Protein AF-A0AAV4PJL7-F1 (afdb_monomer_lite)

Sequence (585 aa):
MASETIDKLARIYKNVHDVDLFTGGLAETPLNGAVIGPTFACLLGRQFHYLRRGDRFWYENDIPPSSFTKEQLTEIRKTTLARVLCDNADSADFMQPSAMYITDPFLNAYQTCSSADIPTMDLAKWKTLSPRFQVSATVLKDSLSRAKRQAAALMENEEITINRRSIKLRGYTPQQLNRNLSPAGIMLKPQTQRDEENGLAFNSIEDLMSALPNVDVADLLDIPKVFDCDDQTLPCDHTTKFRTITGWCNNLNNPEWGKSMRIFSRILPPMYADDMSAPKVKGRLGSILPSGRVISTQVHYDVEAPHVRYSLMVMQWGQFLDHDITFTPMNTANGKPLDCSDCESATLVHPECLPITVPADDPYYPPINRTTGRPHMYIVCSVLAGQLTLGRREQLNQVTAFVDASNVYGSDRCEARMLRTFGWGKLNVTRHPNGAKDLLPQTSNHKDCVAPSLALKLVISFVMMNSKCFSIQEFFPHFQIGDNRASEQPALAAMHTIFMREHNRIVTDLQRINPHWSDEMLYQHGIMQHITYSEFTSRVLGKSFANKYDLHSQVEGYFEGYDPNVIPLFSMSSRQQLSDLATVF

Secondary structure (DSSP, 8-state):
--HHHHHHHHHH-SSGGGS-HHHHHHTSPPPTT-SS-HHHHHHHHHHHHHHHHH-TT-TTB--TTTPPPHHHHHHHTT--HHHHHHHHSTT-SEE-S-TTBPPBTTTB--EETTSTTSPPP-GGGG----------HHHHHHHHHHHHHHHHHHHHHHHHHHHT---------S------------------SS-SS-----SSHHHHHHHGGG-B-TTTS-----TTTS---SS--TT-SS--TT-TTSSSSSTTTT-SSEEPB-SS----TTSSSSPP-B-TTSPBPPPHHHHHHHTS-------SSB-HHHHHHHHHHHHHH---PBPEETTEE----STTHHHHT-TTB-PEEPPTT-SSS-SB-TTTSSBPEE--BPBPB--SBSSS--BEE-S-SSSS-HHHH-SSHHHHHHHB-SSTTPBP-BPPTTS-SPBPPEES--TT------TTSSS-TT------EE----SSTT--SSSTTTTSSHHHHHHHHHHHHHHHHHHHHHHHH-TT--HHHHHT---HHHHIIIIIHHHHH-HHHHHHTT-SPPSSS-B----TTS----BHHHHHHHHHHTT--

InterPro domains:
  IPR010255 Haem peroxidase superfamily [SSF48113] (3-127)
  IPR010255 Haem peroxidase superfamily [SSF48113] (236-571)
  IPR019791 Haem peroxidase, animal-type [PF03098] (2-100)
  IPR019791 Haem peroxidase, animal-type [PF03098] (242-570)
  IPR019791 Haem peroxidase, animal-type [PR00457] (266-277)
  IPR019791 Haem peroxidase, animal-type [PR00457] (313-328)
  IPR019791 Haem peroxidase, animal-type [PR00457] (479-497)
  IPR019791 Haem peroxidase, animal-type [PR00457] (497-517)
  IPR019791 Haem peroxidase, animal-type [PS50292] (1-130)
  IPR019791 Haem peroxidase, animal-type [PS50292] (233-585)
  IPR037120 Haem peroxidase domain superfamily, animal type [G3DSA:1.10.640.10] (1-129)
  IPR037120 Haem peroxidase domain superfamily, animal type [G3DSA:1.10.640.10] (228-576)

Structure (mmCIF, N/CA/C/O backbone):
data_AF-A0AAV4PJL7-F1
#
_entry.id   AF-A0AAV4PJL7-F1
#
loop_
_atom_site.group_PDB
_atom_site.id
_atom_site.type_symbol
_atom_site.label_atom_id
_atom_site.label_alt_id
_atom_site.label_comp_id
_atom_site.label_asym_id
_atom_site.label_entity_id
_atom_site.label_seq_id
_atom_site.pdbx_PDB_ins_code
_atom_site.Cartn_x
_atom_site.Cartn_y
_atom_site.Cartn_z
_atom_site.occupancy
_atom_site.B_iso_or_equiv
_atom_site.auth_seq_id
_atom_site.auth_comp_id
_atom_site.auth_asym_id
_atom_site.auth_atom_id
_atom_site.pdbx_PDB_model_num
ATOM 1 N N . MET A 1 1 ? -23.516 -11.682 11.249 1.00 88.12 1 MET A N 1
ATOM 2 C CA . MET A 1 1 ? -23.054 -11.413 12.624 1.00 88.12 1 MET A CA 1
ATOM 3 C C . MET A 1 1 ? -23.602 -12.508 13.521 1.00 88.12 1 MET A C 1
ATOM 5 O O . MET A 1 1 ? -24.750 -12.901 13.324 1.00 88.12 1 MET A O 1
ATOM 9 N N . ALA A 1 2 ? -22.799 -13.036 14.445 1.00 88.62 2 ALA A N 1
ATOM 10 C CA . ALA A 1 2 ? -23.256 -14.051 15.394 1.00 88.62 2 ALA A CA 1
ATOM 11 C C . ALA A 1 2 ? -24.253 -13.454 16.406 1.00 88.62 2 ALA A C 1
ATOM 13 O O . ALA A 1 2 ? -24.111 -12.294 16.792 1.00 88.62 2 ALA A O 1
ATOM 14 N N . SER A 1 3 ? -25.238 -14.245 16.853 1.00 92.00 3 SER A N 1
ATOM 15 C CA . SER A 1 3 ? -26.263 -13.783 17.812 1.00 92.00 3 SER A CA 1
ATOM 16 C C . SER A 1 3 ? -25.642 -13.238 19.099 1.00 92.00 3 SER A C 1
ATOM 18 O O . SER A 1 3 ? -26.057 -12.195 19.588 1.00 92.00 3 SER A O 1
ATOM 20 N N . GLU A 1 4 ? -24.595 -13.893 19.602 1.00 91.69 4 GLU A N 1
ATOM 21 C CA . GLU A 1 4 ? -23.889 -13.459 20.810 1.00 91.69 4 GLU A CA 1
ATOM 22 C C . GLU A 1 4 ? -23.258 -12.066 20.649 1.00 91.69 4 GLU A C 1
ATOM 24 O O . GLU A 1 4 ? -23.336 -11.235 21.553 1.00 91.69 4 GLU A O 1
ATOM 29 N N . THR A 1 5 ? -22.663 -11.776 19.488 1.00 91.38 5 THR A N 1
ATOM 30 C CA . THR A 1 5 ? -22.084 -10.460 19.186 1.00 91.38 5 THR A CA 1
ATOM 31 C C . THR A 1 5 ? -23.163 -9.380 19.123 1.00 91.38 5 THR A C 1
ATOM 33 O O . THR A 1 5 ? -22.954 -8.281 19.633 1.00 91.38 5 THR A O 1
ATOM 36 N N . ILE A 1 6 ? -24.338 -9.698 18.563 1.00 93.62 6 ILE A N 1
ATOM 37 C CA . ILE A 1 6 ? -25.495 -8.788 18.541 1.00 93.62 6 ILE A CA 1
ATOM 38 C C . ILE A 1 6 ? -25.946 -8.474 19.970 1.00 93.62 6 ILE A C 1
ATOM 40 O O . ILE A 1 6 ? -26.121 -7.304 20.308 1.00 93.62 6 ILE A O 1
ATOM 44 N N . ASP A 1 7 ? -26.076 -9.492 20.823 1.00 94.88 7 ASP A N 1
ATOM 45 C CA . ASP A 1 7 ? -26.486 -9.316 22.218 1.00 94.88 7 ASP A CA 1
ATOM 46 C C . ASP A 1 7 ? -25.479 -8.464 23.003 1.00 94.88 7 ASP A C 1
ATOM 48 O O . ASP A 1 7 ? -25.870 -7.600 23.791 1.00 94.88 7 ASP A O 1
ATOM 52 N N . LYS A 1 8 ? -24.175 -8.664 22.769 1.00 93.56 8 LYS A N 1
ATOM 53 C CA . LYS A 1 8 ? -23.104 -7.846 23.359 1.00 93.56 8 LYS A CA 1
ATOM 54 C C . LYS A 1 8 ? -23.204 -6.389 22.907 1.00 93.56 8 LYS A C 1
ATOM 56 O O . LYS A 1 8 ? -23.235 -5.494 23.751 1.00 93.56 8 LYS A O 1
ATOM 61 N N . LEU A 1 9 ? -23.335 -6.138 21.604 1.00 94.25 9 LEU A N 1
ATOM 62 C CA . LEU A 1 9 ? -23.492 -4.782 21.069 1.00 94.25 9 LEU A CA 1
ATOM 63 C C . LEU A 1 9 ? -24.758 -4.097 21.596 1.00 94.25 9 LEU A C 1
ATOM 65 O O . LEU A 1 9 ? -24.694 -2.933 21.979 1.00 94.25 9 LEU A O 1
ATOM 69 N N . ALA A 1 10 ? -25.880 -4.813 21.691 1.00 94.50 10 ALA A N 1
ATOM 70 C CA . ALA A 1 10 ? -27.137 -4.284 22.222 1.00 94.50 10 ALA A CA 1
ATOM 71 C C . ALA A 1 10 ? -27.070 -3.938 23.721 1.00 94.50 10 ALA A C 1
ATOM 73 O O . ALA A 1 10 ? -27.802 -3.065 24.186 1.00 94.50 10 ALA A O 1
ATOM 74 N N . ARG A 1 11 ? -26.191 -4.597 24.490 1.00 94.00 11 ARG A N 1
ATOM 75 C CA . ARG A 1 11 ? -25.925 -4.239 25.895 1.00 94.00 11 ARG A CA 1
ATOM 76 C C . ARG A 1 11 ? -25.045 -2.998 26.022 1.00 94.00 11 ARG A C 1
ATOM 78 O O . ARG A 1 11 ? -25.227 -2.224 26.957 1.00 94.00 11 ARG A O 1
ATOM 85 N N . ILE A 1 12 ? -24.088 -2.829 25.112 1.00 93.12 12 ILE A N 1
ATOM 86 C CA . ILE A 1 12 ? -23.087 -1.755 25.163 1.00 93.12 12 ILE A CA 1
ATOM 87 C C . ILE A 1 12 ? -23.643 -0.449 24.574 1.00 93.12 12 ILE A C 1
ATOM 89 O O . ILE A 1 12 ? -23.449 0.626 25.143 1.00 93.12 12 ILE A O 1
ATOM 93 N N . TYR A 1 13 ? -24.357 -0.527 23.450 1.00 94.44 13 TYR A N 1
ATOM 94 C CA . TYR A 1 13 ? -24.916 0.628 22.754 1.00 94.44 13 TYR A CA 1
ATOM 95 C C . TYR A 1 13 ? -26.404 0.792 23.048 1.00 94.44 13 TYR A C 1
ATOM 97 O O . TYR A 1 13 ? -27.199 -0.127 22.878 1.00 94.44 13 TYR A O 1
ATOM 105 N N . LYS A 1 14 ? -26.816 2.017 23.394 1.00 93.38 14 LYS A N 1
ATOM 106 C CA . LYS A 1 14 ? -28.239 2.341 23.607 1.00 93.38 14 LYS A CA 1
ATOM 107 C C . LYS A 1 14 ? -29.046 2.445 22.309 1.00 93.38 14 LYS A C 1
ATOM 109 O O . LYS A 1 14 ? -30.271 2.395 22.349 1.00 93.38 14 LYS A O 1
ATOM 114 N N . ASN A 1 15 ? -28.382 2.659 21.175 1.00 93.44 15 ASN A N 1
ATOM 115 C CA . ASN A 1 15 ? -29.011 2.797 19.866 1.00 93.44 15 ASN A CA 1
ATOM 116 C C . ASN A 1 15 ? -28.120 2.165 18.789 1.00 93.44 15 ASN A C 1
ATOM 118 O O . ASN A 1 15 ? -26.912 2.386 18.776 1.00 93.44 15 ASN A O 1
ATOM 122 N N . VAL A 1 16 ? -28.721 1.423 17.858 1.00 92.88 16 VAL A N 1
ATOM 123 C CA . VAL A 1 16 ? -27.993 0.741 16.774 1.00 92.88 16 VAL A CA 1
ATOM 124 C C . VAL A 1 16 ? -27.249 1.708 15.846 1.00 92.88 16 VAL A C 1
ATOM 126 O O . VAL A 1 16 ? -26.184 1.379 15.342 1.00 92.88 16 VAL A O 1
ATOM 129 N N . HIS A 1 17 ? -27.754 2.930 15.658 1.00 91.06 17 HIS A N 1
ATOM 130 C CA . HIS A 1 17 ? -27.112 3.950 14.822 1.00 91.06 17 HIS A CA 1
ATOM 131 C C . HIS A 1 17 ? -25.891 4.610 15.476 1.00 91.06 17 HIS A C 1
ATOM 133 O O . HIS A 1 17 ? -25.272 5.481 14.864 1.00 91.06 17 HIS A O 1
ATOM 139 N N . ASP A 1 18 ? -25.583 4.254 16.723 1.00 92.69 18 ASP A N 1
ATOM 140 C CA . ASP A 1 18 ? -24.375 4.694 17.413 1.00 92.69 18 ASP A CA 1
ATOM 141 C C . ASP A 1 18 ? -23.233 3.675 17.323 1.00 92.69 18 ASP A C 1
ATOM 143 O O . ASP A 1 18 ? -22.111 4.027 17.681 1.00 92.69 18 ASP A O 1
ATOM 147 N N . VAL A 1 19 ? -23.493 2.463 16.813 1.00 92.44 19 VAL A N 1
ATOM 148 C CA . VAL A 1 19 ? -22.441 1.499 16.469 1.00 92.44 19 VAL A CA 1
ATOM 149 C C . VAL A 1 19 ? -21.635 2.083 15.316 1.00 92.44 19 VAL A C 1
ATOM 151 O O . VAL A 1 19 ? -22.185 2.402 14.259 1.00 92.44 19 VAL A O 1
ATOM 154 N N . ASP A 1 20 ? -20.336 2.273 15.529 1.00 88.50 20 ASP A N 1
ATOM 155 C CA . ASP A 1 20 ? -19.468 2.814 14.496 1.00 88.50 20 ASP A CA 1
ATOM 156 C C . ASP A 1 20 ? -19.227 1.782 13.384 1.00 88.50 20 ASP A C 1
ATOM 158 O O . ASP A 1 20 ? -19.356 0.568 13.574 1.00 88.50 20 ASP A O 1
ATOM 162 N N . LEU A 1 21 ? -18.892 2.288 12.194 1.00 87.94 21 LEU A N 1
ATOM 163 C CA . LEU A 1 21 ? -18.685 1.474 10.996 1.00 87.94 21 LEU A CA 1
ATOM 164 C C . LEU A 1 21 ? -17.648 0.371 11.222 1.00 87.94 21 LEU A C 1
ATOM 166 O O . LEU A 1 21 ? -17.779 -0.712 10.652 1.00 87.94 21 LEU A O 1
ATOM 170 N N . PHE A 1 22 ? -16.619 0.659 12.016 1.00 86.31 22 PHE A N 1
ATOM 171 C CA . PHE A 1 22 ? -15.507 -0.245 12.202 1.00 86.31 22 PHE A CA 1
ATOM 172 C C . PHE A 1 22 ? -15.907 -1.431 13.089 1.00 86.31 22 PHE A C 1
ATOM 174 O O . PHE A 1 22 ? -15.858 -2.578 12.641 1.00 86.31 22 PHE A O 1
ATOM 181 N N . THR A 1 23 ? -16.444 -1.142 14.276 1.00 89.31 23 THR A N 1
ATOM 182 C CA . THR A 1 23 ? -17.019 -2.134 15.198 1.00 89.31 23 THR A CA 1
ATOM 183 C C . THR A 1 23 ? -18.081 -2.992 14.510 1.00 89.31 23 THR A C 1
ATOM 185 O O . THR A 1 23 ? -18.062 -4.222 14.589 1.00 89.31 23 THR A O 1
ATOM 188 N N . GLY A 1 24 ? -19.012 -2.350 13.797 1.00 90.75 24 GLY A N 1
ATOM 189 C CA . GLY A 1 24 ? -20.089 -3.044 13.096 1.00 90.75 24 GLY A CA 1
ATOM 190 C C . GLY A 1 24 ? -19.578 -3.948 11.976 1.00 90.75 24 GLY A C 1
ATOM 191 O O . GLY A 1 24 ? -20.008 -5.095 11.885 1.00 90.75 24 GLY A O 1
ATOM 192 N N . GLY A 1 25 ? -18.651 -3.449 11.153 1.00 89.50 25 GLY A N 1
ATOM 193 C CA . GLY A 1 25 ? -18.109 -4.178 10.008 1.00 89.50 25 GLY A CA 1
ATOM 194 C C . GLY A 1 25 ? -17.215 -5.357 10.394 1.00 89.50 25 GLY A C 1
ATOM 195 O O . GLY A 1 25 ? -17.332 -6.416 9.782 1.00 89.50 25 GLY A O 1
ATOM 196 N N . LEU A 1 26 ? -16.393 -5.229 11.444 1.00 87.44 26 LEU A N 1
ATOM 197 C CA . LEU A 1 26 ? -15.613 -6.354 11.983 1.00 87.44 26 LEU A CA 1
ATOM 198 C C . LEU A 1 26 ? -16.498 -7.450 12.584 1.00 87.44 26 LEU A C 1
ATOM 200 O O . LEU A 1 26 ? -16.156 -8.627 12.539 1.00 87.44 26 LEU A O 1
ATOM 204 N N . ALA A 1 27 ? -17.640 -7.073 13.158 1.00 89.50 27 ALA A N 1
ATOM 205 C CA . ALA A 1 27 ? -18.594 -8.019 13.722 1.00 89.50 27 ALA A CA 1
ATOM 206 C C . ALA A 1 27 ? -19.422 -8.757 12.644 1.00 89.50 27 ALA A C 1
ATOM 208 O O . ALA A 1 27 ? -20.175 -9.693 12.947 1.00 89.50 27 ALA A O 1
ATOM 209 N N . GLU A 1 28 ? -19.334 -8.358 11.372 1.00 91.31 28 GLU A N 1
ATOM 210 C CA . GLU A 1 28 ? -20.022 -9.056 10.292 1.00 91.31 28 GLU A CA 1
ATOM 211 C C . GLU A 1 28 ? -19.458 -10.460 10.069 1.00 91.31 28 GLU A C 1
ATOM 213 O O . GLU A 1 28 ? -18.284 -10.746 10.266 1.00 91.31 28 GLU A O 1
ATOM 218 N N . THR A 1 29 ? -20.321 -11.364 9.608 1.00 90.75 29 THR A N 1
ATOM 219 C CA . THR A 1 29 ? -19.859 -12.695 9.210 1.00 90.75 29 THR A CA 1
ATOM 220 C C . THR A 1 29 ? -19.153 -12.568 7.859 1.00 90.75 29 THR A C 1
ATOM 222 O O . THR A 1 29 ? -19.765 -12.000 6.945 1.00 90.75 29 THR A O 1
ATOM 225 N N . PRO A 1 30 ? -17.924 -13.096 7.701 1.00 90.88 30 PRO A N 1
ATOM 226 C CA . PRO A 1 30 ? -17.233 -13.072 6.421 1.00 90.88 30 PRO A CA 1
ATOM 227 C C . PRO A 1 30 ? -18.053 -13.707 5.296 1.00 90.88 30 PRO A C 1
ATOM 229 O O . PRO A 1 30 ? -18.786 -14.679 5.505 1.00 90.88 30 PRO A O 1
ATOM 232 N N . LEU A 1 31 ? -17.935 -13.160 4.085 1.00 91.62 31 LEU A N 1
ATOM 233 C CA . LEU A 1 31 ? -18.559 -13.752 2.901 1.00 91.62 31 LEU A CA 1
ATOM 234 C C . LEU A 1 31 ? -17.901 -15.097 2.549 1.00 91.62 31 LEU A C 1
ATOM 236 O O . LEU A 1 31 ? -16.751 -15.367 2.889 1.00 91.62 31 LEU A O 1
ATOM 240 N N . ASN A 1 32 ? -18.608 -15.939 1.792 1.00 89.31 32 ASN A N 1
ATOM 241 C CA . ASN A 1 32 ? -18.069 -17.229 1.359 1.00 89.31 32 ASN A CA 1
ATOM 242 C C . ASN A 1 32 ? -16.768 -17.070 0.555 1.00 89.31 32 ASN A C 1
ATOM 244 O O . ASN A 1 32 ? -16.755 -16.510 -0.544 1.00 89.31 32 ASN A O 1
ATOM 248 N N . GLY A 1 33 ? -15.678 -17.625 1.091 1.00 87.12 33 GLY A N 1
ATOM 249 C CA . GLY A 1 33 ? -14.349 -17.525 0.491 1.00 87.12 33 GLY A CA 1
ATOM 250 C C . GLY A 1 33 ? -13.735 -16.124 0.543 1.00 87.12 33 GLY A C 1
ATOM 251 O O . GLY A 1 33 ? -12.774 -15.886 -0.181 1.00 87.12 33 GLY A O 1
ATOM 252 N N . ALA A 1 34 ? -14.275 -15.227 1.360 1.00 91.19 34 ALA A N 1
ATOM 253 C CA . ALA A 1 34 ? -13.709 -13.928 1.692 1.00 91.19 34 ALA A CA 1
ATOM 254 C C . ALA A 1 34 ? -13.164 -13.956 3.126 1.00 91.19 34 ALA A C 1
ATOM 256 O O . ALA A 1 34 ? -13.470 -14.876 3.885 1.00 91.19 34 ALA A O 1
ATOM 257 N N . VAL A 1 35 ? -12.406 -12.931 3.503 1.00 90.06 35 VAL A N 1
ATOM 258 C CA . VAL A 1 35 ? -11.952 -12.739 4.895 1.00 90.06 35 VAL A CA 1
ATOM 259 C C . VAL A 1 35 ? -12.752 -11.680 5.648 1.00 90.06 35 VAL A C 1
ATOM 261 O O . VAL A 1 35 ? -12.635 -11.563 6.860 1.00 90.06 35 VAL A O 1
ATOM 264 N N . ILE A 1 36 ? -13.590 -10.926 4.938 1.00 90.75 36 ILE A N 1
ATOM 265 C CA . ILE A 1 36 ? -14.372 -9.819 5.491 1.00 90.75 36 ILE A CA 1
ATOM 266 C C . ILE A 1 36 ? -15.857 -9.940 5.156 1.00 90.75 36 ILE A C 1
ATOM 268 O O . ILE A 1 36 ? -16.265 -10.647 4.226 1.00 90.75 36 ILE A O 1
ATOM 272 N N . GLY A 1 37 ? -16.667 -9.232 5.943 1.00 92.00 37 GLY A N 1
ATOM 273 C CA . GLY A 1 37 ? -18.109 -9.134 5.768 1.00 92.00 37 GLY A CA 1
ATOM 274 C C . GLY A 1 37 ? -18.553 -8.263 4.583 1.00 92.00 37 GLY A C 1
ATOM 275 O O . GLY A 1 37 ? -17.740 -7.580 3.948 1.00 92.00 37 GLY A O 1
ATOM 276 N N . PRO A 1 38 ? -19.858 -8.288 4.253 1.00 93.38 38 PRO A N 1
ATOM 277 C CA . PRO A 1 38 ? -20.439 -7.580 3.113 1.00 93.38 38 PRO A CA 1
ATOM 278 C C . PRO A 1 38 ? -20.196 -6.067 3.092 1.00 93.38 38 PRO A C 1
ATOM 280 O O . PRO A 1 38 ? -20.001 -5.514 2.006 1.00 93.38 38 PRO A O 1
ATOM 283 N N . THR A 1 39 ? -20.207 -5.385 4.239 1.00 91.88 39 THR A N 1
ATOM 284 C CA . THR A 1 39 ? -20.029 -3.928 4.294 1.00 91.88 39 THR A CA 1
ATOM 285 C C . THR A 1 39 ? -18.612 -3.549 3.889 1.00 91.88 39 THR A C 1
ATOM 287 O O . THR A 1 39 ? -18.426 -2.741 2.977 1.00 91.88 39 THR A O 1
ATOM 290 N N . PHE A 1 40 ? -17.602 -4.178 4.488 1.00 91.19 40 PHE A N 1
ATOM 291 C CA . PHE A 1 40 ? -16.207 -3.924 4.126 1.00 91.19 40 PHE A CA 1
ATOM 292 C C . PHE A 1 40 ? -15.879 -4.423 2.717 1.00 91.19 40 PHE A C 1
ATOM 294 O O . PHE A 1 40 ? -15.195 -3.721 1.977 1.00 91.19 40 PHE A O 1
ATOM 301 N N . ALA A 1 41 ? -16.446 -5.553 2.280 1.00 92.12 41 ALA A N 1
ATOM 302 C CA . ALA A 1 41 ? -16.301 -6.009 0.897 1.00 92.12 41 ALA A CA 1
ATOM 303 C C . ALA A 1 41 ? -16.872 -4.990 -0.106 1.00 92.12 41 ALA A C 1
ATOM 305 O O . ALA A 1 41 ? -16.299 -4.765 -1.173 1.00 92.12 41 ALA A O 1
ATOM 306 N N . CYS A 1 42 ? -17.982 -4.330 0.238 1.00 92.19 42 CYS A N 1
ATOM 307 C CA . CYS A 1 42 ? -18.557 -3.261 -0.568 1.00 92.19 42 CYS A CA 1
ATOM 308 C C . CYS A 1 42 ? -17.640 -2.036 -0.630 1.00 92.19 42 CYS A C 1
ATOM 310 O O . CYS A 1 42 ? -17.375 -1.537 -1.723 1.00 92.19 42 CYS A O 1
ATOM 312 N N . LEU A 1 43 ? -17.152 -1.569 0.521 1.00 91.38 43 LEU A N 1
ATOM 313 C CA . LEU A 1 43 ? -16.304 -0.381 0.609 1.00 91.38 43 LEU A CA 1
ATOM 314 C C . LEU A 1 43 ? -14.961 -0.605 -0.092 1.00 91.38 43 LEU A C 1
ATOM 316 O O . LEU A 1 43 ? -14.646 0.126 -1.026 1.00 91.38 43 LEU A O 1
ATOM 320 N N . LEU A 1 44 ? -14.214 -1.647 0.279 1.00 91.50 44 LEU A N 1
ATOM 321 C CA . LEU A 1 44 ? -12.929 -1.961 -0.348 1.00 91.50 44 LEU A CA 1
ATOM 322 C C . LEU A 1 44 ? -13.083 -2.267 -1.838 1.00 91.50 44 LEU A C 1
ATOM 324 O O . LEU A 1 44 ? -12.286 -1.789 -2.639 1.00 91.50 44 LEU A O 1
ATOM 328 N N . GLY A 1 45 ? -14.131 -2.996 -2.231 1.00 93.50 45 GLY A N 1
ATOM 329 C CA . GLY A 1 45 ? -14.399 -3.285 -3.637 1.00 93.50 45 GLY A CA 1
ATOM 330 C C . GLY A 1 45 ? -14.581 -2.019 -4.482 1.00 93.50 45 GLY A C 1
ATOM 331 O O . GLY A 1 45 ? -13.980 -1.902 -5.548 1.00 93.50 45 GLY A O 1
ATOM 332 N N . ARG A 1 46 ? -15.333 -1.030 -3.977 1.00 93.12 46 ARG A N 1
ATOM 333 C CA . ARG A 1 46 ? -15.480 0.284 -4.632 1.00 93.12 46 ARG A CA 1
ATOM 334 C C . ARG A 1 46 ? -14.169 1.062 -4.674 1.00 93.12 46 ARG A C 1
ATOM 336 O O . ARG A 1 46 ? -13.868 1.680 -5.689 1.00 93.12 46 ARG A O 1
ATOM 343 N N . GLN A 1 47 ? -13.393 1.029 -3.595 1.00 92.12 47 GLN A N 1
ATOM 344 C CA . GLN A 1 47 ? -12.133 1.762 -3.531 1.00 92.12 47 GLN A CA 1
ATOM 345 C C . GLN A 1 47 ? -11.098 1.194 -4.509 1.00 92.12 47 GLN A C 1
ATOM 347 O O . GLN A 1 47 ? -10.557 1.954 -5.304 1.00 92.12 47 GLN A O 1
ATOM 352 N N . PHE A 1 48 ? -10.886 -0.127 -4.541 1.00 94.38 48 PHE A N 1
ATOM 353 C CA . PHE A 1 48 ? -10.005 -0.756 -5.535 1.00 94.38 48 PHE A CA 1
ATOM 354 C C . PHE A 1 48 ? -10.490 -0.522 -6.970 1.00 94.38 48 PHE A C 1
ATOM 356 O O . PHE A 1 48 ? -9.682 -0.308 -7.870 1.00 94.38 48 PHE A O 1
ATOM 363 N N . HIS A 1 49 ? -11.805 -0.487 -7.189 1.00 94.88 49 HIS A N 1
ATOM 364 C CA . HIS A 1 49 ? -12.368 -0.158 -8.496 1.00 94.88 49 HIS A CA 1
ATOM 365 C C . HIS A 1 49 ? -11.969 1.252 -8.954 1.00 94.88 49 HIS A C 1
ATOM 367 O O . HIS A 1 49 ? -11.520 1.430 -10.086 1.00 94.88 49 HIS A O 1
ATOM 373 N N . TYR A 1 50 ? -12.081 2.252 -8.075 1.00 94.38 50 TYR A N 1
ATOM 374 C CA . TYR A 1 50 ? -11.682 3.623 -8.399 1.00 94.38 50 TYR A CA 1
ATOM 375 C C . TYR A 1 50 ? -10.169 3.797 -8.512 1.00 94.38 50 TYR A C 1
ATOM 377 O O . TYR A 1 50 ? -9.728 4.524 -9.398 1.00 94.38 50 TYR A O 1
ATOM 385 N N . LEU A 1 51 ? -9.376 3.099 -7.693 1.00 93.50 51 LEU A N 1
ATOM 386 C CA . LEU A 1 51 ? -7.919 3.105 -7.828 1.00 93.50 51 LEU A CA 1
ATOM 387 C C . LEU A 1 51 ? -7.478 2.558 -9.190 1.00 93.50 51 LEU A C 1
ATOM 389 O O . LEU A 1 51 ? -6.639 3.173 -9.833 1.00 93.50 51 LEU A O 1
ATOM 393 N N . ARG A 1 52 ? -8.075 1.458 -9.671 1.00 94.56 52 ARG A N 1
ATOM 394 C CA . ARG A 1 52 ? -7.775 0.906 -11.004 1.00 94.56 52 ARG A CA 1
ATOM 395 C C . ARG A 1 52 ? -8.194 1.853 -12.131 1.00 94.56 52 ARG A C 1
ATOM 397 O O . ARG A 1 52 ? -7.425 2.086 -13.055 1.00 94.56 52 ARG A O 1
ATOM 404 N N . ARG A 1 53 ? -9.424 2.378 -12.083 1.00 95.75 53 ARG A N 1
ATOM 405 C CA . ARG A 1 53 ? -10.003 3.178 -13.182 1.00 95.75 53 ARG A CA 1
ATOM 406 C C . ARG A 1 53 ? -9.499 4.615 -13.237 1.00 95.75 53 ARG A C 1
ATOM 408 O O . ARG A 1 53 ? -9.436 5.179 -14.322 1.00 95.75 53 ARG A O 1
ATOM 415 N N . GLY A 1 54 ? -9.166 5.204 -12.093 1.00 95.19 54 GLY A N 1
ATOM 416 C CA . GLY A 1 54 ? -8.619 6.557 -12.008 1.00 95.19 54 GLY A CA 1
ATOM 417 C C . GLY A 1 54 ? -7.107 6.616 -12.233 1.00 95.19 54 GLY A C 1
ATOM 418 O O . GLY A 1 54 ? -6.556 7.711 -12.302 1.00 95.19 54 GLY A O 1
ATOM 419 N N . ASP A 1 55 ? -6.429 5.470 -12.354 1.00 95.50 55 ASP A N 1
ATOM 420 C CA . ASP A 1 55 ? -4.986 5.409 -12.555 1.00 95.50 55 ASP A CA 1
ATOM 421 C C . ASP A 1 55 ? -4.607 5.382 -14.042 1.00 95.50 55 ASP A C 1
ATOM 423 O O . ASP A 1 55 ? -4.721 4.361 -14.727 1.00 95.50 55 ASP A O 1
ATOM 427 N N . ARG A 1 56 ? -4.072 6.503 -14.537 1.00 95.31 56 ARG A N 1
ATOM 428 C CA . ARG A 1 56 ? -3.546 6.609 -15.906 1.00 95.31 56 ARG A CA 1
ATOM 429 C C . ARG A 1 56 ? -2.406 5.622 -16.174 1.00 95.31 56 ARG A C 1
ATOM 431 O O . ARG A 1 56 ? -2.287 5.122 -17.292 1.00 95.31 56 ARG A O 1
ATOM 438 N N . PHE A 1 57 ? -1.598 5.326 -15.157 1.00 95.44 57 PHE A N 1
ATOM 439 C CA . PHE A 1 57 ? -0.446 4.426 -15.229 1.00 95.44 57 PHE A CA 1
ATOM 440 C C . PHE A 1 57 ? -0.787 2.983 -14.821 1.00 95.44 57 PHE A C 1
ATOM 442 O O . PHE A 1 57 ? 0.131 2.197 -14.585 1.00 95.44 57 PHE A O 1
ATOM 449 N N . TRP A 1 58 ? -2.075 2.611 -14.762 1.00 95.44 58 TRP A N 1
ATOM 450 C CA . TRP A 1 58 ? -2.476 1.218 -14.563 1.00 95.44 58 TRP A CA 1
ATOM 451 C C . TRP A 1 58 ? -1.800 0.321 -15.605 1.00 95.44 58 TRP A C 1
ATOM 453 O O . TRP A 1 58 ? -1.894 0.578 -16.808 1.00 95.44 58 TRP A O 1
ATOM 463 N N . TYR A 1 59 ? -1.125 -0.737 -15.148 1.00 94.62 59 TYR A N 1
ATOM 464 C CA . TYR A 1 59 ? -0.190 -1.490 -15.989 1.00 94.62 59 TYR A CA 1
ATOM 465 C C . TYR A 1 59 ? -0.822 -2.124 -17.243 1.00 94.62 59 TYR A C 1
ATOM 467 O O . TYR A 1 59 ? -0.107 -2.397 -18.200 1.00 94.62 59 TYR A O 1
ATOM 475 N N . GLU A 1 60 ? -2.139 -2.354 -17.277 1.00 95.56 60 GLU A N 1
ATOM 476 C CA . GLU A 1 60 ? -2.829 -2.931 -18.445 1.00 95.56 60 GLU A CA 1
ATOM 477 C C . GLU A 1 60 ? -3.382 -1.885 -19.425 1.00 95.56 60 GLU A C 1
ATOM 479 O O . GLU A 1 60 ? -3.977 -2.275 -20.427 1.00 95.56 60 GLU A O 1
ATOM 484 N N . ASN A 1 61 ? -3.233 -0.585 -19.158 1.00 95.31 61 ASN A N 1
ATOM 485 C CA . ASN A 1 61 ? -3.764 0.468 -20.027 1.00 95.31 61 ASN A CA 1
ATOM 486 C C . ASN A 1 61 ? -3.041 0.530 -21.385 1.00 95.31 61 ASN A C 1
ATOM 488 O O . ASN A 1 61 ? -1.809 0.461 -21.463 1.00 95.31 61 ASN A O 1
ATOM 492 N N . ASP A 1 62 ? -3.800 0.801 -22.451 1.00 94.94 62 ASP A N 1
ATOM 493 C CA . ASP A 1 62 ? -3.272 1.178 -23.774 1.00 94.94 62 ASP A CA 1
ATOM 494 C C . ASP A 1 62 ? -3.242 2.712 -23.956 1.00 94.94 62 ASP A C 1
ATOM 496 O O . ASP A 1 62 ? -3.908 3.286 -24.815 1.00 94.94 62 ASP A O 1
ATOM 500 N N . ILE A 1 63 ? -2.515 3.401 -23.072 1.00 93.19 63 ILE A N 1
ATOM 501 C CA . ILE A 1 63 ? -2.258 4.844 -23.108 1.00 93.19 63 ILE A CA 1
ATOM 502 C C . ILE A 1 63 ? -0.752 5.090 -23.352 1.00 93.19 63 ILE A C 1
ATOM 504 O O . ILE A 1 63 ? 0.043 5.148 -22.404 1.00 93.19 63 ILE A O 1
ATOM 508 N N . PRO A 1 64 ? -0.318 5.259 -24.615 1.00 90.50 64 PRO A N 1
ATOM 509 C CA . PRO A 1 64 ? 1.061 5.617 -24.934 1.00 90.50 64 PRO A CA 1
ATOM 510 C C . PRO A 1 64 ? 1.488 6.959 -24.307 1.00 90.50 64 PRO A C 1
ATOM 512 O O . PRO A 1 64 ? 0.665 7.869 -24.186 1.00 90.50 64 PRO A O 1
ATOM 515 N N . PRO A 1 65 ? 2.776 7.128 -23.944 1.00 91.25 65 PRO A N 1
ATOM 516 C CA . PRO A 1 65 ? 3.886 6.185 -24.132 1.00 91.25 65 PRO A CA 1
ATOM 517 C C . PRO A 1 65 ? 4.106 5.206 -22.961 1.00 91.25 65 PRO A C 1
ATOM 519 O O . PRO A 1 65 ? 5.111 4.491 -22.951 1.00 91.25 65 PRO A O 1
ATOM 522 N N . SER A 1 66 ? 3.203 5.179 -21.977 1.00 91.81 66 SER A N 1
ATOM 523 C CA . SER A 1 66 ? 3.323 4.369 -20.754 1.00 91.81 66 SER A CA 1
ATOM 524 C C . SER A 1 66 ? 2.978 2.893 -20.941 1.00 91.81 66 SER A C 1
ATOM 526 O O . SER A 1 66 ? 3.408 2.065 -20.142 1.00 91.81 66 SER A O 1
ATOM 528 N N . SER A 1 67 ? 2.241 2.552 -21.996 1.00 92.94 67 SER A N 1
ATOM 529 C CA . SER A 1 67 ? 1.771 1.189 -22.245 1.00 92.94 67 SER A CA 1
ATOM 530 C C . SER A 1 67 ? 2.875 0.160 -22.423 1.00 92.94 67 SER A C 1
ATOM 532 O O . SER A 1 67 ? 3.860 0.367 -23.138 1.00 92.94 67 SER A O 1
ATOM 534 N N . PHE A 1 68 ? 2.641 -1.009 -21.833 1.00 95.00 68 PHE A N 1
ATOM 535 C CA . PHE A 1 68 ? 3.379 -2.218 -22.157 1.00 95.00 68 PHE A CA 1
ATOM 536 C C . PHE A 1 68 ? 2.895 -2.818 -23.483 1.00 95.00 68 PHE A C 1
ATOM 538 O O . PHE A 1 68 ? 1.744 -2.677 -23.894 1.00 95.00 68 PHE A O 1
ATOM 545 N N . THR A 1 69 ? 3.784 -3.526 -24.169 1.00 95.62 69 THR A N 1
ATOM 546 C CA . THR A 1 69 ? 3.409 -4.376 -25.308 1.00 95.62 69 THR A CA 1
ATOM 547 C C . THR A 1 69 ? 2.612 -5.595 -24.831 1.00 95.62 69 THR A C 1
ATOM 549 O O . THR A 1 69 ? 2.698 -5.991 -23.666 1.00 95.62 69 THR A O 1
ATOM 552 N N . LYS A 1 70 ? 1.848 -6.236 -25.723 1.00 96.00 70 LYS A N 1
ATOM 553 C CA . LYS A 1 70 ? 1.066 -7.439 -25.378 1.00 96.00 70 LYS A CA 1
ATOM 554 C C . LYS A 1 70 ? 1.958 -8.593 -24.910 1.00 96.00 70 LYS A C 1
ATOM 556 O O . LYS A 1 70 ? 1.581 -9.346 -24.012 1.00 96.00 70 LYS A O 1
ATOM 561 N N . GLU A 1 71 ? 3.157 -8.704 -25.473 1.00 96.44 71 GLU A N 1
ATOM 562 C CA . GLU A 1 71 ? 4.175 -9.669 -25.067 1.00 96.44 71 GLU A CA 1
ATOM 563 C C . GLU A 1 71 ? 4.655 -9.388 -23.641 1.00 96.44 71 GLU A C 1
ATOM 565 O O . GLU A 1 71 ? 4.703 -10.303 -22.825 1.00 96.44 71 GLU A O 1
ATOM 570 N N . GLN A 1 72 ? 4.938 -8.125 -23.305 1.00 96.19 72 GLN A N 1
ATOM 571 C CA . GLN A 1 72 ? 5.303 -7.733 -21.940 1.00 96.19 72 GLN A CA 1
ATOM 572 C C . GLN A 1 72 ? 4.166 -7.998 -20.946 1.00 96.19 72 GLN A C 1
ATOM 574 O O . GLN A 1 72 ? 4.418 -8.539 -19.874 1.00 96.19 72 GLN A O 1
ATOM 579 N N . LEU A 1 73 ? 2.912 -7.693 -21.301 1.00 96.44 73 LEU A N 1
ATOM 580 C CA . LEU A 1 73 ? 1.753 -7.990 -20.449 1.00 96.44 73 LEU A CA 1
ATOM 581 C C . LEU A 1 73 ? 1.583 -9.491 -20.199 1.00 96.44 73 LEU A C 1
ATOM 583 O O . LEU A 1 73 ? 1.280 -9.897 -19.079 1.00 96.44 73 LEU A O 1
ATOM 587 N N . THR A 1 74 ? 1.814 -10.318 -21.220 1.00 96.31 74 THR A N 1
ATOM 588 C CA . THR A 1 74 ? 1.786 -11.783 -21.090 1.00 96.31 74 THR A CA 1
ATOM 589 C C . THR A 1 74 ? 2.824 -12.273 -20.083 1.00 96.31 74 THR A C 1
ATOM 591 O O . THR A 1 74 ? 2.553 -13.197 -19.322 1.00 96.31 74 THR A O 1
ATOM 594 N N . GLU A 1 75 ? 3.997 -11.641 -20.040 1.00 96.56 75 GLU A N 1
ATOM 595 C CA . GLU A 1 75 ? 5.038 -11.972 -19.069 1.00 96.56 75 GLU A CA 1
ATOM 596 C C . GLU A 1 75 ? 4.747 -11.425 -17.662 1.00 96.56 75 GLU A C 1
ATOM 598 O O . GLU A 1 75 ? 4.918 -12.160 -16.689 1.00 96.56 75 GLU A O 1
ATOM 603 N N . ILE A 1 76 ? 4.230 -10.194 -17.533 1.00 95.94 76 ILE A N 1
ATOM 604 C CA . ILE A 1 76 ? 3.811 -9.622 -16.238 1.00 95.94 76 ILE A CA 1
ATOM 605 C C . ILE A 1 76 ? 2.774 -10.532 -15.567 1.00 95.94 76 ILE A C 1
ATOM 607 O O . ILE A 1 76 ? 2.900 -10.818 -14.378 1.00 95.94 76 ILE A O 1
ATOM 611 N N . ARG A 1 77 ? 1.808 -11.051 -16.339 1.00 95.31 77 ARG A N 1
ATOM 612 C CA . ARG A 1 77 ? 0.724 -11.933 -15.867 1.00 95.31 77 ARG A CA 1
ATOM 613 C C . ARG A 1 77 ? 1.179 -13.283 -15.308 1.00 95.31 77 ARG A C 1
ATOM 615 O O . ARG A 1 77 ? 0.379 -13.979 -14.691 1.00 95.31 77 ARG A O 1
ATOM 622 N N . LYS A 1 78 ? 2.438 -13.674 -15.525 1.00 95.44 78 LYS A N 1
ATOM 623 C CA . LYS A 1 78 ? 3.027 -14.874 -14.908 1.00 95.44 78 LYS A CA 1
ATOM 624 C C . LYS A 1 78 ? 3.508 -14.616 -13.482 1.00 95.44 78 LYS A C 1
ATOM 626 O O . LYS A 1 78 ? 3.791 -15.561 -12.756 1.00 95.44 78 LYS A O 1
ATOM 631 N N . THR A 1 79 ? 3.657 -13.357 -13.084 1.00 94.44 79 THR A N 1
ATOM 632 C CA . THR A 1 79 ? 4.267 -13.006 -11.802 1.00 94.44 79 THR A CA 1
ATOM 633 C C . THR A 1 79 ? 3.327 -13.347 -10.653 1.00 94.44 79 THR A C 1
ATOM 635 O O . THR A 1 79 ? 2.231 -12.803 -10.566 1.00 94.44 79 THR A O 1
ATOM 638 N N . THR A 1 80 ? 3.783 -14.204 -9.743 1.00 96.12 80 THR A N 1
ATOM 639 C CA . THR A 1 80 ? 3.069 -14.532 -8.504 1.00 96.12 80 THR A CA 1
ATOM 640 C C . THR A 1 80 ? 3.856 -14.081 -7.283 1.00 96.12 80 THR A C 1
ATOM 642 O O . THR A 1 80 ? 5.080 -13.922 -7.338 1.00 96.12 80 THR A O 1
ATOM 645 N N . LEU A 1 81 ? 3.185 -13.931 -6.140 1.00 96.50 81 LEU A N 1
ATOM 646 C CA . LEU A 1 81 ? 3.888 -13.664 -4.883 1.00 96.50 81 LEU A CA 1
ATOM 647 C C . LEU A 1 81 ? 4.842 -14.815 -4.522 1.00 96.50 81 LEU A C 1
ATOM 649 O O . LEU A 1 81 ? 5.948 -14.576 -4.045 1.00 96.50 81 LEU A O 1
ATOM 653 N N . ALA A 1 82 ? 4.463 -16.060 -4.824 1.00 96.81 82 ALA A N 1
ATOM 654 C CA . ALA A 1 82 ? 5.332 -17.225 -4.655 1.00 96.81 82 ALA A CA 1
ATOM 655 C C . ALA A 1 82 ? 6.629 -17.111 -5.476 1.00 96.81 82 ALA A C 1
ATOM 657 O O . ALA A 1 82 ? 7.707 -17.398 -4.955 1.00 96.81 82 ALA A O 1
ATOM 658 N N . ARG A 1 83 ? 6.549 -16.634 -6.728 1.00 96.25 83 ARG A N 1
ATOM 659 C CA . ARG A 1 83 ? 7.723 -16.384 -7.580 1.00 96.25 83 ARG A CA 1
ATOM 660 C C . ARG A 1 83 ? 8.645 -15.330 -6.970 1.00 96.25 83 ARG A C 1
ATOM 662 O O . ARG A 1 83 ? 9.844 -15.576 -6.841 1.00 96.25 83 ARG A O 1
ATOM 669 N N . VAL A 1 84 ? 8.082 -14.201 -6.532 1.00 96.50 84 VAL A N 1
ATOM 670 C CA . VAL A 1 84 ? 8.844 -13.126 -5.874 1.00 96.50 84 VAL A CA 1
ATOM 671 C C . VAL A 1 84 ? 9.543 -13.645 -4.615 1.00 96.50 84 VAL A C 1
ATOM 673 O O . VAL A 1 84 ? 10.719 -13.353 -4.397 1.00 96.50 84 VAL A O 1
ATOM 676 N N . LEU A 1 85 ? 8.863 -14.462 -3.807 1.00 95.88 85 LEU A N 1
ATOM 677 C CA . LEU A 1 85 ? 9.458 -15.074 -2.620 1.00 95.88 85 LEU A CA 1
ATOM 678 C C . LEU A 1 85 ? 10.584 -16.053 -2.979 1.00 95.88 85 LEU A C 1
ATOM 680 O O . LEU A 1 85 ? 11.658 -15.960 -2.391 1.00 95.88 85 LEU A O 1
ATOM 684 N N . CYS A 1 86 ? 10.393 -16.933 -3.965 1.00 95.81 86 CYS A N 1
ATOM 685 C CA . CYS A 1 86 ? 11.439 -17.843 -4.442 1.00 95.81 86 CYS A CA 1
ATOM 686 C C . CYS A 1 86 ? 12.710 -17.100 -4.889 1.00 95.81 86 CYS A C 1
ATOM 688 O O . CYS A 1 86 ? 13.826 -17.515 -4.577 1.00 95.81 86 CYS A O 1
ATOM 690 N N . ASP A 1 87 ? 12.558 -15.985 -5.605 1.00 94.62 87 ASP A N 1
ATOM 691 C CA . ASP A 1 87 ? 13.701 -15.246 -6.150 1.00 94.62 87 ASP A CA 1
ATOM 692 C C . ASP A 1 87 ? 14.469 -14.466 -5.070 1.00 94.62 87 ASP A C 1
ATOM 694 O O . ASP A 1 87 ? 15.687 -14.275 -5.172 1.00 94.62 87 ASP A O 1
ATOM 698 N N . ASN A 1 88 ? 13.801 -14.066 -3.982 1.00 95.25 88 ASN A N 1
ATOM 699 C CA . ASN A 1 88 ? 14.334 -13.074 -3.041 1.00 95.25 88 ASN A CA 1
ATOM 700 C C . ASN A 1 88 ? 14.535 -13.572 -1.608 1.00 95.25 88 ASN A C 1
ATOM 702 O O . ASN A 1 88 ? 15.362 -12.998 -0.894 1.00 95.25 88 ASN A O 1
ATOM 706 N N . ALA A 1 89 ? 13.864 -14.644 -1.188 1.00 92.00 89 ALA A N 1
ATOM 707 C CA . ALA A 1 89 ? 14.094 -15.256 0.116 1.00 92.00 89 ALA A CA 1
ATOM 708 C C . ALA A 1 89 ? 15.453 -15.974 0.161 1.00 92.00 89 ALA A C 1
ATOM 710 O O . ALA A 1 89 ? 15.994 -16.413 -0.861 1.00 92.00 89 ALA A O 1
ATOM 711 N N . ASP A 1 90 ? 16.036 -16.056 1.354 1.00 84.88 90 ASP A N 1
ATOM 712 C CA . ASP A 1 90 ? 17.255 -16.820 1.596 1.00 84.88 90 ASP A CA 1
ATOM 713 C C . ASP A 1 90 ? 16.892 -18.312 1.729 1.00 84.88 90 ASP A C 1
ATOM 715 O O . ASP A 1 90 ? 16.024 -18.669 2.519 1.00 84.88 90 ASP A O 1
ATOM 719 N N . SER A 1 91 ? 17.555 -19.190 0.968 1.00 71.62 91 SER A N 1
ATOM 720 C CA . SER A 1 91 ? 17.351 -20.657 1.002 1.00 71.62 91 SER A CA 1
ATOM 721 C C . SER A 1 91 ? 15.938 -21.161 0.638 1.00 71.62 91 SER A C 1
ATOM 723 O O . SER A 1 91 ? 15.518 -22.218 1.104 1.00 71.62 91 SER A O 1
ATOM 725 N N . ALA A 1 92 ? 15.193 -20.435 -0.203 1.00 75.81 92 ALA A N 1
ATOM 726 C CA . ALA A 1 92 ? 13.910 -20.902 -0.731 1.00 75.81 92 ALA A CA 1
ATOM 727 C C . ALA A 1 92 ? 14.110 -21.812 -1.956 1.00 75.81 92 ALA A C 1
ATOM 729 O O . ALA A 1 92 ? 13.954 -21.380 -3.094 1.00 75.81 92 ALA A O 1
ATOM 730 N N . ASP A 1 93 ? 14.463 -23.078 -1.727 1.00 88.31 93 ASP A N 1
ATOM 731 C CA . ASP A 1 93 ? 14.486 -24.091 -2.796 1.00 88.31 93 ASP A CA 1
ATOM 732 C C . ASP A 1 93 ? 13.074 -24.602 -3.128 1.00 88.31 93 ASP A C 1
ATOM 734 O O . ASP A 1 93 ? 12.801 -25.028 -4.255 1.00 88.31 93 ASP A O 1
ATOM 738 N N . PHE A 1 94 ? 12.168 -24.524 -2.147 1.00 93.69 94 PHE A N 1
ATOM 739 C CA . PHE A 1 94 ? 10.789 -24.986 -2.237 1.00 93.69 94 PHE A CA 1
ATOM 740 C C . PHE A 1 94 ? 9.804 -23.907 -1.792 1.00 93.69 94 PHE A C 1
ATOM 742 O O . PHE A 1 94 ? 10.031 -23.204 -0.809 1.00 93.69 94 PHE A O 1
ATOM 749 N N . MET A 1 95 ? 8.681 -23.817 -2.497 1.00 94.94 95 MET A N 1
ATOM 750 C CA . MET A 1 95 ? 7.602 -22.874 -2.224 1.00 94.94 95 MET A CA 1
ATOM 751 C C . MET A 1 95 ? 6.272 -23.467 -2.690 1.00 94.94 95 MET A C 1
ATOM 753 O O . MET A 1 95 ? 6.210 -24.222 -3.657 1.00 94.94 95 MET A O 1
ATOM 757 N N . GLN A 1 96 ? 5.196 -23.131 -1.994 1.00 95.19 96 GLN A N 1
ATOM 758 C CA . GLN A 1 96 ? 3.839 -23.431 -2.443 1.00 95.19 96 GLN A CA 1
ATOM 759 C C . GLN A 1 96 ? 3.431 -22.476 -3.588 1.00 95.19 96 GLN A C 1
ATOM 761 O O . GLN A 1 96 ? 3.667 -21.271 -3.472 1.00 95.19 96 GLN A O 1
ATOM 766 N N . PRO A 1 97 ? 2.799 -22.948 -4.678 1.00 95.50 97 PRO A N 1
ATOM 767 C CA . PRO A 1 97 ? 2.460 -22.094 -5.821 1.00 95.50 97 PRO A CA 1
ATOM 768 C C . PRO A 1 97 ? 1.588 -20.877 -5.486 1.00 95.50 97 PRO A C 1
ATOM 770 O O . PRO A 1 97 ? 1.727 -19.825 -6.106 1.00 95.50 97 PRO A O 1
ATOM 773 N N . SER A 1 98 ? 0.706 -20.993 -4.489 1.00 95.81 98 SER A N 1
ATOM 774 C CA . SER A 1 98 ? -0.110 -19.885 -3.991 1.00 95.81 98 SER A CA 1
ATOM 775 C C . SER A 1 98 ? 0.287 -19.495 -2.570 1.00 95.81 98 SER A C 1
ATOM 777 O O . SER A 1 98 ? -0.149 -20.112 -1.593 1.00 95.81 98 SER A O 1
ATOM 779 N N . ALA A 1 99 ? 1.066 -18.420 -2.435 1.00 95.75 99 ALA A N 1
ATOM 780 C CA . ALA A 1 99 ? 1.584 -17.951 -1.146 1.00 95.75 99 ALA A CA 1
ATOM 781 C C . ALA A 1 99 ? 0.477 -17.565 -0.145 1.00 95.75 99 ALA A C 1
ATOM 783 O O . ALA A 1 99 ? 0.663 -17.718 1.057 1.00 95.75 99 ALA A O 1
ATOM 784 N N . MET A 1 100 ? -0.685 -17.110 -0.633 1.00 95.56 100 MET A N 1
ATOM 785 C CA . MET A 1 100 ? -1.827 -16.663 0.183 1.00 95.56 100 MET A CA 1
ATOM 786 C C . MET A 1 100 ? -2.800 -17.774 0.611 1.00 95.56 100 MET A C 1
ATOM 788 O O . MET A 1 100 ? -3.698 -17.525 1.414 1.00 95.56 100 MET A O 1
ATOM 792 N N . TYR A 1 101 ? -2.662 -18.994 0.091 1.00 95.06 101 TYR A N 1
ATOM 793 C CA . TYR A 1 101 ? -3.419 -20.156 0.572 1.00 95.06 101 TYR A CA 1
ATOM 794 C C . TYR A 1 101 ? -2.603 -20.908 1.624 1.00 95.06 101 TYR A C 1
ATOM 796 O O . TYR A 1 101 ? -1.379 -20.842 1.614 1.00 95.06 101 TYR A O 1
ATOM 804 N N . ILE A 1 102 ? -3.248 -21.635 2.534 1.00 94.44 102 ILE A N 1
ATOM 805 C CA . ILE A 1 102 ? -2.511 -22.606 3.357 1.00 94.44 102 ILE A CA 1
ATOM 806 C C . ILE A 1 102 ? -1.939 -23.725 2.475 1.00 94.44 102 ILE A C 1
ATOM 808 O O . ILE A 1 102 ? -2.359 -23.912 1.327 1.00 94.44 102 ILE A O 1
ATOM 812 N N . THR A 1 103 ? -0.969 -24.462 3.003 1.00 93.44 103 THR A N 1
ATOM 813 C CA . THR A 1 103 ? -0.434 -25.647 2.332 1.00 93.44 103 THR A CA 1
ATOM 814 C C . THR A 1 103 ? -1.522 -26.712 2.208 1.00 93.44 103 THR A C 1
ATOM 816 O O . THR A 1 103 ? -2.277 -26.964 3.145 1.00 93.44 103 THR A O 1
ATOM 819 N N . ASP A 1 104 ? -1.594 -27.353 1.045 1.00 93.31 104 ASP A N 1
ATOM 820 C CA . ASP A 1 104 ? -2.480 -28.493 0.806 1.00 93.31 104 ASP A CA 1
ATOM 821 C C . ASP A 1 104 ? -1.708 -29.557 0.015 1.00 93.31 104 ASP A C 1
ATOM 823 O O . ASP A 1 104 ? -1.112 -29.205 -1.003 1.00 93.31 104 ASP A O 1
ATOM 827 N N . PRO A 1 105 ? -1.697 -30.837 0.432 1.00 91.81 105 PRO A N 1
ATOM 828 C CA . PRO A 1 105 ? -0.901 -31.876 -0.225 1.00 91.81 105 PRO A CA 1
ATOM 829 C C . PRO A 1 105 ? -1.201 -32.102 -1.714 1.00 91.81 105 PRO A C 1
ATOM 831 O O . PRO A 1 105 ? -0.390 -32.727 -2.394 1.00 91.81 105 PRO A O 1
ATOM 834 N N . PHE A 1 106 ? -2.339 -31.623 -2.223 1.00 89.38 106 PHE A N 1
ATOM 835 C CA . PHE A 1 106 ? -2.776 -31.846 -3.600 1.00 89.38 106 PHE A CA 1
ATOM 836 C C . PHE A 1 106 ? -2.939 -30.546 -4.393 1.00 89.38 106 PHE A C 1
ATOM 838 O O . PHE A 1 106 ? -2.565 -30.492 -5.560 1.00 89.38 106 PHE A O 1
ATOM 845 N N . LEU A 1 107 ? -3.501 -29.504 -3.780 1.00 91.88 107 LEU A N 1
ATOM 846 C CA . LEU A 1 107 ? -3.883 -28.261 -4.457 1.00 91.88 107 LEU A CA 1
ATOM 847 C C . LEU A 1 107 ? -2.859 -27.130 -4.294 1.00 91.88 107 LEU A C 1
ATOM 849 O O . LEU A 1 107 ? -2.889 -26.180 -5.073 1.00 91.88 107 LEU A O 1
ATOM 853 N N . ASN A 1 108 ? -1.986 -27.196 -3.283 1.00 95.81 108 ASN A N 1
ATOM 854 C CA . ASN A 1 108 ? -1.004 -26.149 -2.981 1.00 95.81 108 ASN A CA 1
ATOM 855 C C . ASN A 1 108 ? 0.223 -26.728 -2.256 1.00 95.81 108 ASN A C 1
ATOM 857 O O . ASN A 1 108 ? 0.661 -26.214 -1.223 1.00 95.81 108 ASN A O 1
ATOM 861 N N . ALA A 1 109 ? 0.723 -27.860 -2.753 1.00 95.56 109 ALA A N 1
ATOM 862 C CA . ALA A 1 109 ? 1.863 -28.546 -2.163 1.00 95.56 109 ALA A CA 1
ATOM 863 C C . ALA A 1 109 ? 3.149 -27.755 -2.422 1.00 95.56 109 ALA A C 1
ATOM 865 O O . ALA A 1 109 ? 3.245 -27.011 -3.397 1.00 95.56 109 ALA A O 1
ATOM 866 N N . TYR A 1 110 ? 4.156 -27.941 -1.570 1.00 95.06 110 TYR A N 1
ATOM 867 C CA . TYR A 1 110 ? 5.482 -27.392 -1.832 1.00 95.06 110 TYR A CA 1
ATOM 868 C C . TYR A 1 110 ? 6.048 -27.974 -3.127 1.00 95.06 110 TYR A C 1
ATOM 870 O O . TYR A 1 110 ? 6.144 -29.191 -3.282 1.00 95.06 110 TYR A O 1
ATOM 878 N N . GLN A 1 111 ? 6.449 -27.087 -4.029 1.00 94.44 111 GLN A N 1
ATOM 879 C CA . GLN A 1 111 ? 7.121 -27.411 -5.280 1.00 94.44 111 GLN A CA 1
ATOM 880 C C . GLN A 1 111 ? 8.512 -26.795 -5.279 1.00 94.44 111 GLN A C 1
ATOM 882 O O . GLN A 1 111 ? 8.773 -25.845 -4.540 1.00 94.44 111 GLN A O 1
ATOM 887 N N . THR A 1 112 ? 9.411 -27.304 -6.120 1.00 95.62 112 THR A N 1
ATOM 888 C CA . THR A 1 112 ? 10.682 -26.612 -6.343 1.00 95.62 112 THR A CA 1
ATOM 889 C C . THR A 1 112 ? 10.407 -25.235 -6.939 1.00 95.62 112 THR A C 1
ATOM 891 O O . THR A 1 112 ? 9.518 -25.072 -7.778 1.00 95.62 112 THR A O 1
ATOM 894 N N . CYS A 1 113 ? 11.217 -24.241 -6.587 1.00 95.25 113 CYS A N 1
ATOM 895 C CA . CYS A 1 113 ? 11.128 -22.908 -7.186 1.00 95.25 113 CYS A CA 1
ATOM 896 C C . CYS A 1 113 ? 11.448 -22.887 -8.696 1.00 95.25 113 CYS A C 1
ATOM 898 O O . CYS A 1 113 ? 11.370 -21.837 -9.320 1.00 95.25 113 CYS A O 1
ATOM 900 N N . SER A 1 114 ? 11.813 -24.018 -9.302 1.00 94.12 114 SER A N 1
ATOM 901 C CA . SER A 1 114 ? 11.960 -24.207 -10.751 1.00 94.12 114 SER A CA 1
ATOM 902 C C . SER A 1 114 ? 10.747 -24.872 -11.419 1.00 94.12 114 SER A C 1
ATOM 904 O O . SER A 1 114 ? 10.774 -25.094 -12.629 1.00 94.12 114 SER A O 1
ATOM 906 N N . SER A 1 115 ? 9.708 -25.226 -10.653 1.00 94.44 115 SER A N 1
ATOM 907 C CA . SER A 1 115 ? 8.494 -25.863 -11.171 1.00 94.44 115 SER A CA 1
ATOM 908 C C . SER A 1 115 ? 7.734 -24.949 -12.135 1.00 94.44 115 SER A C 1
ATOM 910 O O . SER A 1 115 ? 7.703 -23.729 -11.968 1.00 94.44 115 SER A O 1
ATOM 912 N N . ALA A 1 116 ? 7.050 -25.554 -13.109 1.00 93.94 116 ALA A N 1
ATOM 913 C CA . ALA A 1 116 ? 6.154 -24.851 -14.025 1.00 93.94 116 ALA A CA 1
ATOM 914 C C . ALA A 1 116 ? 4.971 -24.172 -13.305 1.00 93.94 116 ALA A C 1
ATOM 916 O O . ALA A 1 116 ? 4.435 -23.193 -13.821 1.00 93.94 116 ALA A O 1
ATOM 917 N N . ASP A 1 117 ? 4.607 -24.647 -12.109 1.00 93.31 117 ASP A N 1
ATOM 918 C CA . ASP A 1 117 ? 3.556 -24.048 -11.276 1.00 93.31 117 ASP A CA 1
ATOM 919 C C . ASP A 1 117 ? 3.981 -22.708 -10.642 1.00 93.31 117 ASP A C 1
ATOM 921 O O . ASP A 1 117 ? 3.137 -21.968 -10.138 1.00 93.31 117 ASP A O 1
ATOM 925 N N . ILE A 1 118 ? 5.280 -22.374 -10.670 1.00 96.06 118 ILE A N 1
ATOM 926 C CA . ILE A 1 118 ? 5.844 -21.103 -10.183 1.00 96.06 118 ILE A CA 1
ATOM 927 C C . ILE A 1 118 ? 6.606 -20.430 -11.339 1.00 96.06 118 ILE A C 1
ATOM 929 O O . ILE A 1 118 ? 7.843 -20.382 -11.342 1.00 96.06 118 ILE A O 1
ATOM 933 N N . PRO A 1 119 ? 5.882 -19.937 -12.360 1.00 95.50 119 PRO A N 1
ATOM 934 C CA . PRO A 1 119 ? 6.482 -19.507 -13.614 1.00 95.50 119 PRO A CA 1
ATOM 935 C C . PRO A 1 119 ? 7.367 -18.268 -13.444 1.00 95.50 119 PRO A C 1
ATOM 937 O O . PRO A 1 119 ? 7.113 -17.390 -12.621 1.00 95.50 119 PRO A O 1
ATOM 940 N N . THR A 1 120 ? 8.404 -18.182 -14.275 1.00 94.44 120 THR A N 1
ATOM 941 C CA . THR A 1 120 ? 9.316 -17.033 -14.340 1.00 94.44 120 THR A CA 1
ATOM 942 C C . THR A 1 120 ? 8.970 -16.145 -15.532 1.00 94.44 120 THR A C 1
ATOM 944 O O . THR A 1 120 ? 8.666 -16.635 -16.621 1.00 94.44 120 THR A O 1
ATOM 947 N N . MET A 1 121 ? 9.047 -14.832 -15.328 1.00 94.75 121 MET A N 1
ATOM 948 C CA . MET A 1 121 ? 8.887 -13.827 -16.377 1.00 94.75 121 MET A CA 1
ATOM 949 C C . MET A 1 121 ? 10.110 -13.785 -17.309 1.00 94.75 121 MET A C 1
ATOM 951 O O . MET A 1 121 ? 11.249 -13.674 -16.852 1.00 94.75 121 MET A O 1
ATOM 955 N N . ASP A 1 122 ? 9.874 -13.807 -18.623 1.00 96.50 122 ASP A N 1
ATOM 956 C CA . ASP A 1 122 ? 10.905 -13.598 -19.643 1.00 96.50 122 ASP A CA 1
ATOM 957 C C . ASP A 1 122 ? 11.156 -12.099 -19.884 1.00 96.50 122 ASP A C 1
ATOM 959 O O . ASP A 1 122 ? 10.504 -11.445 -20.702 1.00 96.50 122 ASP A O 1
ATOM 963 N N . LEU A 1 123 ? 12.163 -11.543 -19.206 1.00 96.44 123 LEU A N 1
ATOM 964 C CA . LEU A 1 123 ? 12.552 -10.137 -19.366 1.00 96.44 123 LEU A CA 1
ATOM 965 C C . LEU A 1 123 ? 13.112 -9.800 -20.761 1.00 96.44 123 LEU A C 1
ATOM 967 O O . LEU A 1 123 ? 13.241 -8.618 -21.091 1.00 96.44 123 LEU A O 1
ATOM 971 N N . ALA A 1 124 ? 13.397 -10.781 -21.629 1.00 96.44 124 ALA A N 1
ATOM 972 C CA . ALA A 1 124 ? 13.851 -10.504 -22.994 1.00 96.44 124 ALA A CA 1
ATOM 973 C C . ALA A 1 124 ? 12.810 -9.725 -23.817 1.00 96.44 124 ALA A C 1
ATOM 975 O O . ALA A 1 124 ? 13.181 -9.051 -24.781 1.00 96.44 124 ALA A O 1
ATOM 976 N N . LYS A 1 125 ? 11.527 -9.748 -23.418 1.00 96.62 125 LYS A N 1
ATOM 977 C CA . LYS A 1 125 ? 10.466 -8.945 -24.052 1.00 96.62 125 LYS A CA 1
ATOM 978 C C . LYS A 1 125 ? 10.631 -7.432 -23.849 1.00 96.62 125 LYS A C 1
ATOM 980 O O . LYS A 1 125 ? 10.014 -6.659 -24.569 1.00 96.62 125 LYS A O 1
ATOM 985 N N . TRP A 1 126 ? 11.494 -6.991 -22.928 1.00 94.88 126 TRP A N 1
ATOM 986 C CA . TRP A 1 126 ? 11.844 -5.577 -22.719 1.00 94.88 126 TRP A CA 1
ATOM 987 C C . TRP A 1 126 ? 13.051 -5.119 -23.544 1.00 94.88 126 TRP A C 1
ATOM 989 O O . TRP A 1 126 ? 13.517 -3.989 -23.383 1.00 94.88 126 TRP A O 1
ATOM 999 N N . LYS A 1 127 ? 13.598 -5.969 -24.419 1.00 94.69 127 LYS A N 1
ATOM 1000 C CA . LYS A 1 127 ? 14.734 -5.598 -25.263 1.00 94.69 127 LYS A CA 1
ATOM 1001 C C . LYS A 1 127 ? 14.349 -4.477 -26.230 1.00 94.69 127 LYS A C 1
ATOM 1003 O O . LYS A 1 127 ? 13.446 -4.642 -27.045 1.00 94.69 127 LYS A O 1
ATOM 1008 N N . THR A 1 128 ? 15.080 -3.364 -26.199 1.00 91.06 128 THR A N 1
ATOM 1009 C CA . THR A 1 128 ? 14.928 -2.275 -27.172 1.00 91.06 128 THR A CA 1
ATOM 1010 C C . THR A 1 128 ? 16.128 -2.181 -28.103 1.00 91.06 128 THR A C 1
ATOM 1012 O O . THR A 1 128 ? 17.240 -2.606 -27.783 1.00 91.06 128 THR A O 1
ATOM 1015 N N . LEU A 1 129 ? 15.902 -1.627 -29.295 1.00 84.06 129 LEU A N 1
ATOM 1016 C CA . LEU A 1 129 ? 16.983 -1.331 -30.228 1.00 84.06 129 LEU A CA 1
ATOM 1017 C C . LEU A 1 129 ? 17.876 -0.234 -29.638 1.00 84.06 129 LEU A C 1
ATOM 1019 O O . LEU A 1 129 ? 17.388 0.752 -29.082 1.00 84.06 129 LEU A O 1
ATOM 1023 N N . SER A 1 130 ? 19.194 -0.401 -29.761 1.00 73.38 130 SER A N 1
ATOM 1024 C CA . SER A 1 130 ? 20.135 0.630 -29.329 1.00 73.38 130 SER A CA 1
ATOM 1025 C C . SER A 1 130 ? 19.969 1.871 -30.216 1.00 73.38 130 SER A C 1
ATOM 1027 O O . SER A 1 130 ? 20.066 1.743 -31.437 1.00 73.38 130 SER A O 1
ATOM 1029 N N . PRO A 1 131 ? 19.791 3.078 -29.650 1.00 59.62 131 PRO A N 1
ATOM 1030 C CA . PRO A 1 131 ? 19.650 4.312 -30.425 1.00 59.62 131 PRO A CA 1
ATOM 1031 C C . PRO A 1 131 ? 20.969 4.786 -31.063 1.00 59.62 131 PRO A C 1
ATOM 1033 O O . PRO A 1 131 ? 21.021 5.879 -31.625 1.00 59.62 131 PRO A O 1
ATOM 1036 N N . ARG A 1 132 ? 22.059 4.005 -30.980 1.00 53.28 132 ARG A N 1
ATOM 1037 C CA . ARG A 1 132 ? 23.344 4.349 -31.601 1.00 53.28 132 ARG A CA 1
ATOM 1038 C C . ARG A 1 132 ? 23.228 4.320 -33.128 1.00 53.28 132 ARG A C 1
ATOM 1040 O O . ARG A 1 132 ? 23.537 3.318 -33.766 1.00 53.28 132 ARG A O 1
ATOM 1047 N N . PHE A 1 133 ? 22.877 5.459 -33.719 1.00 53.75 133 PHE A N 1
ATOM 1048 C CA . PHE A 1 133 ? 23.257 5.764 -35.094 1.00 53.75 133 PHE A CA 1
ATOM 1049 C C . PHE A 1 133 ? 24.788 5.776 -35.173 1.00 53.75 133 PHE A C 1
ATOM 1051 O O . PHE A 1 133 ? 25.451 6.595 -34.533 1.00 53.75 133 PHE A O 1
ATOM 1058 N N . GLN A 1 134 ? 25.369 4.861 -35.948 1.00 48.06 134 GLN A N 1
ATOM 1059 C CA . GLN A 1 134 ? 26.781 4.940 -36.310 1.00 48.06 134 GLN A CA 1
ATOM 1060 C C . GLN A 1 134 ? 26.970 6.123 -37.266 1.00 48.06 134 GLN A C 1
ATOM 1062 O O . GLN A 1 134 ? 26.764 6.008 -38.471 1.00 48.06 134 GLN A O 1
ATOM 1067 N N . VAL A 1 135 ? 27.348 7.284 -36.733 1.00 51.66 135 VAL A N 1
ATOM 1068 C CA . VAL A 1 135 ? 27.814 8.403 -37.559 1.00 51.66 135 VAL A CA 1
ATOM 1069 C C . VAL A 1 135 ? 29.235 8.075 -38.005 1.00 51.66 135 VAL A C 1
ATOM 1071 O O . VAL A 1 135 ? 30.108 7.846 -37.167 1.00 51.66 135 VAL A O 1
ATOM 1074 N N . SER A 1 136 ? 29.482 8.017 -39.317 1.00 56.34 136 SER A N 1
ATOM 1075 C CA . SER A 1 136 ? 30.823 7.711 -39.817 1.00 56.34 136 SER A CA 1
ATOM 1076 C C . SER A 1 136 ? 31.827 8.769 -39.344 1.00 56.34 136 SER A C 1
ATOM 1078 O O . SER A 1 136 ? 31.519 9.962 -39.244 1.00 56.34 136 SER A O 1
ATOM 1080 N N . ALA A 1 137 ? 33.069 8.344 -39.1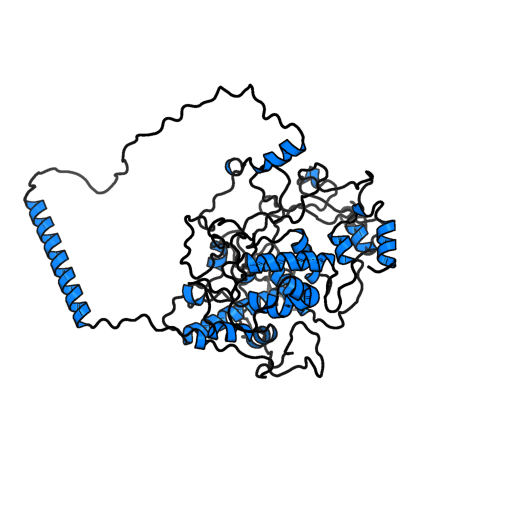07 1.00 61.97 137 ALA A N 1
ATOM 1081 C CA . ALA A 1 137 ? 34.152 9.252 -38.731 1.00 61.97 137 ALA A CA 1
ATOM 1082 C C . ALA A 1 137 ? 34.345 10.390 -39.755 1.00 61.97 137 ALA A C 1
ATOM 1084 O O . ALA A 1 137 ? 34.767 11.484 -39.386 1.00 61.97 137 ALA A O 1
ATOM 1085 N N . THR A 1 138 ? 33.994 10.159 -41.026 1.00 74.75 138 THR A N 1
ATOM 1086 C CA . THR A 1 138 ? 34.019 11.179 -42.083 1.00 74.75 138 THR A CA 1
ATOM 1087 C C . THR A 1 138 ? 32.969 12.266 -41.865 1.00 74.75 138 THR A C 1
ATOM 1089 O O . THR A 1 138 ? 33.326 13.440 -41.871 1.00 74.75 138 THR A O 1
ATOM 1092 N N . VAL A 1 139 ? 31.715 11.915 -41.557 1.00 68.62 139 VAL A N 1
ATOM 1093 C CA . VAL A 1 139 ? 30.655 12.899 -41.261 1.00 68.62 139 VAL A CA 1
ATOM 1094 C C . VAL A 1 139 ? 30.992 13.717 -40.012 1.00 68.62 139 VAL A C 1
ATOM 1096 O O . VAL A 1 139 ? 30.767 14.928 -39.974 1.00 68.62 139 VAL A O 1
ATOM 1099 N N . LEU A 1 140 ? 31.586 13.079 -39.001 1.00 65.12 140 LEU A N 1
ATOM 1100 C CA . LEU A 1 140 ? 32.009 13.737 -37.764 1.00 65.12 140 LEU A CA 1
ATOM 1101 C C . LEU A 1 140 ? 33.167 14.721 -38.014 1.00 65.12 140 LEU A C 1
ATOM 1103 O O . LEU A 1 140 ? 33.133 15.854 -37.534 1.00 65.12 140 LEU A O 1
ATOM 1107 N N . LYS A 1 141 ? 34.152 14.331 -38.834 1.00 78.12 141 LYS A N 1
ATOM 1108 C CA . LYS A 1 141 ? 35.280 15.184 -39.248 1.00 78.12 141 LYS A CA 1
ATOM 1109 C C . LYS A 1 141 ? 34.827 16.362 -40.121 1.00 78.12 141 LYS A C 1
ATOM 1111 O O . LYS A 1 141 ? 35.310 17.484 -39.941 1.00 78.12 141 LYS A O 1
ATOM 1116 N N . ASP A 1 142 ? 33.862 16.146 -41.009 1.00 78.19 142 ASP A N 1
ATOM 1117 C CA . ASP A 1 142 ? 33.281 17.194 -41.855 1.00 78.19 142 ASP A CA 1
ATOM 1118 C C . ASP A 1 142 ? 32.451 18.194 -41.046 1.00 78.19 142 ASP A C 1
ATOM 1120 O O . ASP A 1 142 ? 32.563 19.406 -41.238 1.00 78.19 142 ASP A O 1
ATOM 1124 N N . SER A 1 143 ? 31.664 17.722 -40.081 1.00 63.78 143 SER A N 1
ATOM 1125 C CA . SER A 1 143 ? 30.911 18.599 -39.180 1.00 63.78 143 SER A CA 1
ATOM 1126 C C . SER A 1 143 ? 31.827 19.395 -38.249 1.00 63.78 143 SER A C 1
ATOM 1128 O O . SER A 1 143 ? 31.634 20.600 -38.098 1.00 63.78 143 SER A O 1
ATOM 1130 N N . LEU A 1 144 ? 32.884 18.777 -37.708 1.00 72.44 144 LEU A N 1
ATOM 1131 C CA . LEU A 1 144 ? 33.864 19.466 -36.864 1.00 72.44 144 LEU A CA 1
ATOM 1132 C C . LEU A 1 144 ? 34.664 20.516 -37.653 1.00 72.44 144 LEU A C 1
ATOM 1134 O O . LEU A 1 144 ? 34.932 21.605 -37.149 1.00 72.44 144 LEU A O 1
ATOM 1138 N N . SER A 1 145 ? 35.031 20.221 -38.903 1.00 80.62 145 SER A N 1
ATOM 1139 C CA . SER A 1 145 ? 35.720 21.186 -39.769 1.00 80.62 145 SER A CA 1
ATOM 1140 C C . SER A 1 145 ? 34.810 22.342 -40.200 1.00 80.62 145 SER A C 1
ATOM 1142 O O . SER A 1 145 ? 35.272 23.481 -40.255 1.00 80.62 145 SER A O 1
ATOM 1144 N N . ARG A 1 146 ? 33.510 22.100 -40.436 1.00 79.56 146 ARG A N 1
ATOM 1145 C CA . ARG A 1 146 ? 32.510 23.168 -40.633 1.00 79.56 146 ARG A CA 1
ATOM 1146 C C . ARG A 1 146 ? 32.375 24.062 -39.399 1.00 79.56 146 ARG A C 1
ATOM 1148 O O . ARG A 1 146 ? 32.463 25.277 -39.548 1.00 79.56 146 ARG A O 1
ATOM 1155 N N . ALA A 1 147 ? 32.252 23.478 -38.208 1.00 63.66 147 ALA A N 1
ATOM 1156 C CA . ALA A 1 147 ? 32.154 24.228 -36.956 1.00 63.66 147 ALA A CA 1
ATOM 1157 C C . ALA A 1 147 ? 33.409 25.078 -36.690 1.00 63.66 147 ALA A C 1
ATOM 1159 O O . ALA A 1 147 ? 33.296 26.254 -36.362 1.00 63.66 147 ALA A O 1
ATOM 1160 N N . LYS A 1 148 ? 34.612 24.526 -36.920 1.00 80.88 148 LYS A N 1
ATOM 1161 C CA . LYS A 1 148 ? 35.875 25.279 -36.812 1.00 80.88 148 LYS A CA 1
ATOM 1162 C C . LYS A 1 148 ? 35.938 26.465 -37.775 1.00 80.88 148 LYS A C 1
ATOM 1164 O O . LYS A 1 148 ? 36.381 27.534 -37.376 1.00 80.88 148 LYS A O 1
ATOM 1169 N N . ARG A 1 149 ? 35.479 26.296 -39.022 1.00 81.50 149 ARG A N 1
ATOM 1170 C CA . ARG A 1 149 ? 35.415 27.394 -40.002 1.00 81.50 149 ARG A CA 1
ATOM 1171 C C . ARG A 1 149 ? 34.424 28.480 -39.588 1.00 81.50 149 ARG A C 1
ATOM 1173 O O . ARG A 1 149 ? 34.746 29.653 -39.710 1.00 81.50 149 ARG A O 1
ATOM 1180 N N . GLN A 1 150 ? 33.252 28.104 -39.075 1.00 73.88 150 GLN A N 1
ATOM 1181 C CA . GLN A 1 150 ? 32.273 29.071 -38.567 1.00 73.88 150 GLN A CA 1
ATOM 1182 C C . GLN A 1 150 ? 32.787 29.825 -37.338 1.00 73.88 150 GLN A C 1
ATOM 1184 O O . GLN A 1 150 ? 32.641 31.040 -37.279 1.00 73.88 150 GLN A O 1
ATOM 1189 N N . ALA A 1 151 ? 33.430 29.134 -36.393 1.00 64.31 151 ALA A N 1
ATOM 1190 C CA . ALA A 1 151 ? 34.040 29.768 -35.228 1.00 64.31 151 ALA A CA 1
ATOM 1191 C C . ALA A 1 151 ? 35.165 30.736 -35.629 1.00 64.31 151 ALA A C 1
ATOM 1193 O O . ALA A 1 151 ? 35.200 31.858 -35.139 1.00 64.31 151 ALA A O 1
ATOM 1194 N N . ALA A 1 152 ? 36.031 30.346 -36.571 1.00 74.75 152 ALA A N 1
ATOM 1195 C CA . ALA A 1 152 ? 37.078 31.225 -37.094 1.00 74.75 152 ALA A CA 1
ATOM 1196 C C . ALA A 1 152 ? 36.497 32.475 -37.781 1.00 74.75 152 ALA A C 1
ATOM 1198 O O . ALA A 1 152 ? 36.950 33.580 -37.509 1.00 74.75 152 ALA A O 1
ATOM 1199 N N . ALA A 1 153 ? 35.446 32.319 -38.594 1.00 74.12 153 ALA A N 1
ATOM 1200 C CA . ALA A 1 153 ? 34.769 33.445 -39.242 1.00 74.12 153 ALA A CA 1
ATOM 1201 C C . ALA A 1 153 ? 34.072 34.388 -38.240 1.00 74.12 153 ALA A C 1
ATOM 1203 O O . ALA A 1 153 ? 33.986 35.592 -38.475 1.00 74.12 153 ALA A O 1
ATOM 1204 N N . LEU A 1 154 ? 33.570 33.860 -37.117 1.00 64.06 154 LEU A N 1
ATOM 1205 C CA . LEU A 1 154 ? 33.015 34.669 -36.028 1.00 64.06 154 LEU A CA 1
ATOM 1206 C C . LEU A 1 154 ? 34.111 35.454 -35.296 1.00 64.06 154 LEU A C 1
ATOM 1208 O O . LEU A 1 154 ? 33.939 36.650 -35.084 1.00 64.06 154 LEU A O 1
ATOM 1212 N N . MET A 1 155 ? 35.246 34.817 -34.990 1.00 64.38 155 MET A N 1
ATOM 1213 C CA . MET A 1 155 ? 36.393 35.482 -34.357 1.00 64.38 155 MET A CA 1
ATOM 1214 C C . MET A 1 155 ? 36.991 36.580 -35.250 1.00 64.38 155 MET A C 1
ATOM 1216 O O . MET A 1 155 ? 37.316 37.658 -34.764 1.00 64.38 155 MET A O 1
ATOM 1220 N N . GLU A 1 156 ? 37.075 36.349 -36.561 1.00 68.56 156 GLU A N 1
ATOM 1221 C CA . GLU A 1 156 ? 37.560 37.343 -37.528 1.00 68.56 156 GLU A CA 1
ATOM 1222 C C . GLU A 1 156 ? 36.597 38.543 -37.642 1.00 68.56 156 GLU A C 1
ATOM 1224 O O . GLU A 1 156 ? 37.023 39.698 -37.672 1.00 68.56 156 GLU A O 1
ATOM 1229 N N . ASN A 1 157 ? 35.280 38.302 -37.606 1.00 63.62 157 ASN A N 1
ATOM 1230 C CA . ASN A 1 157 ? 34.278 39.372 -37.553 1.00 63.62 157 ASN A CA 1
ATOM 1231 C C . ASN A 1 157 ? 34.320 40.171 -36.237 1.00 63.62 157 ASN A C 1
ATOM 1233 O O . ASN A 1 157 ? 34.117 41.391 -36.253 1.00 63.62 157 ASN A O 1
ATOM 1237 N N . GLU A 1 158 ? 34.589 39.520 -35.102 1.00 54.72 158 GLU A N 1
ATOM 1238 C CA . GLU A 1 158 ? 34.811 40.198 -33.819 1.00 54.72 158 GLU A CA 1
ATOM 1239 C C . GLU A 1 158 ? 36.070 41.078 -33.865 1.00 54.72 158 GLU A C 1
ATOM 1241 O O . GLU A 1 158 ? 36.018 42.243 -33.465 1.00 54.72 158 GLU A O 1
ATOM 1246 N N . GLU A 1 159 ? 37.167 40.586 -34.444 1.00 53.28 159 GLU A N 1
ATOM 1247 C CA . GLU A 1 159 ? 38.432 41.318 -34.579 1.00 53.28 159 GLU A CA 1
ATOM 1248 C C . GLU A 1 159 ? 38.304 42.553 -35.498 1.00 53.28 159 GLU A C 1
ATOM 1250 O O . GLU A 1 159 ? 38.784 43.644 -35.167 1.00 53.28 159 GLU A O 1
ATOM 1255 N N . ILE A 1 160 ? 37.551 42.443 -36.600 1.00 55.75 160 ILE A N 1
ATOM 1256 C CA . ILE A 1 160 ? 37.217 43.570 -37.494 1.00 55.75 160 ILE A CA 1
ATOM 1257 C C . ILE A 1 160 ? 36.344 44.618 -36.781 1.00 55.75 160 ILE A C 1
ATOM 1259 O O . ILE A 1 160 ? 36.505 45.827 -36.992 1.00 55.75 160 ILE A O 1
ATOM 1263 N N . THR A 1 161 ? 35.425 44.177 -35.920 1.00 49.41 161 THR A N 1
ATOM 1264 C CA . THR A 1 161 ? 34.531 45.067 -35.163 1.00 49.41 161 THR A CA 1
ATOM 1265 C C . THR A 1 161 ? 35.288 45.830 -34.071 1.00 49.41 161 THR A C 1
ATOM 1267 O O . THR A 1 161 ? 35.019 47.014 -33.846 1.00 49.41 161 THR A O 1
ATOM 1270 N N . ILE A 1 162 ? 36.278 45.188 -33.444 1.00 49.16 162 ILE A N 1
ATOM 1271 C CA . ILE A 1 162 ? 37.148 45.781 -32.420 1.00 49.16 162 ILE A CA 1
ATOM 1272 C C . ILE A 1 162 ? 38.106 46.815 -33.040 1.00 49.16 162 ILE A C 1
ATOM 1274 O O . ILE A 1 162 ? 38.234 47.917 -32.506 1.00 49.16 162 ILE A O 1
ATOM 1278 N N . ASN A 1 163 ? 38.690 46.543 -34.213 1.00 47.09 163 ASN A N 1
ATOM 1279 C CA . ASN A 1 163 ? 39.605 47.482 -34.884 1.00 47.09 163 ASN A CA 1
ATOM 1280 C C . ASN A 1 163 ? 38.921 48.738 -35.465 1.00 47.09 163 ASN A C 1
ATOM 1282 O O . ASN A 1 163 ? 39.575 49.759 -35.679 1.00 47.09 163 ASN A O 1
ATOM 1286 N N . ARG A 1 164 ? 37.601 48.709 -35.705 1.00 48.75 164 ARG A N 1
ATOM 1287 C CA . ARG A 1 164 ? 36.836 49.892 -36.153 1.00 48.75 164 ARG A CA 1
ATOM 1288 C C . ARG A 1 164 ? 36.490 50.873 -35.030 1.00 48.75 164 ARG A C 1
ATOM 1290 O O . ARG A 1 164 ? 36.113 52.007 -35.322 1.00 48.75 164 ARG A O 1
ATOM 1297 N N . ARG A 1 165 ? 36.602 50.476 -33.760 1.00 43.09 165 ARG A N 1
ATOM 1298 C CA . ARG A 1 165 ? 36.242 51.307 -32.598 1.00 43.09 165 ARG A CA 1
ATOM 1299 C C . ARG A 1 165 ? 37.473 51.665 -31.768 1.00 43.09 165 ARG A C 1
ATOM 1301 O O . ARG A 1 165 ? 37.552 51.361 -30.583 1.00 43.09 165 ARG A O 1
ATOM 1308 N N . SER A 1 166 ? 38.416 52.381 -32.375 1.00 38.47 166 SER A N 1
ATOM 1309 C CA . SER A 1 166 ? 39.491 53.080 -31.661 1.00 38.47 166 SER A CA 1
ATOM 1310 C C . SER A 1 166 ? 38.922 54.220 -30.804 1.00 38.47 166 SER A C 1
ATOM 1312 O O . SER A 1 166 ? 39.002 55.386 -31.182 1.00 38.47 166 SER A O 1
ATOM 1314 N N . ILE A 1 167 ? 38.342 53.911 -29.642 1.00 36.16 167 ILE A N 1
ATOM 1315 C CA . ILE A 1 167 ? 38.028 54.905 -28.609 1.00 36.16 167 ILE A CA 1
ATOM 1316 C C . ILE A 1 167 ? 38.699 54.468 -27.308 1.00 36.16 167 ILE A C 1
ATOM 1318 O O . ILE A 1 167 ? 38.330 53.482 -26.679 1.00 36.16 167 ILE A O 1
ATOM 1322 N N . LYS A 1 168 ? 39.725 55.235 -26.927 1.00 40.47 168 LYS A N 1
ATOM 1323 C CA . LYS A 1 168 ? 40.405 55.161 -25.632 1.00 40.47 168 LYS A CA 1
ATOM 1324 C C . LYS A 1 168 ? 39.404 55.441 -24.510 1.00 40.47 168 LYS A C 1
ATOM 1326 O O . LYS A 1 168 ? 38.856 56.537 -24.474 1.00 40.47 168 LYS A O 1
ATOM 1331 N N . LEU A 1 169 ? 39.291 54.547 -23.532 1.00 29.33 169 LEU A N 1
ATOM 1332 C CA . LEU A 1 169 ? 38.925 54.920 -22.164 1.00 29.33 169 LEU A CA 1
ATOM 1333 C C . LEU A 1 169 ? 39.573 53.958 -21.164 1.00 29.33 169 LEU A C 1
ATOM 1335 O O . LEU A 1 169 ? 39.471 52.741 -21.264 1.00 29.33 169 LEU A O 1
ATOM 1339 N N . ARG A 1 170 ? 40.321 54.562 -20.239 1.00 30.67 170 ARG A N 1
ATOM 1340 C CA . ARG A 1 170 ? 40.973 53.931 -19.093 1.00 30.67 170 ARG A CA 1
ATOM 1341 C C . ARG A 1 170 ? 39.924 53.468 -18.080 1.00 30.67 170 ARG A C 1
ATOM 1343 O O . ARG A 1 170 ? 39.012 54.232 -17.786 1.00 30.67 170 ARG A O 1
ATOM 1350 N N . GLY A 1 171 ? 40.210 52.349 -17.417 1.00 28.50 171 GLY A N 1
ATOM 1351 C CA . GLY A 1 171 ? 39.910 52.180 -15.993 1.00 28.50 171 GLY A CA 1
ATOM 1352 C C . GLY A 1 171 ? 38.945 51.053 -15.619 1.00 28.50 171 GLY A C 1
ATOM 1353 O O . GLY A 1 171 ? 37.747 51.174 -15.822 1.00 28.50 171 GLY A O 1
ATOM 1354 N N . TYR A 1 172 ? 39.517 50.078 -14.908 1.00 26.30 172 TYR A N 1
ATOM 1355 C CA . TYR A 1 172 ? 38.930 49.222 -13.867 1.00 26.30 172 TYR A CA 1
ATOM 1356 C C . TYR A 1 172 ? 38.338 47.840 -14.200 1.00 26.30 172 TYR A C 1
ATOM 1358 O O . TYR A 1 172 ? 37.819 47.547 -15.269 1.00 26.30 172 TYR A O 1
ATOM 1366 N N . THR A 1 173 ? 38.575 46.988 -13.201 1.00 31.30 173 THR A N 1
ATOM 1367 C CA . THR A 1 173 ? 38.579 45.527 -13.063 1.00 31.30 173 THR A CA 1
ATOM 1368 C C . THR A 1 173 ? 37.195 44.892 -12.864 1.00 31.30 173 THR A C 1
ATOM 1370 O O . THR A 1 173 ? 36.248 45.589 -12.510 1.00 31.30 173 THR A O 1
ATOM 1373 N N . PRO A 1 174 ? 37.076 43.556 -13.014 1.00 31.22 174 PRO A N 1
ATOM 1374 C CA . PRO A 1 174 ? 35.808 42.837 -12.917 1.00 31.22 174 PRO A CA 1
ATOM 1375 C C . PRO A 1 174 ? 35.346 42.664 -11.463 1.00 31.22 174 PRO A C 1
ATOM 1377 O O . PRO A 1 174 ? 35.728 41.711 -10.791 1.00 31.22 174 PRO A O 1
ATOM 1380 N N . GLN A 1 175 ? 34.490 43.569 -10.992 1.00 33.72 175 GLN A N 1
ATOM 1381 C CA . GLN A 1 175 ? 33.586 43.357 -9.861 1.00 33.72 175 GLN A CA 1
ATOM 1382 C C . GLN A 1 175 ? 32.378 44.296 -10.010 1.00 33.72 175 GLN A C 1
ATOM 1384 O O . GLN A 1 175 ? 32.553 45.495 -10.188 1.00 33.72 175 GLN A O 1
ATOM 1389 N N . GLN A 1 176 ? 31.177 43.715 -9.883 1.00 28.25 176 GLN A N 1
ATOM 1390 C CA . GLN A 1 176 ? 29.848 44.352 -9.830 1.00 28.25 176 GLN A CA 1
ATOM 1391 C C . GLN A 1 176 ? 29.259 44.874 -11.157 1.00 28.25 176 GLN A C 1
ATOM 1393 O O . GLN A 1 176 ? 29.672 45.909 -11.662 1.00 28.25 176 GLN A O 1
ATOM 1398 N N . LEU A 1 177 ? 28.168 44.245 -11.621 1.00 25.56 177 LEU A N 1
ATOM 1399 C CA . LEU A 1 177 ? 26.952 44.993 -11.975 1.00 25.56 177 LEU A CA 1
ATOM 1400 C C . LEU A 1 177 ? 25.704 44.091 -11.956 1.00 25.56 177 LEU A C 1
ATOM 1402 O O . LEU A 1 177 ? 25.398 43.359 -12.891 1.00 25.56 177 LEU A O 1
ATOM 1406 N N . ASN A 1 178 ? 24.995 44.171 -10.833 1.00 28.42 178 ASN A N 1
ATOM 1407 C CA . ASN A 1 178 ? 23.561 43.936 -10.716 1.00 28.42 178 ASN A CA 1
ATOM 1408 C C . ASN A 1 178 ? 22.826 45.225 -11.154 1.00 28.42 178 ASN A C 1
ATOM 1410 O O . ASN A 1 178 ? 23.424 46.298 -11.074 1.00 28.42 178 ASN A O 1
ATOM 1414 N N . ARG A 1 179 ? 21.528 45.114 -11.483 1.00 24.77 179 ARG A N 1
ATOM 1415 C CA . ARG A 1 179 ? 20.539 46.177 -11.802 1.00 24.77 179 ARG A CA 1
ATOM 1416 C C . ARG A 1 179 ? 20.505 46.708 -13.241 1.00 24.77 179 ARG A C 1
ATOM 1418 O O . ARG A 1 179 ? 21.216 47.639 -13.592 1.00 24.77 179 ARG A O 1
ATOM 1425 N N . ASN A 1 180 ? 19.548 46.230 -14.036 1.00 23.55 180 ASN A N 1
ATOM 1426 C CA . ASN A 1 180 ? 18.167 46.749 -14.084 1.00 23.55 180 ASN A CA 1
ATOM 1427 C C . ASN A 1 180 ? 17.540 46.432 -15.451 1.00 23.55 180 ASN A C 1
ATOM 1429 O O . ASN A 1 180 ? 18.052 46.855 -16.483 1.00 23.55 180 ASN A O 1
ATOM 1433 N N . LEU A 1 181 ? 16.359 45.813 -15.435 1.00 23.98 181 LEU A N 1
ATOM 1434 C CA . LEU A 1 181 ? 15.322 46.107 -16.418 1.00 23.98 181 LEU A CA 1
ATOM 1435 C C . LEU A 1 181 ? 14.111 46.664 -15.674 1.00 23.98 181 LEU A C 1
ATOM 1437 O O . LEU A 1 181 ? 13.790 46.263 -14.557 1.00 23.98 181 LEU A O 1
ATOM 1441 N N . SER A 1 182 ? 13.564 47.697 -16.290 1.00 25.00 182 SER A N 1
ATOM 1442 C CA . SER A 1 182 ? 12.693 48.728 -15.754 1.00 25.00 182 SER A CA 1
ATOM 1443 C C . SER A 1 182 ? 11.254 48.277 -15.478 1.00 25.00 182 SER A C 1
ATOM 1445 O O . SER A 1 182 ? 10.783 47.305 -16.067 1.00 25.00 182 SER A O 1
ATOM 1447 N N . PRO A 1 183 ? 10.543 49.044 -14.633 1.00 30.88 183 PRO A N 1
ATOM 1448 C CA . PRO A 1 183 ? 9.183 48.778 -14.197 1.00 30.88 183 PRO A CA 1
ATOM 1449 C C . PRO A 1 183 ? 8.158 49.425 -15.135 1.00 30.88 183 PRO A C 1
ATOM 1451 O O . PRO A 1 183 ? 8.355 50.557 -15.569 1.00 30.88 183 PRO A O 1
ATOM 1454 N N . ALA A 1 184 ? 7.032 48.752 -15.368 1.00 22.80 184 ALA A N 1
ATOM 1455 C CA . ALA A 1 184 ? 5.719 49.390 -15.470 1.00 22.80 184 ALA A CA 1
ATOM 1456 C C . ALA A 1 184 ? 4.616 48.337 -15.602 1.00 22.80 184 ALA A C 1
ATOM 1458 O O . ALA A 1 184 ? 4.649 47.504 -16.502 1.00 22.80 184 ALA A O 1
ATOM 1459 N N . GLY A 1 185 ? 3.599 48.472 -14.750 1.00 22.61 185 GLY A N 1
ATOM 1460 C CA . GLY A 1 185 ? 2.266 47.944 -15.006 1.00 22.61 185 GLY A CA 1
ATOM 1461 C C . GLY A 1 185 ? 1.769 46.967 -13.954 1.00 22.61 185 GLY A C 1
ATOM 1462 O O . GLY A 1 185 ? 1.759 45.772 -14.196 1.00 22.61 185 GLY A O 1
ATOM 1463 N N . ILE A 1 186 ? 1.308 47.479 -12.813 1.00 23.83 186 ILE A N 1
ATOM 1464 C CA . ILE A 1 186 ? -0.115 47.440 -12.434 1.00 23.83 186 ILE A CA 1
ATOM 1465 C C . ILE A 1 186 ? -0.247 48.098 -11.055 1.00 23.83 186 ILE A C 1
ATOM 1467 O O . ILE A 1 186 ? 0.294 47.645 -10.050 1.00 23.83 186 ILE A O 1
ATOM 1471 N N . MET A 1 187 ? -0.962 49.223 -11.038 1.00 24.66 187 MET A N 1
ATOM 1472 C CA . MET A 1 187 ? -1.559 49.769 -9.828 1.00 24.66 187 MET A CA 1
ATOM 1473 C C . MET A 1 187 ? -2.583 48.759 -9.308 1.00 24.66 187 MET A C 1
ATOM 1475 O O . MET A 1 187 ? -3.588 48.526 -9.974 1.00 24.66 187 MET A O 1
ATOM 1479 N N . LEU A 1 188 ? -2.396 48.247 -8.098 1.00 24.72 188 LEU A N 1
ATOM 1480 C CA . LEU A 1 188 ? -3.520 47.842 -7.263 1.00 24.72 188 LEU A CA 1
ATOM 1481 C C . LEU A 1 188 ? -3.585 48.839 -6.113 1.00 24.72 188 LEU A C 1
ATOM 1483 O O . LEU A 1 188 ? -2.811 48.795 -5.159 1.00 24.72 188 LEU A O 1
ATOM 1487 N N . LYS A 1 189 ? -4.483 49.815 -6.272 1.00 26.88 189 LYS A N 1
ATOM 1488 C CA . LYS A 1 189 ? -4.992 50.592 -5.146 1.00 26.88 189 LYS A CA 1
ATOM 1489 C C . LYS A 1 189 ? -5.613 49.613 -4.141 1.00 26.88 189 LYS A C 1
ATOM 1491 O O . LYS A 1 189 ? -6.249 48.653 -4.577 1.00 26.88 189 LYS A O 1
ATOM 1496 N N . PRO A 1 190 ? -5.518 49.877 -2.831 1.00 30.19 190 PRO A N 1
ATOM 1497 C CA . PRO A 1 190 ? -6.377 49.209 -1.873 1.00 30.19 190 PRO A CA 1
ATOM 1498 C C . PRO A 1 190 ? -7.815 49.650 -2.163 1.00 30.19 190 PRO A C 1
ATOM 1500 O O . PRO A 1 190 ? -8.165 50.812 -1.968 1.00 30.19 190 PRO A O 1
ATOM 1503 N N . GLN A 1 191 ? -8.647 48.739 -2.662 1.00 28.09 191 GLN A N 1
ATOM 1504 C CA . GLN A 1 191 ? -10.084 48.823 -2.431 1.00 28.09 191 GLN A CA 1
ATOM 1505 C C . GLN A 1 191 ? -10.373 48.120 -1.108 1.00 28.09 191 GLN A C 1
ATOM 1507 O O . GLN A 1 191 ? -10.852 46.997 -1.051 1.00 28.09 191 GLN A O 1
ATOM 1512 N N . THR A 1 192 ? -10.046 48.809 -0.022 1.00 36.19 192 THR A N 1
ATOM 1513 C CA . THR A 1 192 ? -10.902 48.794 1.158 1.00 36.19 192 THR A CA 1
ATOM 1514 C C . THR A 1 192 ? -11.973 49.866 0.936 1.00 36.19 192 THR A C 1
ATOM 1516 O O . THR A 1 192 ? -11.678 50.925 0.385 1.00 36.19 192 THR A O 1
ATOM 1519 N N . GLN A 1 193 ? -13.209 49.575 1.350 1.00 36.91 193 GLN A N 1
ATOM 1520 C CA . GLN A 1 193 ? -14.452 50.349 1.150 1.00 36.91 193 GLN A CA 1
ATOM 1521 C C . GLN A 1 193 ? -15.228 50.101 -0.154 1.00 36.91 193 GLN A C 1
ATOM 1523 O O . GLN A 1 193 ? -15.326 50.963 -1.027 1.00 36.91 193 GLN A O 1
ATOM 1528 N N . ARG A 1 194 ? -15.890 48.945 -0.218 1.00 32.50 194 ARG A N 1
ATOM 1529 C CA . ARG A 1 194 ? -17.363 48.826 -0.191 1.00 32.50 194 ARG A CA 1
ATOM 1530 C C . ARG A 1 194 ? -17.710 47.349 -0.327 1.00 32.50 194 ARG A C 1
ATOM 1532 O O . ARG A 1 194 ? -17.651 46.821 -1.422 1.00 32.50 194 ARG A O 1
ATOM 1539 N N . ASP A 1 195 ? -17.957 46.726 0.816 1.00 29.92 195 ASP A N 1
ATOM 1540 C CA . ASP A 1 195 ? -19.027 45.752 1.048 1.00 29.92 195 ASP A CA 1
ATOM 1541 C C . ASP A 1 195 ? -19.038 45.482 2.557 1.00 29.92 195 ASP A C 1
ATOM 1543 O O . ASP A 1 195 ? -18.686 44.420 3.053 1.00 29.92 195 ASP A O 1
ATOM 1547 N N . GLU A 1 196 ? -19.398 46.529 3.301 1.00 39.72 196 GLU A N 1
ATOM 1548 C CA . GLU A 1 196 ? -19.881 46.408 4.679 1.00 39.72 196 GLU A CA 1
ATOM 1549 C C . GLU A 1 196 ? -21.422 46.335 4.705 1.00 39.72 196 GLU A C 1
ATOM 1551 O O . GLU A 1 196 ? -22.032 46.487 5.753 1.00 39.72 196 GLU A O 1
ATOM 1556 N N . GLU A 1 197 ? -22.083 46.084 3.566 1.00 37.16 197 GLU A N 1
ATOM 1557 C CA . GLU A 1 197 ? -23.554 46.105 3.477 1.00 37.16 197 GLU A CA 1
ATOM 1558 C C . GLU A 1 197 ? -24.162 45.048 2.543 1.00 37.16 197 GLU A C 1
ATOM 1560 O O . GLU A 1 197 ? -25.270 45.210 2.055 1.00 37.16 197 GLU A O 1
ATOM 1565 N N . ASN A 1 198 ? -23.487 43.918 2.348 1.00 33.81 198 ASN A N 1
ATOM 1566 C CA . ASN A 1 198 ? -24.163 42.658 2.046 1.00 33.81 198 ASN A CA 1
ATOM 1567 C C . ASN A 1 198 ? -23.366 41.562 2.739 1.00 33.81 198 ASN A C 1
ATOM 1569 O O . ASN A 1 198 ? -22.483 40.944 2.146 1.00 33.81 198 ASN A O 1
ATOM 1573 N N . GLY A 1 199 ? -23.643 41.354 4.030 1.00 35.69 199 GLY A N 1
ATOM 1574 C CA . GLY A 1 199 ? -23.202 40.133 4.693 1.00 35.69 199 GLY A CA 1
ATOM 1575 C C . GLY A 1 199 ? -23.546 38.946 3.796 1.00 35.69 199 GLY A C 1
ATOM 1576 O O . GLY A 1 199 ? -24.604 38.949 3.163 1.00 35.69 199 GLY A O 1
ATOM 1577 N N . LEU A 1 200 ? -22.648 37.966 3.695 1.00 42.00 200 LEU A N 1
ATOM 1578 C CA . LEU A 1 200 ? -22.980 36.687 3.076 1.00 42.00 200 LEU A CA 1
ATOM 1579 C C . LEU A 1 200 ? -24.164 36.117 3.864 1.00 42.00 200 LEU A C 1
ATOM 1581 O O . LEU A 1 200 ? -24.005 35.559 4.948 1.00 42.00 200 LEU A O 1
ATOM 1585 N N . ALA A 1 201 ? -25.370 36.377 3.367 1.00 38.31 201 ALA A N 1
ATOM 1586 C CA . ALA A 1 201 ? -26.605 35.940 3.975 1.00 38.31 201 ALA A CA 1
ATOM 1587 C C . ALA A 1 201 ? -26.757 34.466 3.620 1.00 38.31 201 ALA A C 1
ATOM 1589 O O . ALA A 1 201 ? -27.300 34.104 2.578 1.00 38.31 201 ALA A O 1
ATOM 1590 N N . PHE A 1 202 ? -26.202 33.611 4.470 1.00 47.09 202 PHE A N 1
ATOM 1591 C CA . PHE A 1 202 ? -26.495 32.192 4.435 1.00 47.09 202 PHE A CA 1
ATOM 1592 C C . PHE A 1 202 ? -27.883 32.001 5.037 1.00 47.09 202 PHE A C 1
ATOM 1594 O O . PHE A 1 202 ? -28.143 32.416 6.167 1.00 47.09 202 PHE A O 1
ATOM 1601 N N . ASN A 1 203 ? -28.794 31.414 4.264 1.00 49.16 203 ASN A N 1
ATOM 1602 C CA . ASN A 1 203 ? -30.176 31.220 4.701 1.00 49.16 203 ASN A CA 1
ATOM 1603 C C . ASN A 1 203 ? -30.290 30.097 5.749 1.00 49.16 203 ASN A C 1
ATOM 1605 O O . ASN A 1 203 ? -31.332 29.957 6.389 1.00 49.16 203 ASN A O 1
ATOM 1609 N N . SER A 1 204 ? -29.220 29.316 5.940 1.00 55.12 204 SER A N 1
ATOM 1610 C CA . SER A 1 204 ? -29.109 28.232 6.913 1.00 55.12 204 SER A CA 1
ATOM 1611 C C . SER A 1 204 ? -27.654 27.988 7.342 1.00 55.12 204 SER A C 1
ATOM 1613 O O . SER A 1 204 ? -26.707 28.435 6.687 1.00 55.12 204 SER A O 1
ATOM 1615 N N . ILE A 1 205 ? -27.471 27.259 8.450 1.00 51.75 205 ILE A N 1
ATOM 1616 C CA . ILE A 1 205 ? -26.150 26.767 8.873 1.00 51.75 205 ILE A CA 1
ATOM 1617 C C . ILE A 1 205 ? -25.597 25.815 7.806 1.00 51.75 205 ILE A C 1
ATOM 1619 O O . ILE A 1 205 ? -24.410 25.868 7.504 1.00 51.75 205 ILE A O 1
ATOM 1623 N N . GLU A 1 206 ? -26.452 25.011 7.176 1.00 59.09 206 GLU A N 1
ATOM 1624 C CA . GLU A 1 206 ? -26.089 24.124 6.073 1.00 59.09 206 GLU A CA 1
ATOM 1625 C C . GLU A 1 206 ? -25.499 24.888 4.878 1.00 59.09 206 GLU A C 1
ATOM 1627 O O . GLU A 1 206 ? -24.471 24.473 4.339 1.00 59.09 206 GLU A O 1
ATOM 1632 N N . ASP A 1 207 ? -26.080 26.035 4.509 1.00 57.09 207 ASP A N 1
ATOM 1633 C CA . ASP A 1 207 ? -25.566 26.876 3.422 1.00 57.09 207 ASP A CA 1
ATOM 1634 C C . ASP A 1 207 ? -24.181 27.444 3.763 1.00 57.09 207 ASP A C 1
ATOM 1636 O O . ASP A 1 207 ? -23.267 27.385 2.938 1.00 57.09 207 ASP A O 1
ATOM 1640 N N . LEU A 1 208 ? -23.988 27.926 4.996 1.00 57.53 208 LEU A N 1
ATOM 1641 C CA . LEU A 1 208 ? -22.685 28.395 5.478 1.00 57.53 208 LEU A CA 1
ATOM 1642 C C . LEU A 1 208 ? -21.650 27.263 5.454 1.00 57.53 208 LEU A C 1
ATOM 1644 O O . LEU A 1 208 ? -20.546 27.433 4.938 1.00 57.53 208 LEU A O 1
ATOM 1648 N N . MET A 1 209 ? -22.010 26.087 5.966 1.00 55.66 209 MET A N 1
ATOM 1649 C CA . MET A 1 209 ? -21.119 24.927 6.011 1.00 55.66 209 MET A CA 1
ATOM 1650 C C . MET A 1 209 ? -20.778 24.380 4.625 1.00 55.66 209 MET A C 1
ATOM 1652 O O . MET A 1 209 ? -19.683 23.854 4.440 1.00 55.66 209 MET A O 1
ATOM 1656 N N . SER A 1 210 ? -21.667 24.544 3.644 1.00 60.34 210 SER A N 1
ATOM 1657 C CA . SER A 1 210 ? -21.383 24.217 2.243 1.00 60.34 210 SER A CA 1
ATOM 1658 C C . SER A 1 210 ? -20.410 25.202 1.580 1.00 60.34 210 SER A C 1
ATOM 1660 O O . SER A 1 210 ? -19.713 24.837 0.634 1.00 60.34 210 SER A O 1
ATOM 1662 N N . ALA A 1 211 ? -20.330 26.436 2.088 1.00 54.31 211 ALA A N 1
ATOM 1663 C CA . ALA A 1 211 ? -19.507 27.500 1.525 1.00 54.31 211 ALA A CA 1
ATOM 1664 C C . ALA A 1 211 ? -18.096 27.582 2.133 1.00 54.31 211 ALA A C 1
ATOM 1666 O O . ALA A 1 211 ? -17.163 27.953 1.420 1.00 54.31 211 ALA A O 1
ATOM 1667 N N . LEU A 1 212 ? -17.922 27.216 3.411 1.00 58.25 212 LEU A N 1
ATOM 1668 C CA . LEU A 1 212 ? -16.626 27.247 4.113 1.00 58.25 212 LEU A CA 1
ATOM 1669 C C . LEU A 1 212 ? -15.487 26.504 3.380 1.00 58.25 212 LEU A C 1
ATOM 1671 O O . LEU A 1 212 ? -14.400 27.080 3.300 1.00 58.25 212 LEU A O 1
ATOM 1675 N N . PRO A 1 213 ? -15.704 25.319 2.766 1.00 61.09 213 PRO A N 1
ATOM 1676 C CA . PRO A 1 213 ? -14.673 24.623 1.990 1.00 61.09 213 PRO A CA 1
ATOM 1677 C C . PRO A 1 213 ? -14.111 25.402 0.797 1.00 61.09 213 PRO A C 1
ATOM 1679 O O . PRO A 1 213 ? -13.084 25.007 0.263 1.00 61.09 213 PRO A O 1
ATOM 1682 N N . ASN A 1 214 ? -14.742 26.502 0.376 1.00 61.59 214 ASN A N 1
ATOM 1683 C CA . ASN A 1 214 ? -14.234 27.345 -0.710 1.00 61.59 214 ASN A CA 1
ATOM 1684 C C . ASN A 1 214 ? -13.270 28.444 -0.228 1.00 61.59 214 ASN A C 1
ATOM 1686 O O . ASN A 1 214 ? -12.722 29.174 -1.053 1.00 61.59 214 ASN A O 1
ATOM 1690 N N . VAL A 1 215 ? -13.076 28.602 1.086 1.00 59.97 215 VAL A N 1
ATOM 1691 C CA . VAL A 1 215 ? -12.153 29.593 1.655 1.00 59.97 215 VAL A CA 1
ATOM 1692 C C . VAL A 1 215 ? -10.791 28.943 1.876 1.00 59.97 215 VAL A C 1
ATOM 1694 O O . VAL A 1 215 ? -10.632 28.159 2.810 1.00 59.97 215 VAL A O 1
ATOM 1697 N N . ASP A 1 216 ? -9.822 29.279 1.025 1.00 59.38 216 ASP A N 1
ATOM 1698 C CA . ASP A 1 216 ? -8.426 28.839 1.135 1.00 59.38 21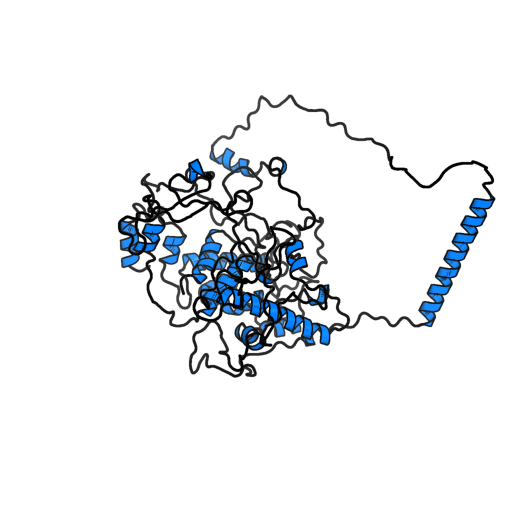6 ASP A CA 1
ATOM 1699 C C . ASP A 1 216 ? -7.712 29.562 2.290 1.00 59.38 216 ASP A C 1
ATOM 1701 O O . ASP A 1 216 ? -7.781 30.786 2.420 1.00 59.38 216 ASP A O 1
ATOM 1705 N N . VAL A 1 217 ? -7.040 28.792 3.145 1.00 62.94 217 VAL A N 1
ATOM 1706 C CA . VAL A 1 217 ? -6.245 29.284 4.277 1.00 62.94 217 VAL A CA 1
ATOM 1707 C C . VAL A 1 217 ? -4.770 28.896 4.169 1.00 62.94 217 VAL A C 1
ATOM 1709 O O . VAL A 1 217 ? -4.009 29.163 5.097 1.00 62.94 217 VAL A O 1
ATOM 1712 N N . ALA A 1 218 ? -4.333 28.298 3.058 1.00 59.81 218 ALA A N 1
ATOM 1713 C CA . ALA A 1 218 ? -2.954 27.855 2.865 1.00 59.81 218 ALA A CA 1
ATOM 1714 C C . ALA A 1 218 ? -1.936 28.994 3.029 1.00 59.81 218 ALA A C 1
ATOM 1716 O O . ALA A 1 218 ? -0.878 28.772 3.606 1.00 59.81 218 ALA A O 1
ATOM 1717 N N . ASP A 1 219 ? -2.267 30.212 2.589 1.00 53.84 219 ASP A N 1
ATOM 1718 C CA . ASP A 1 219 ? -1.399 31.392 2.732 1.00 53.84 219 ASP A CA 1
ATOM 1719 C C . ASP A 1 219 ? -1.370 31.970 4.163 1.00 53.84 219 ASP A C 1
ATOM 1721 O O . ASP A 1 219 ? -0.483 32.758 4.490 1.00 53.84 219 ASP A O 1
ATOM 1725 N N . LEU A 1 220 ? -2.324 31.591 5.023 1.00 53.25 220 LEU A N 1
ATOM 1726 C CA . LEU A 1 220 ? -2.348 31.963 6.447 1.00 53.25 220 LEU A CA 1
ATOM 1727 C C . LEU A 1 220 ? -1.542 30.990 7.313 1.00 53.25 220 LEU A C 1
ATOM 1729 O O . LEU A 1 220 ? -1.151 31.326 8.432 1.00 53.25 220 LEU A O 1
ATOM 1733 N N . LEU A 1 221 ? -1.327 29.775 6.813 1.00 50.69 221 LEU A N 1
ATOM 1734 C CA . LEU A 1 221 ? -0.513 28.762 7.455 1.00 50.69 221 LEU A CA 1
ATOM 1735 C C . LEU A 1 221 ? 0.927 28.972 6.975 1.00 50.69 221 LEU A C 1
ATOM 1737 O O . LEU A 1 221 ? 1.205 28.879 5.784 1.00 50.69 221 LEU A O 1
ATOM 1741 N N . ASP A 1 222 ? 1.851 29.257 7.892 1.00 43.50 222 ASP A N 1
ATOM 1742 C CA . ASP A 1 222 ? 3.282 29.479 7.617 1.00 43.50 222 ASP A CA 1
ATOM 1743 C C . ASP A 1 222 ? 3.979 28.142 7.247 1.00 43.50 222 ASP A C 1
ATOM 1745 O O . ASP A 1 222 ? 4.909 27.672 7.904 1.00 43.50 222 ASP A O 1
ATOM 1749 N N . ILE A 1 223 ? 3.454 27.446 6.231 1.00 51.25 223 ILE A N 1
ATOM 1750 C CA . ILE A 1 223 ? 3.894 26.123 5.791 1.00 51.25 223 ILE A CA 1
ATOM 1751 C C . ILE A 1 223 ? 5.227 26.310 5.062 1.00 51.25 223 ILE A C 1
ATOM 1753 O O . ILE A 1 223 ? 5.264 26.991 4.030 1.00 51.25 223 ILE A O 1
ATOM 1757 N N . PRO A 1 224 ? 6.331 25.702 5.541 1.00 45.44 224 PRO A N 1
ATOM 1758 C CA . PRO A 1 224 ? 7.608 25.766 4.852 1.00 45.44 224 PRO A CA 1
ATOM 1759 C C . PRO A 1 224 ? 7.444 25.204 3.442 1.00 45.44 224 PRO A C 1
ATOM 1761 O O . PRO A 1 224 ? 7.249 24.003 3.251 1.00 45.44 224 PRO A O 1
ATOM 1764 N N . LYS A 1 225 ? 7.517 26.075 2.435 1.00 49.56 225 LYS A N 1
ATOM 1765 C CA . LYS A 1 225 ? 7.463 25.665 1.034 1.00 49.56 225 LYS A CA 1
ATOM 1766 C C . LYS A 1 225 ? 8.813 25.044 0.666 1.00 49.56 225 LYS A C 1
ATOM 1768 O O . LYS A 1 225 ? 9.695 25.709 0.125 1.00 49.56 225 LYS A O 1
ATOM 1773 N N . VAL A 1 226 ? 9.013 23.771 1.009 1.00 53.97 226 VAL A N 1
ATOM 1774 C CA . VAL A 1 226 ? 10.176 22.990 0.559 1.00 53.97 226 VAL A CA 1
ATOM 1775 C C . VAL A 1 226 ? 9.928 22.574 -0.890 1.00 53.97 226 VAL A C 1
ATOM 1777 O O . VAL A 1 226 ? 9.608 21.430 -1.194 1.00 53.97 226 VAL A O 1
ATOM 1780 N N . PHE A 1 227 ? 10.043 23.542 -1.799 1.00 60.09 227 PHE A N 1
ATOM 1781 C CA . PHE A 1 227 ? 9.741 23.369 -3.223 1.00 60.09 227 PHE A CA 1
ATOM 1782 C C . PHE A 1 227 ? 10.616 22.319 -3.933 1.00 60.09 227 PHE A C 1
ATOM 1784 O O . PHE A 1 227 ? 10.275 21.901 -5.031 1.00 60.09 227 PHE A O 1
ATOM 1791 N N . ASP A 1 228 ? 11.747 21.899 -3.354 1.00 71.56 228 ASP A N 1
ATOM 1792 C CA . ASP A 1 228 ? 12.676 20.971 -4.023 1.00 71.56 228 ASP A CA 1
ATOM 1793 C C . ASP A 1 228 ? 12.247 19.491 -3.934 1.00 71.56 228 ASP A C 1
ATOM 1795 O O . ASP A 1 228 ? 12.617 18.681 -4.790 1.00 71.56 228 ASP A O 1
ATOM 1799 N N . CYS A 1 229 ? 11.442 19.129 -2.927 1.00 80.19 229 CYS A N 1
ATOM 1800 C CA . CYS A 1 229 ? 10.993 17.747 -2.716 1.00 80.19 229 CYS A CA 1
ATOM 1801 C C . CYS A 1 229 ? 9.612 17.452 -3.328 1.00 80.19 229 CYS A C 1
ATOM 1803 O O . CYS A 1 229 ? 9.252 16.283 -3.452 1.00 80.19 229 CYS A O 1
ATOM 1805 N N . ASP A 1 230 ? 8.868 18.485 -3.737 1.00 82.81 230 ASP A N 1
ATOM 1806 C CA . ASP A 1 230 ? 7.500 18.370 -4.249 1.00 82.81 230 ASP A CA 1
ATOM 1807 C C . ASP A 1 230 ? 7.411 18.647 -5.762 1.00 82.81 230 ASP A C 1
ATOM 1809 O O . ASP A 1 230 ? 8.158 19.466 -6.302 1.00 82.81 230 ASP A O 1
ATOM 1813 N N . ASP A 1 231 ? 6.485 17.981 -6.454 1.00 85.00 231 ASP A N 1
ATOM 1814 C CA . ASP A 1 231 ? 6.200 18.226 -7.871 1.00 85.00 231 ASP A CA 1
ATOM 1815 C C . ASP A 1 231 ? 4.988 19.153 -8.010 1.00 85.00 231 ASP A C 1
ATOM 1817 O O . ASP A 1 231 ? 3.889 18.840 -7.556 1.00 85.00 231 ASP A O 1
ATOM 1821 N N . GLN A 1 232 ? 5.195 20.303 -8.656 1.00 83.62 232 GLN A N 1
ATOM 1822 C CA . GLN A 1 232 ? 4.153 21.323 -8.873 1.00 83.62 232 GLN A CA 1
ATOM 1823 C C . GLN A 1 232 ? 4.202 21.917 -10.291 1.00 83.62 232 GLN A C 1
ATOM 1825 O O . GLN A 1 232 ? 3.586 22.942 -10.583 1.00 83.62 232 GLN A O 1
ATOM 1830 N N . THR A 1 233 ? 4.988 21.319 -11.193 1.00 86.00 233 THR A N 1
ATOM 1831 C CA . THR A 1 233 ? 5.191 21.864 -12.540 1.00 86.00 233 THR A CA 1
ATOM 1832 C C . THR A 1 233 ? 3.927 21.715 -13.384 1.00 86.00 233 THR A C 1
ATOM 1834 O O . THR A 1 233 ? 3.397 20.612 -13.523 1.00 86.00 233 THR A O 1
ATOM 1837 N N . LEU A 1 234 ? 3.483 22.831 -13.971 1.00 87.75 234 LEU A N 1
ATOM 1838 C CA . LEU A 1 234 ? 2.377 22.910 -14.923 1.00 87.75 234 LEU A CA 1
ATOM 1839 C C . LEU A 1 234 ? 2.834 23.561 -16.241 1.00 87.75 234 LEU A C 1
ATOM 1841 O O . LEU A 1 234 ? 3.712 24.428 -16.214 1.00 87.75 234 LEU A O 1
ATOM 1845 N N . PRO A 1 235 ? 2.217 23.204 -17.383 1.00 92.12 235 PRO A N 1
ATOM 1846 C CA . PRO A 1 235 ? 1.183 22.173 -17.542 1.00 92.12 235 PRO A CA 1
ATOM 1847 C C . PRO A 1 235 ? 1.737 20.750 -17.366 1.00 92.12 235 PRO A C 1
ATOM 1849 O O . PRO A 1 235 ? 2.936 20.524 -17.518 1.00 92.12 235 PRO A O 1
ATOM 1852 N N . CYS A 1 236 ? 0.862 19.787 -17.065 1.00 94.25 236 CYS A N 1
ATOM 1853 C CA . CYS A 1 236 ? 1.250 18.380 -16.990 1.00 94.25 236 CYS A CA 1
ATOM 1854 C C . CYS A 1 236 ? 1.775 17.866 -18.337 1.00 94.25 236 CYS A C 1
ATOM 1856 O O . CYS A 1 236 ? 1.126 18.026 -19.374 1.00 94.25 236 CYS A O 1
ATOM 1858 N N . ASP A 1 237 ? 2.920 17.185 -18.313 1.00 92.06 237 ASP A N 1
ATOM 1859 C CA . ASP A 1 237 ? 3.476 16.540 -19.498 1.00 92.06 237 ASP A CA 1
ATOM 1860 C C . ASP A 1 237 ? 2.813 15.172 -19.735 1.00 92.06 237 ASP A C 1
ATOM 1862 O O . ASP A 1 237 ? 3.103 14.164 -19.082 1.00 92.06 237 ASP A O 1
ATOM 1866 N N . HIS A 1 238 ? 1.908 15.141 -20.711 1.00 90.75 238 HIS A N 1
ATOM 1867 C CA . HIS A 1 238 ? 1.206 13.936 -21.146 1.00 90.75 238 HIS A CA 1
ATOM 1868 C C . HIS A 1 238 ? 2.112 12.955 -21.909 1.00 90.75 238 HIS A C 1
ATOM 1870 O O . HIS A 1 238 ? 1.708 11.820 -22.140 1.00 90.75 238 HIS A O 1
ATOM 1876 N N . THR A 1 239 ? 3.332 13.346 -22.278 1.00 91.81 239 THR A N 1
ATOM 1877 C CA . THR A 1 239 ? 4.296 12.484 -22.978 1.00 91.81 239 THR A CA 1
ATOM 1878 C C . THR A 1 239 ? 5.242 11.747 -22.029 1.00 91.81 239 THR A C 1
ATOM 1880 O O . THR A 1 239 ? 6.075 10.953 -22.469 1.00 91.81 239 THR A O 1
ATOM 1883 N N . THR A 1 240 ? 5.102 11.955 -20.717 1.00 91.00 240 THR A N 1
ATOM 1884 C CA . THR A 1 240 ? 5.861 11.197 -19.721 1.00 91.00 240 THR A CA 1
ATOM 1885 C C . THR A 1 240 ? 5.498 9.718 -19.781 1.00 91.00 240 THR A C 1
ATOM 1887 O O . THR A 1 240 ? 4.329 9.335 -19.809 1.00 91.00 240 THR A O 1
ATOM 1890 N N . LYS A 1 241 ? 6.527 8.868 -19.818 1.00 91.88 241 LYS A N 1
ATOM 1891 C CA . LYS A 1 241 ? 6.353 7.412 -19.800 1.00 91.88 241 LYS A CA 1
ATOM 1892 C C . LYS A 1 241 ? 6.059 6.885 -18.397 1.00 91.88 241 LYS A C 1
ATOM 1894 O O . LYS A 1 241 ? 5.336 5.902 -18.260 1.00 91.88 241 LYS A O 1
ATOM 1899 N N . PHE A 1 242 ? 6.616 7.531 -17.380 1.00 93.25 242 PHE A N 1
ATOM 1900 C CA . PHE A 1 242 ? 6.612 7.056 -16.003 1.00 93.25 242 PHE A CA 1
ATOM 1901 C C . PHE A 1 242 ? 5.882 8.023 -15.081 1.00 93.25 242 PHE A C 1
ATOM 1903 O O . PHE A 1 242 ? 5.813 9.224 -15.353 1.00 93.25 242 PHE A O 1
ATOM 1910 N N . ARG A 1 243 ? 5.362 7.475 -13.985 1.00 93.81 243 ARG A N 1
ATOM 1911 C CA . ARG A 1 243 ? 4.728 8.234 -12.912 1.00 93.81 243 ARG A CA 1
ATOM 1912 C C . ARG A 1 243 ? 5.760 9.120 -12.202 1.00 93.81 243 ARG A C 1
ATOM 1914 O O . ARG A 1 243 ? 6.931 8.763 -12.088 1.00 93.81 243 ARG A O 1
ATOM 1921 N N . THR A 1 244 ? 5.315 10.264 -11.699 1.00 94.56 244 THR A N 1
ATOM 1922 C CA . THR A 1 244 ? 6.061 11.053 -10.709 1.00 94.56 244 THR A CA 1
ATOM 1923 C C . THR A 1 244 ? 6.051 10.344 -9.349 1.00 94.56 244 THR A C 1
ATOM 1925 O O . THR A 1 244 ? 5.092 9.657 -9.008 1.00 94.56 244 THR A O 1
ATOM 1928 N N . ILE A 1 245 ? 7.092 10.533 -8.537 1.00 92.88 245 ILE A N 1
ATOM 1929 C CA . ILE A 1 245 ? 7.166 9.918 -7.197 1.00 92.88 245 ILE A CA 1
ATOM 1930 C C . ILE A 1 245 ? 6.033 10.409 -6.283 1.00 92.88 245 ILE A C 1
ATOM 1932 O O . ILE A 1 245 ? 5.500 9.656 -5.482 1.00 92.88 245 ILE A O 1
ATOM 1936 N N . THR A 1 246 ? 5.629 11.668 -6.439 1.00 92.94 246 THR A N 1
ATOM 1937 C CA . THR A 1 246 ? 4.559 12.282 -5.643 1.00 92.94 246 THR A CA 1
ATOM 1938 C C . THR A 1 246 ? 3.152 11.904 -6.112 1.00 92.94 246 THR A C 1
ATOM 1940 O O . THR A 1 246 ? 2.174 12.274 -5.469 1.00 92.94 246 THR A O 1
ATOM 1943 N N . GLY A 1 247 ? 3.005 11.224 -7.255 1.00 94.12 247 GLY A N 1
ATOM 1944 C CA . GLY A 1 247 ? 1.710 10.980 -7.900 1.00 94.12 247 GLY A CA 1
ATOM 1945 C C . GLY A 1 247 ? 1.134 12.184 -8.665 1.00 94.12 247 GLY A C 1
ATOM 1946 O O . GLY A 1 247 ? 0.076 12.058 -9.286 1.00 94.12 247 GLY A O 1
ATOM 1947 N N . TRP A 1 248 ? 1.833 13.326 -8.674 1.00 94.69 248 TRP A N 1
ATOM 1948 C CA . TRP A 1 248 ? 1.497 14.518 -9.459 1.00 94.69 248 TRP A CA 1
ATOM 1949 C C . TRP A 1 248 ? 1.275 14.207 -10.944 1.00 94.69 248 TRP A C 1
ATOM 1951 O O . TRP A 1 248 ? 2.042 13.457 -11.554 1.00 94.69 248 TRP A O 1
ATOM 1961 N N . CYS A 1 249 ? 0.264 14.833 -11.551 1.00 95.31 249 CYS A N 1
ATOM 1962 C CA . CYS A 1 249 ? -0.057 14.697 -12.978 1.00 95.31 249 CYS A CA 1
ATOM 1963 C C . CYS A 1 249 ? -0.414 13.272 -13.445 1.00 95.31 249 CYS A C 1
ATOM 1965 O O . CYS A 1 249 ? -0.391 13.006 -14.652 1.00 95.31 249 CYS A O 1
ATOM 1967 N N . ASN A 1 250 ? -0.799 12.357 -12.543 1.00 95.31 250 ASN A N 1
ATOM 1968 C CA . ASN A 1 250 ? -1.483 11.134 -12.975 1.00 95.31 250 ASN A CA 1
ATOM 1969 C C . ASN A 1 250 ? -2.746 11.499 -13.771 1.00 95.31 250 ASN A C 1
ATOM 1971 O O . ASN A 1 250 ? -2.913 11.088 -14.921 1.00 95.31 250 ASN A O 1
ATOM 1975 N N . ASN A 1 251 ? -3.582 12.354 -13.182 1.00 95.44 251 ASN A N 1
ATOM 1976 C CA . ASN A 1 251 ? -4.698 12.974 -13.871 1.00 95.44 251 ASN A CA 1
ATOM 1977 C C . ASN A 1 251 ? -4.249 14.305 -14.490 1.00 95.44 251 ASN A C 1
ATOM 1979 O O . ASN A 1 251 ? -3.805 15.211 -13.791 1.00 95.44 251 ASN A O 1
ATOM 1983 N N . LEU A 1 252 ? -4.366 14.427 -15.812 1.00 94.38 252 LEU A N 1
ATOM 1984 C CA . LEU A 1 252 ? -3.880 15.599 -16.548 1.00 94.38 252 LEU A CA 1
ATOM 1985 C C . LEU A 1 252 ? -4.736 16.856 -16.334 1.00 94.38 252 LEU A C 1
ATOM 1987 O O . LEU A 1 252 ? -4.223 17.964 -16.460 1.00 94.38 252 LEU A O 1
ATOM 1991 N N . ASN A 1 253 ? -6.023 16.683 -16.019 1.00 93.75 253 ASN A N 1
ATOM 1992 C CA . ASN A 1 253 ? -6.960 17.786 -15.789 1.00 93.75 253 ASN A CA 1
ATOM 1993 C C . ASN A 1 253 ? -6.981 18.214 -14.318 1.00 93.75 253 ASN A C 1
ATOM 1995 O O . ASN A 1 253 ? -7.192 19.386 -14.023 1.00 93.75 253 ASN A O 1
ATOM 1999 N N . ASN A 1 254 ? -6.748 17.267 -13.406 1.00 94.00 254 ASN A N 1
ATOM 2000 C CA . ASN A 1 254 ? -6.742 17.475 -11.961 1.00 94.00 254 ASN A CA 1
ATOM 2001 C C . ASN A 1 254 ? -5.450 16.900 -11.350 1.00 94.00 254 ASN A C 1
ATOM 2003 O O . ASN A 1 254 ? -5.485 15.826 -10.747 1.00 94.00 254 ASN A O 1
ATOM 2007 N N . PRO A 1 255 ? -4.305 17.594 -11.485 1.00 93.62 255 PRO A N 1
ATOM 2008 C CA . PRO A 1 255 ? -2.974 17.045 -11.182 1.00 93.62 255 PRO A CA 1
ATOM 2009 C C . PRO A 1 255 ? -2.764 16.593 -9.731 1.00 93.62 255 PRO A C 1
ATOM 2011 O O . PRO A 1 255 ? -1.868 15.796 -9.461 1.00 93.62 255 PRO A O 1
ATOM 2014 N N . GLU A 1 256 ? -3.603 17.090 -8.822 1.00 90.25 256 GLU A N 1
ATOM 2015 C CA . GLU A 1 256 ? -3.602 16.801 -7.385 1.00 90.25 256 GLU A CA 1
ATOM 2016 C C . GLU A 1 256 ? -4.293 15.482 -7.009 1.00 90.25 256 GLU A C 1
ATOM 2018 O O . GLU A 1 256 ? -4.153 14.997 -5.886 1.00 90.25 256 GLU A O 1
ATOM 2023 N N . TRP A 1 257 ? -5.088 14.898 -7.908 1.00 93.00 257 TRP A N 1
ATOM 2024 C CA . TRP A 1 257 ? -5.871 13.706 -7.591 1.00 93.00 257 TRP A CA 1
ATOM 2025 C C . TRP A 1 257 ? -4.971 12.482 -7.399 1.00 93.00 257 TRP A C 1
ATOM 2027 O O . TRP A 1 257 ? -4.345 12.004 -8.342 1.00 93.00 257 TRP A O 1
ATOM 2037 N N . GLY A 1 258 ? -4.945 11.964 -6.169 1.00 90.56 258 GLY A N 1
ATOM 2038 C CA . GLY A 1 258 ? -4.122 10.817 -5.771 1.00 90.56 258 GLY A CA 1
ATOM 2039 C C . GLY A 1 258 ? -2.677 11.160 -5.393 1.00 90.56 258 GLY A C 1
ATOM 2040 O O . GLY A 1 258 ? -1.923 10.253 -5.039 1.00 90.56 258 GLY A O 1
ATOM 2041 N N . LYS A 1 259 ? -2.296 12.443 -5.445 1.00 92.38 259 LYS A N 1
ATOM 2042 C CA . LYS A 1 259 ? -0.975 12.929 -5.031 1.00 92.38 259 LYS A CA 1
ATOM 2043 C C . LYS A 1 259 ? -0.754 12.720 -3.526 1.00 92.38 259 LYS A C 1
ATOM 2045 O O . LYS A 1 259 ? -1.701 12.812 -2.744 1.00 92.38 259 LYS A O 1
ATOM 2050 N N . SER A 1 260 ? 0.494 12.492 -3.126 1.00 89.12 260 SER A N 1
ATOM 2051 C CA . SER A 1 260 ? 0.920 12.516 -1.726 1.00 89.12 260 SER A CA 1
ATOM 2052 C C . SER A 1 260 ? 0.683 13.881 -1.066 1.00 89.12 260 SER A C 1
ATOM 2054 O O . SER A 1 260 ? 0.564 14.917 -1.732 1.00 89.12 260 SER A O 1
ATOM 2056 N N . MET A 1 261 ? 0.605 13.893 0.269 1.00 83.88 261 MET A N 1
ATOM 2057 C CA . MET A 1 261 ? 0.314 15.093 1.070 1.00 83.88 261 MET A CA 1
ATOM 2058 C C . MET A 1 261 ? -1.032 15.746 0.702 1.00 83.88 261 MET A C 1
ATOM 2060 O O . MET A 1 261 ? -1.163 16.974 0.601 1.00 83.88 261 MET A O 1
ATOM 2064 N N . ARG A 1 262 ? -2.056 14.906 0.512 1.00 83.94 262 ARG A N 1
ATOM 2065 C CA . ARG A 1 262 ? -3.441 15.309 0.224 1.00 83.94 262 ARG A CA 1
ATOM 2066 C C . ARG A 1 262 ? -4.424 14.641 1.166 1.00 83.94 262 ARG A C 1
ATOM 2068 O O . ARG A 1 262 ? -4.111 13.654 1.817 1.00 83.94 262 ARG A O 1
ATOM 2075 N N . ILE A 1 263 ? -5.614 15.215 1.284 1.00 84.44 263 ILE A N 1
ATOM 2076 C CA . ILE A 1 263 ? -6.657 14.670 2.153 1.00 84.44 263 ILE A CA 1
ATOM 2077 C C . ILE A 1 263 ? -7.173 13.322 1.632 1.00 84.44 263 ILE A C 1
ATOM 2079 O O . ILE A 1 263 ? -7.212 13.081 0.423 1.00 84.44 263 ILE A O 1
ATOM 2083 N N . PHE A 1 264 ? -7.614 12.455 2.545 1.00 85.94 264 PHE A N 1
ATOM 2084 C CA . PHE A 1 264 ? -8.381 11.268 2.162 1.00 85.94 264 PHE A CA 1
ATOM 2085 C C . PHE A 1 264 ? -9.700 11.655 1.488 1.00 85.94 264 PHE A C 1
ATOM 2087 O O . PHE A 1 264 ? -10.305 12.679 1.806 1.00 85.94 264 PHE A O 1
ATOM 2094 N N . SER A 1 265 ? -10.199 10.787 0.607 1.00 85.25 265 SER A N 1
ATOM 2095 C CA . SER A 1 265 ? -11.559 10.938 0.091 1.00 85.25 265 SER A CA 1
ATOM 2096 C C . SER A 1 265 ? -12.591 10.476 1.114 1.00 85.25 265 SER A C 1
ATOM 2098 O O . SER A 1 265 ? -12.357 9.571 1.925 1.00 85.25 265 SER A O 1
ATOM 2100 N N . ARG A 1 266 ? -13.774 11.084 1.051 1.00 82.88 266 ARG A N 1
ATOM 2101 C CA . ARG A 1 266 ? -14.917 10.730 1.882 1.00 82.88 266 ARG A CA 1
ATOM 2102 C C . ARG A 1 266 ? -16.006 10.066 1.059 1.00 82.88 266 ARG A C 1
ATOM 2104 O O . ARG A 1 266 ? -16.579 10.662 0.155 1.00 82.88 266 ARG A O 1
ATOM 2111 N N . ILE A 1 267 ? -16.342 8.837 1.442 1.00 84.56 267 ILE A N 1
ATOM 2112 C CA . ILE A 1 267 ? -17.509 8.120 0.907 1.00 84.56 267 ILE A CA 1
ATOM 2113 C C . ILE A 1 267 ? -18.805 8.695 1.504 1.00 84.56 267 ILE A C 1
ATOM 2115 O O . ILE A 1 267 ? -19.840 8.704 0.842 1.00 84.56 267 ILE A O 1
ATOM 2119 N N . LEU A 1 268 ? -18.743 9.178 2.750 1.00 84.56 268 LEU A N 1
ATOM 2120 C CA . LEU A 1 268 ? -19.836 9.828 3.472 1.00 84.56 268 LEU A CA 1
ATOM 2121 C C . LEU A 1 268 ? -19.324 11.096 4.176 1.00 84.56 268 LEU A C 1
ATOM 2123 O O . LEU A 1 268 ? -18.161 11.111 4.593 1.00 84.56 268 LEU A O 1
ATOM 2127 N N . PRO A 1 269 ? -20.172 12.126 4.365 1.00 84.94 269 PRO A N 1
ATOM 2128 C CA . PRO A 1 269 ? -19.812 13.311 5.143 1.00 84.94 269 PRO A CA 1
ATOM 2129 C C . PRO A 1 269 ? -19.314 12.952 6.556 1.00 84.94 269 PRO A C 1
ATOM 2131 O O . PRO A 1 269 ? -19.841 12.014 7.165 1.00 84.94 269 PRO A O 1
ATOM 2134 N N . PRO A 1 270 ? -18.326 13.679 7.108 1.00 84.62 270 PRO A N 1
ATOM 2135 C CA . PRO A 1 270 ? -17.827 13.403 8.449 1.00 84.62 270 PRO A CA 1
ATOM 2136 C C . PRO A 1 270 ? -18.851 13.804 9.509 1.00 84.62 270 PRO A C 1
ATOM 2138 O O . PRO A 1 270 ? -19.597 14.763 9.323 1.00 84.62 270 PRO A O 1
ATOM 2141 N N . MET A 1 271 ? -18.848 13.104 10.642 1.00 85.88 271 MET A N 1
ATOM 2142 C CA . MET A 1 271 ? -19.698 13.419 11.792 1.00 85.88 271 MET A CA 1
ATOM 2143 C C . MET A 1 271 ? -18.830 13.716 13.016 1.00 85.88 271 MET A C 1
ATOM 2145 O O . MET A 1 271 ? -18.268 12.797 13.614 1.00 85.88 271 MET A O 1
ATOM 2149 N N . TYR A 1 272 ? -18.757 14.990 13.395 1.00 86.31 272 TYR A N 1
ATOM 2150 C CA . TYR A 1 272 ? -18.073 15.471 14.599 1.00 86.31 272 TYR A CA 1
ATOM 2151 C C . TYR A 1 272 ? -19.095 15.953 15.638 1.00 86.31 272 TYR A C 1
ATOM 2153 O O . TYR A 1 272 ? -20.235 16.260 15.298 1.00 86.31 272 TYR A O 1
ATOM 2161 N N . ALA A 1 273 ? -18.713 16.001 16.917 1.00 87.00 273 ALA A N 1
ATOM 2162 C CA . ALA A 1 273 ? -19.602 16.439 17.999 1.00 87.00 273 ALA A CA 1
ATOM 2163 C C . ALA A 1 273 ? -20.004 17.917 17.882 1.00 87.00 273 ALA A C 1
ATOM 2165 O O . ALA A 1 273 ? -21.122 18.279 18.236 1.00 87.00 273 ALA A O 1
ATOM 2166 N N . ASP A 1 274 ? -19.081 18.746 17.403 1.00 83.44 274 ASP A N 1
ATOM 2167 C CA . ASP A 1 274 ? -19.237 20.179 17.131 1.00 83.44 274 ASP A CA 1
ATOM 2168 C C . ASP A 1 274 ? -19.458 20.461 15.635 1.00 83.44 274 ASP A C 1
ATOM 2170 O O . ASP A 1 274 ? -19.351 21.600 15.192 1.00 83.44 274 ASP A O 1
ATOM 2174 N N . ASP A 1 275 ? -19.702 19.403 14.858 1.00 80.50 275 ASP A N 1
ATOM 2175 C CA . ASP A 1 275 ? -19.798 19.402 13.401 1.00 80.50 275 ASP A CA 1
ATOM 2176 C C . ASP A 1 275 ? -18.554 19.916 12.651 1.00 80.50 275 ASP A C 1
ATOM 2178 O O . ASP A 1 275 ? -18.595 20.112 11.439 1.00 80.50 275 ASP A O 1
ATOM 2182 N N . MET A 1 276 ? -17.427 20.078 13.351 1.00 80.38 276 MET A N 1
ATOM 2183 C CA . MET A 1 276 ? -16.196 20.652 12.813 1.00 80.38 276 MET A CA 1
ATOM 2184 C C . MET A 1 276 ? -15.000 19.729 13.010 1.00 80.38 276 MET A C 1
ATOM 2186 O O . MET A 1 276 ? -14.409 19.286 12.028 1.00 80.38 276 MET A O 1
ATOM 2190 N N . SER A 1 277 ? -14.616 19.433 14.251 1.00 79.94 277 SER A N 1
ATOM 2191 C CA . SER A 1 277 ? -13.383 18.685 14.531 1.00 79.94 277 SER A CA 1
ATOM 2192 C C . SER A 1 277 ? -13.387 17.879 15.828 1.00 79.94 277 SER A C 1
ATOM 2194 O O . SER A 1 277 ? -12.576 16.959 15.961 1.00 79.94 277 SER A O 1
ATOM 2196 N N . ALA A 1 278 ? -14.284 18.181 16.771 1.00 83.25 278 ALA A N 1
ATOM 2197 C CA . ALA A 1 278 ? -14.355 17.485 18.045 1.00 83.25 278 ALA A CA 1
ATOM 2198 C C . ALA A 1 278 ? -14.852 16.038 17.849 1.00 83.25 278 ALA A C 1
ATOM 2200 O O . ALA A 1 278 ? -15.918 15.824 17.258 1.00 83.25 278 ALA A O 1
ATOM 2201 N N . PRO A 1 279 ? -14.138 15.019 18.362 1.00 86.50 279 PRO A N 1
ATOM 2202 C CA . PRO A 1 279 ? -14.589 13.634 18.292 1.00 86.50 279 PRO A CA 1
ATOM 2203 C C . PRO A 1 279 ? -15.977 13.440 18.913 1.00 86.50 279 PRO A C 1
ATOM 2205 O O . PRO A 1 279 ? -16.334 14.065 19.914 1.00 86.50 279 PRO A O 1
ATOM 2208 N N . LYS A 1 280 ? -16.775 12.537 18.336 1.00 88.75 280 LYS A N 1
ATOM 2209 C CA . LYS A 1 280 ? -18.110 12.220 18.853 1.00 88.75 280 LYS A CA 1
ATOM 2210 C C . LYS A 1 280 ? -17.998 11.522 20.215 1.00 88.75 280 LYS A C 1
ATOM 2212 O O . LYS A 1 280 ? -17.443 10.435 20.308 1.00 88.75 280 LYS A O 1
ATOM 2217 N N . VAL A 1 281 ? -18.583 12.122 21.255 1.00 89.19 281 VAL A N 1
ATOM 2218 C CA . VAL A 1 281 ? -18.615 11.564 22.629 1.00 89.19 281 VAL A CA 1
ATOM 2219 C C . VAL A 1 281 ? -20.012 11.154 23.099 1.00 89.19 281 VAL A C 1
ATOM 2221 O O . VAL A 1 281 ? -20.149 10.387 24.050 1.00 89.19 281 VAL A O 1
ATOM 2224 N N . LYS A 1 282 ? -21.066 11.652 22.443 1.00 92.75 282 LYS A N 1
ATOM 2225 C CA . LYS A 1 282 ? -22.469 11.351 22.760 1.00 92.75 282 LYS A CA 1
ATOM 2226 C C . LYS A 1 282 ? -23.161 10.715 21.561 1.00 92.75 282 LYS A C 1
ATOM 2228 O O . LYS A 1 282 ? -22.950 11.131 20.425 1.00 92.75 282 LYS A O 1
ATOM 2233 N N . GLY A 1 283 ? -23.982 9.708 21.829 1.00 91.12 283 GLY A N 1
ATOM 2234 C CA . GLY A 1 283 ? -24.831 9.044 20.850 1.00 91.12 283 GLY A CA 1
ATOM 2235 C C . GLY A 1 283 ? -26.080 9.850 20.496 1.00 91.12 283 GLY A C 1
ATOM 2236 O O . GLY A 1 283 ? -26.330 10.916 21.063 1.00 91.12 283 GLY A O 1
ATOM 2237 N N . ARG A 1 284 ? -26.904 9.323 19.586 1.00 88.50 284 ARG A N 1
ATOM 2238 C CA . ARG A 1 284 ? -28.128 9.989 19.097 1.00 88.50 284 ARG A CA 1
ATOM 2239 C C . ARG A 1 284 ? -29.129 10.319 20.201 1.00 88.50 284 ARG A C 1
ATOM 2241 O O . ARG A 1 284 ? -29.823 11.324 20.119 1.00 88.50 284 ARG A O 1
ATOM 2248 N N . LEU A 1 285 ? -29.198 9.485 21.236 1.00 91.38 285 LEU A N 1
ATOM 2249 C CA . LEU A 1 285 ? -30.077 9.688 22.394 1.00 91.38 285 LEU A CA 1
ATOM 2250 C C . LEU A 1 285 ? -29.448 10.591 23.476 1.00 91.38 285 LEU A C 1
ATOM 2252 O O . LEU A 1 285 ? -29.955 10.662 24.592 1.00 91.38 285 LEU A O 1
ATOM 2256 N N . GLY A 1 286 ? -28.310 11.234 23.190 1.00 90.62 286 GLY A N 1
ATOM 2257 C CA . GLY A 1 286 ? -27.594 12.121 24.112 1.00 90.62 286 GLY A CA 1
ATOM 2258 C C . GLY A 1 286 ? -26.756 11.413 25.184 1.00 90.62 286 GLY A C 1
ATOM 2259 O O . GLY A 1 286 ? -26.023 12.072 25.922 1.00 90.62 286 GLY A O 1
ATOM 2260 N N . SER A 1 287 ? -26.820 10.081 25.276 1.00 91.69 287 SER A N 1
ATOM 2261 C CA . SER A 1 287 ? -25.985 9.288 26.183 1.00 91.69 287 SER A CA 1
ATOM 2262 C C . SER A 1 287 ? -24.527 9.246 25.739 1.00 91.69 287 SER A C 1
ATOM 2264 O O . SER A 1 287 ? -24.258 9.228 24.543 1.00 91.69 287 SER A O 1
ATOM 2266 N N . ILE A 1 288 ? -23.600 9.148 26.691 1.00 92.88 288 ILE A N 1
ATOM 2267 C CA . ILE A 1 288 ? -22.170 8.956 26.410 1.00 92.88 288 ILE A CA 1
ATOM 2268 C C . ILE A 1 288 ? -21.969 7.662 25.605 1.00 92.88 288 ILE A C 1
ATOM 2270 O O . ILE A 1 288 ? -22.613 6.649 25.895 1.00 92.88 288 ILE A O 1
ATOM 2274 N N . LEU A 1 289 ? -21.127 7.723 24.573 1.00 94.00 289 LEU A N 1
ATOM 2275 C CA . LEU A 1 289 ? -20.740 6.561 23.776 1.00 94.00 289 LEU A CA 1
ATOM 2276 C C . LEU A 1 289 ? -19.819 5.631 24.579 1.00 94.00 289 LEU A C 1
ATOM 2278 O O . LEU A 1 289 ? -19.056 6.103 25.424 1.00 94.00 289 LEU A O 1
ATOM 2282 N N . PRO A 1 290 ? -19.870 4.315 24.329 1.00 93.12 290 PRO A N 1
ATOM 2283 C CA . PRO A 1 290 ? -18.964 3.377 24.977 1.00 93.12 290 PRO A CA 1
ATOM 2284 C C . PRO A 1 290 ? -17.500 3.690 24.643 1.00 93.12 290 PRO A C 1
ATOM 2286 O O . PRO A 1 290 ? -17.174 4.130 23.542 1.00 93.12 290 PRO A O 1
ATOM 2289 N N . SER A 1 291 ? -16.609 3.439 25.604 1.00 91.75 291 SER A N 1
ATOM 2290 C CA . SER A 1 291 ? -15.163 3.553 25.394 1.00 91.75 291 SER A CA 1
ATOM 2291 C C . SER A 1 291 ? -14.686 2.536 24.353 1.00 91.75 291 SER A C 1
ATOM 2293 O O . SER A 1 291 ? -15.099 1.375 24.388 1.00 91.75 291 SER A O 1
ATOM 2295 N N . GLY A 1 292 ? -13.745 2.942 23.492 1.00 91.06 292 GLY A N 1
ATOM 2296 C CA . GLY A 1 292 ? -13.081 2.048 22.536 1.00 91.06 292 GLY A CA 1
ATOM 2297 C C . GLY A 1 292 ? -12.471 0.814 23.204 1.00 91.06 292 GLY A C 1
ATOM 2298 O O . GLY A 1 292 ? -12.566 -0.291 22.673 1.00 91.06 292 GLY A O 1
ATOM 2299 N N . ARG A 1 293 ? -11.937 0.962 24.427 1.00 92.25 293 ARG A N 1
ATOM 2300 C CA . ARG A 1 293 ? -11.396 -0.176 25.179 1.00 92.25 293 ARG A CA 1
ATOM 2301 C C . ARG A 1 293 ? -12.481 -1.151 25.631 1.00 92.25 293 ARG A C 1
ATOM 2303 O O . ARG A 1 293 ? -12.266 -2.354 25.562 1.00 92.25 293 ARG A O 1
ATOM 2310 N N . VAL A 1 294 ? -13.644 -0.649 26.048 1.00 92.19 294 VAL A N 1
ATOM 2311 C CA . VAL A 1 294 ? -14.786 -1.504 26.419 1.00 92.19 294 VAL A CA 1
ATOM 2312 C C . VAL A 1 294 ? -15.272 -2.293 25.205 1.00 92.19 294 VAL A C 1
ATOM 2314 O O . VAL A 1 294 ? -15.543 -3.482 25.317 1.00 92.19 294 VAL A O 1
ATOM 2317 N N . ILE A 1 295 ? -15.336 -1.666 24.028 1.00 92.25 295 ILE A N 1
ATOM 2318 C CA . ILE A 1 295 ? -15.683 -2.371 22.786 1.00 92.25 295 ILE A CA 1
ATOM 2319 C C . ILE A 1 295 ? -14.640 -3.459 22.484 1.00 92.25 295 ILE A C 1
ATOM 2321 O O . ILE A 1 295 ? -15.010 -4.603 22.226 1.00 92.25 295 ILE A O 1
ATOM 2325 N N . SER A 1 296 ? -13.347 -3.132 22.586 1.00 90.88 296 SER A N 1
ATOM 2326 C CA . SER A 1 296 ? -12.250 -4.085 22.381 1.00 90.88 296 SER A CA 1
ATOM 2327 C C . SER A 1 296 ? -12.349 -5.296 23.311 1.00 90.88 296 SER A C 1
ATOM 2329 O O . SER A 1 296 ? -12.253 -6.419 22.839 1.00 90.88 296 SER A O 1
ATOM 2331 N N . THR A 1 297 ? -12.603 -5.116 24.608 1.00 90.38 297 THR A N 1
ATOM 2332 C CA . THR A 1 297 ? -12.631 -6.245 25.557 1.00 90.38 297 THR A CA 1
ATOM 2333 C C . THR A 1 297 ? -13.931 -7.041 25.538 1.00 90.38 297 THR A C 1
ATOM 2335 O O . THR A 1 297 ? -13.930 -8.206 25.924 1.00 90.38 297 THR A O 1
ATOM 2338 N N . GLN A 1 298 ? -15.043 -6.441 25.112 1.00 89.25 298 GLN A N 1
ATOM 2339 C CA . GLN A 1 298 ? -16.353 -7.096 25.151 1.00 89.25 298 GLN A CA 1
ATOM 2340 C C . GLN A 1 298 ? -16.760 -7.697 23.802 1.00 89.25 298 GLN A C 1
ATOM 2342 O O . GLN A 1 298 ? -17.390 -8.753 23.769 1.00 89.25 298 GLN A O 1
ATOM 2347 N N . VAL A 1 299 ? -16.426 -7.034 22.691 1.00 89.06 299 VAL A N 1
ATOM 2348 C CA . VAL A 1 299 ? -16.862 -7.406 21.333 1.00 89.06 299 VAL A CA 1
ATOM 2349 C C . VAL A 1 299 ? -15.724 -8.036 20.535 1.00 89.06 299 VAL A C 1
ATOM 2351 O O . VAL A 1 299 ? -15.944 -9.058 19.890 1.00 89.06 299 VAL A O 1
ATOM 2354 N N . HIS A 1 300 ? -14.522 -7.461 20.609 1.00 85.94 300 HIS A N 1
ATOM 2355 C CA . HIS A 1 300 ? -13.341 -7.878 19.839 1.00 85.94 300 HIS A CA 1
ATOM 2356 C C . HIS A 1 300 ? -12.248 -8.462 20.743 1.00 85.94 300 HIS A C 1
ATOM 2358 O O . HIS A 1 300 ? -11.077 -8.101 20.637 1.00 85.94 300 HIS A O 1
ATOM 2364 N N . TYR A 1 301 ? -12.653 -9.313 21.686 1.00 80.88 301 TYR A N 1
ATOM 2365 C CA . TYR A 1 301 ? -11.717 -9.976 22.586 1.00 80.88 301 TYR A CA 1
ATOM 2366 C C . TYR A 1 301 ? -10.872 -10.998 21.826 1.00 80.88 301 TYR A C 1
ATOM 2368 O O . TYR A 1 301 ? -11.287 -11.520 20.792 1.00 80.88 301 TYR A O 1
ATOM 2376 N N . ASP A 1 302 ? -9.689 -11.273 22.362 1.00 78.75 302 ASP A N 1
ATOM 2377 C CA . ASP A 1 302 ? -8.732 -12.186 21.750 1.00 78.75 302 ASP A CA 1
ATOM 2378 C C . ASP A 1 302 ? -9.280 -13.622 21.708 1.00 78.75 302 ASP A C 1
ATOM 2380 O O . ASP A 1 302 ? -9.748 -14.159 22.720 1.00 78.75 302 ASP A O 1
ATOM 2384 N N . VAL A 1 303 ? -9.250 -14.225 20.519 1.00 80.31 303 VAL A N 1
ATOM 2385 C CA . VAL A 1 303 ? -9.700 -15.593 20.254 1.00 80.31 303 VAL A CA 1
ATOM 2386 C C . VAL A 1 303 ? -8.717 -16.244 19.294 1.00 80.31 303 VAL A C 1
ATOM 2388 O O . VAL A 1 303 ? -8.539 -15.787 18.167 1.00 80.31 303 VAL A O 1
ATOM 2391 N N . GLU A 1 304 ? -8.150 -17.376 19.701 1.00 82.12 304 GLU A N 1
ATOM 2392 C CA . GLU A 1 304 ? -7.330 -18.198 18.816 1.00 82.12 304 GLU A CA 1
ATOM 2393 C C . GLU A 1 304 ? -8.227 -18.927 17.800 1.00 82.12 304 GLU A C 1
ATOM 2395 O O . GLU A 1 304 ? -8.840 -19.956 18.098 1.00 82.12 304 GLU A O 1
ATOM 2400 N N . ALA A 1 305 ? -8.330 -18.371 16.591 1.00 83.44 305 ALA A N 1
ATOM 2401 C CA . ALA A 1 305 ? -9.132 -18.928 15.503 1.00 83.44 305 ALA A CA 1
ATOM 2402 C C . ALA A 1 305 ? -8.380 -18.886 14.155 1.00 83.44 305 ALA A C 1
ATOM 2404 O O . ALA A 1 305 ? -8.718 -18.079 13.286 1.00 83.44 305 ALA A O 1
ATOM 2405 N N . PRO A 1 306 ? -7.382 -19.768 13.940 1.00 84.19 306 PRO A N 1
ATOM 2406 C CA . PRO A 1 306 ? -6.620 -19.800 12.696 1.00 84.19 306 PRO A CA 1
ATOM 2407 C C . PRO A 1 306 ? -7.514 -20.022 11.472 1.00 84.19 306 PRO A C 1
ATOM 2409 O O . PRO A 1 306 ? -8.410 -20.873 11.468 1.00 84.19 306 PRO A O 1
ATOM 2412 N N . HIS A 1 307 ? -7.246 -19.292 10.390 1.00 87.19 307 HIS A N 1
ATOM 2413 C CA . HIS A 1 307 ? -8.053 -19.399 9.181 1.00 87.19 307 HIS A CA 1
ATOM 2414 C C . HIS A 1 307 ? -7.791 -20.711 8.429 1.00 87.19 307 HIS A C 1
ATOM 2416 O O . HIS A 1 307 ? -6.677 -21.008 8.009 1.00 87.19 307 HIS A O 1
ATOM 2422 N N . VAL A 1 308 ? -8.850 -21.471 8.147 1.00 89.50 308 VAL A N 1
ATOM 2423 C CA . VAL A 1 308 ? -8.763 -22.827 7.559 1.00 89.50 308 VAL A CA 1
ATOM 2424 C C . VAL A 1 308 ? -8.379 -22.875 6.075 1.00 89.50 308 VAL A C 1
ATOM 2426 O O . VAL A 1 308 ? -8.330 -23.946 5.481 1.00 89.50 308 VAL A O 1
ATOM 2429 N N . ARG A 1 309 ? -8.181 -21.721 5.433 1.00 91.31 309 ARG A N 1
ATOM 2430 C CA . ARG A 1 309 ? -7.953 -21.633 3.979 1.00 91.31 309 ARG A CA 1
ATOM 2431 C C . ARG A 1 309 ? -6.813 -20.709 3.577 1.00 91.31 309 ARG A C 1
ATOM 2433 O O . ARG A 1 309 ? -6.192 -20.945 2.549 1.00 91.31 309 ARG A O 1
ATOM 2440 N N . TYR A 1 310 ? -6.550 -19.658 4.341 1.00 93.56 310 TYR A N 1
ATOM 2441 C CA . TYR A 1 310 ? -5.645 -18.587 3.931 1.00 93.56 310 TYR A CA 1
ATOM 2442 C C . TYR A 1 310 ? -4.464 -18.567 4.879 1.00 93.56 310 TYR A C 1
ATOM 2444 O O . TYR A 1 310 ? -4.641 -18.782 6.074 1.00 93.56 310 TYR A O 1
ATOM 2452 N N . SER A 1 311 ? -3.272 -18.372 4.330 1.00 93.75 311 SER A N 1
ATOM 2453 C CA . SER A 1 311 ? -2.063 -18.246 5.132 1.00 93.75 311 SER A CA 1
ATOM 2454 C C . SER A 1 311 ? -1.960 -16.835 5.715 1.00 93.75 311 SER A C 1
ATOM 2456 O O . SER A 1 311 ? -2.623 -15.899 5.253 1.00 93.75 311 SER A O 1
ATOM 2458 N N . LEU A 1 312 ? -1.028 -16.661 6.653 1.00 92.44 312 LEU A N 1
ATOM 2459 C CA . LEU A 1 312 ? -0.640 -15.356 7.194 1.00 92.44 312 LEU A CA 1
ATOM 2460 C C . LEU A 1 312 ? -0.187 -14.360 6.105 1.00 92.44 312 LEU A C 1
ATOM 2462 O O . LEU A 1 312 ? -0.138 -13.157 6.330 1.00 92.44 312 LEU A O 1
ATOM 2466 N N . MET A 1 313 ? 0.116 -14.826 4.890 1.00 93.88 313 MET A N 1
ATOM 2467 C CA . MET A 1 313 ? 0.510 -13.946 3.794 1.00 93.88 313 MET A CA 1
ATOM 2468 C C . MET A 1 313 ? -0.626 -13.027 3.320 1.00 93.88 313 MET A C 1
ATOM 2470 O O . MET A 1 313 ? -0.343 -11.950 2.804 1.00 93.88 313 MET A O 1
ATOM 2474 N N . VAL A 1 314 ? -1.904 -13.398 3.504 1.00 93.81 314 VAL A N 1
ATOM 2475 C CA . VAL A 1 314 ? -3.022 -12.476 3.212 1.00 93.81 314 VAL A CA 1
ATOM 2476 C C . VAL A 1 314 ? -2.949 -11.259 4.127 1.00 93.81 314 VAL A C 1
ATOM 2478 O O . VAL A 1 314 ? -3.020 -10.131 3.648 1.00 93.81 314 VAL A O 1
ATOM 2481 N N . MET A 1 315 ? -2.740 -11.496 5.420 1.00 92.06 315 MET A N 1
ATOM 2482 C CA . MET A 1 315 ? -2.516 -10.447 6.407 1.00 92.06 315 MET A CA 1
ATOM 2483 C C . MET A 1 315 ? -1.316 -9.581 6.025 1.00 92.06 315 MET A C 1
ATOM 2485 O O . MET A 1 315 ? -1.433 -8.365 5.870 1.00 92.06 315 MET A O 1
ATOM 2489 N N . GLN A 1 316 ? -0.175 -10.233 5.792 1.00 93.38 316 GLN A N 1
ATOM 2490 C CA . GLN A 1 316 ? 1.084 -9.539 5.575 1.00 93.38 316 GLN A CA 1
ATOM 2491 C C . GLN A 1 316 ? 1.075 -8.692 4.295 1.00 93.38 316 GLN A C 1
ATOM 2493 O O . GLN A 1 316 ? 1.615 -7.584 4.290 1.00 93.38 316 GLN A O 1
ATOM 2498 N N . TRP A 1 317 ? 0.452 -9.189 3.220 1.00 95.12 317 TRP A N 1
ATOM 2499 C CA . TRP A 1 317 ? 0.249 -8.414 1.996 1.00 95.12 317 TRP A CA 1
ATOM 2500 C C . TRP A 1 317 ? -0.731 -7.261 2.209 1.00 95.12 317 TRP A C 1
ATOM 2502 O O . TRP A 1 317 ? -0.510 -6.183 1.670 1.00 95.12 317 TRP A O 1
ATOM 2512 N N . GLY A 1 318 ? -1.784 -7.465 3.009 1.00 93.44 318 GLY A N 1
ATOM 2513 C CA . GLY A 1 318 ? -2.736 -6.417 3.376 1.00 93.44 318 GLY A CA 1
ATOM 2514 C C . GLY A 1 318 ? -2.061 -5.229 4.058 1.00 93.44 318 GLY A C 1
ATOM 2515 O O . GLY A 1 318 ? -2.259 -4.101 3.619 1.00 93.44 318 GLY A O 1
ATOM 2516 N N . GLN A 1 319 ? -1.197 -5.488 5.045 1.00 91.44 319 GLN A N 1
ATOM 2517 C CA . GLN A 1 319 ? -0.407 -4.445 5.712 1.00 91.44 319 GLN A CA 1
ATOM 2518 C C . GLN A 1 319 ? 0.585 -3.777 4.752 1.00 91.44 319 GLN A C 1
ATOM 2520 O O . GLN A 1 319 ? 0.662 -2.554 4.682 1.00 91.44 319 GLN A O 1
ATOM 2525 N N . PHE A 1 320 ? 1.323 -4.573 3.972 1.00 93.31 320 PHE A N 1
ATOM 2526 C CA . PHE A 1 320 ? 2.298 -4.048 3.015 1.00 93.31 320 PHE A CA 1
ATOM 2527 C C . PHE A 1 320 ? 1.636 -3.132 1.971 1.00 93.31 320 PHE A C 1
ATOM 2529 O O . PHE A 1 320 ? 2.180 -2.080 1.649 1.00 93.31 320 PHE A O 1
ATOM 2536 N N . LEU A 1 321 ? 0.443 -3.498 1.493 1.00 94.12 321 LEU A N 1
ATOM 2537 C CA . LEU A 1 321 ? -0.376 -2.696 0.585 1.00 94.12 321 LEU A CA 1
ATOM 2538 C C . LEU A 1 321 ? -0.998 -1.468 1.261 1.00 94.12 321 LEU A C 1
ATOM 2540 O O . LEU A 1 321 ? -1.052 -0.417 0.633 1.00 94.12 321 LEU A O 1
ATOM 2544 N N . ASP A 1 322 ? -1.457 -1.566 2.513 1.00 91.56 322 ASP A N 1
ATOM 2545 C CA . ASP A 1 322 ? -1.943 -0.396 3.260 1.00 91.56 322 ASP A CA 1
ATOM 2546 C C . ASP A 1 322 ? -0.877 0.699 3.311 1.00 91.56 322 ASP A C 1
ATOM 2548 O O . ASP A 1 322 ? -1.183 1.867 3.084 1.00 91.56 322 ASP A O 1
ATOM 2552 N N . HIS A 1 323 ? 0.379 0.305 3.535 1.00 90.81 323 HIS A N 1
ATOM 2553 C CA . HIS A 1 323 ? 1.499 1.234 3.627 1.00 90.81 323 HIS A CA 1
ATOM 2554 C C . HIS A 1 323 ? 1.866 1.879 2.286 1.00 90.81 323 HIS A C 1
ATOM 2556 O O . HIS A 1 323 ? 2.518 2.917 2.285 1.00 90.81 323 HIS A O 1
ATOM 2562 N N . ASP A 1 324 ? 1.444 1.288 1.165 1.00 93.12 324 ASP A N 1
ATOM 2563 C CA . ASP A 1 324 ? 1.612 1.850 -0.179 1.00 93.12 324 ASP A CA 1
ATOM 2564 C C . ASP A 1 324 ? 0.587 2.951 -0.476 1.00 93.12 324 ASP A C 1
ATOM 2566 O O . ASP A 1 324 ? 0.910 3.953 -1.098 1.00 93.12 324 ASP A O 1
ATOM 2570 N N . ILE A 1 325 ? -0.656 2.780 -0.015 1.00 91.75 325 ILE A N 1
ATOM 2571 C CA . ILE A 1 325 ? -1.768 3.646 -0.437 1.00 91.75 325 ILE A CA 1
ATOM 2572 C C . ILE A 1 325 ? -2.261 4.596 0.657 1.00 91.75 325 ILE A C 1
ATOM 2574 O O . ILE A 1 325 ? -2.984 5.557 0.365 1.00 91.75 325 ILE A O 1
ATOM 2578 N N . THR A 1 326 ? -1.924 4.337 1.928 1.00 88.00 326 THR A N 1
ATOM 2579 C CA . THR A 1 326 ? -2.321 5.197 3.045 1.00 88.00 326 THR A CA 1
ATOM 2580 C C . THR A 1 326 ? -1.261 5.382 4.132 1.00 88.00 326 THR A C 1
ATOM 2582 O O . THR A 1 326 ? -0.595 4.451 4.590 1.00 88.00 326 THR A O 1
ATOM 2585 N N . PHE A 1 327 ? -1.177 6.612 4.640 1.00 85.00 327 PHE A N 1
ATOM 2586 C CA . PHE A 1 327 ? -0.430 6.951 5.840 1.00 85.00 327 PHE A CA 1
ATOM 2587 C C . PHE A 1 327 ? -1.000 8.211 6.496 1.00 85.00 327 PHE A C 1
ATOM 2589 O O . PHE A 1 327 ? -0.997 9.288 5.903 1.00 85.00 327 PHE A O 1
ATOM 2596 N N . THR A 1 328 ? -1.492 8.090 7.731 1.00 78.88 328 THR A N 1
ATOM 2597 C CA . THR A 1 328 ? -2.008 9.233 8.494 1.00 78.88 328 THR A CA 1
ATOM 2598 C C . THR A 1 328 ? -1.032 9.628 9.606 1.00 78.88 328 THR A C 1
ATOM 2600 O O . THR A 1 328 ? -0.861 8.855 10.552 1.00 78.88 328 THR A O 1
ATOM 2603 N N . PRO A 1 329 ? -0.423 10.823 9.551 1.00 74.50 329 PRO A N 1
ATOM 2604 C CA . PRO A 1 329 ? 0.540 11.250 10.554 1.00 74.50 329 PRO A CA 1
ATOM 2605 C C . PRO A 1 329 ? -0.145 11.695 11.845 1.00 74.50 329 PRO A C 1
ATOM 2607 O O . PRO A 1 329 ? -1.260 12.227 11.845 1.00 74.50 329 PRO A O 1
ATOM 2610 N N . MET A 1 330 ? 0.559 11.518 12.959 1.00 69.88 330 MET A N 1
ATOM 2611 C CA . MET A 1 330 ? 0.144 12.018 14.268 1.00 69.88 330 MET A CA 1
ATOM 2612 C C . MET A 1 330 ? 0.695 13.422 14.528 1.00 69.88 330 MET A C 1
ATOM 2614 O O . MET A 1 330 ? 1.744 13.803 14.007 1.00 69.88 330 MET A O 1
ATOM 2618 N N . ASN A 1 331 ? -0.000 14.182 15.376 1.00 68.38 331 ASN A N 1
ATOM 2619 C CA . ASN A 1 331 ? 0.513 15.456 15.869 1.00 68.38 331 ASN A CA 1
ATOM 2620 C C . ASN A 1 331 ? 1.789 15.249 16.701 1.00 68.38 331 ASN A C 1
ATOM 2622 O O . ASN A 1 331 ? 1.894 14.308 17.491 1.00 68.38 331 ASN A O 1
ATOM 2626 N N . THR A 1 332 ? 2.755 16.153 16.535 1.00 66.31 332 THR A N 1
ATOM 2627 C CA . THR A 1 332 ? 4.031 16.139 17.262 1.00 66.31 332 THR A CA 1
ATOM 2628 C C . THR A 1 332 ? 4.305 17.506 17.877 1.00 66.31 332 THR A C 1
ATOM 2630 O O . THR A 1 332 ? 3.862 18.527 17.356 1.00 66.31 332 THR A O 1
ATOM 2633 N N . ALA A 1 333 ? 5.068 17.537 18.969 1.00 63.84 333 ALA A N 1
ATOM 2634 C CA . ALA A 1 333 ? 5.618 18.763 19.542 1.00 63.84 333 ALA A CA 1
ATOM 2635 C C . ALA A 1 333 ? 7.147 18.695 19.488 1.00 63.84 333 ALA A C 1
ATOM 2637 O O . ALA A 1 333 ? 7.750 17.722 19.942 1.00 63.84 333 ALA A O 1
ATOM 2638 N N . ASN A 1 334 ? 7.790 19.716 18.911 1.00 59.66 334 ASN A N 1
ATOM 2639 C CA . ASN A 1 334 ? 9.251 19.776 18.741 1.00 59.66 334 ASN A CA 1
ATOM 2640 C C . ASN A 1 334 ? 9.841 18.525 18.052 1.00 59.66 334 ASN A C 1
ATOM 2642 O O . ASN A 1 334 ? 10.910 18.036 18.422 1.00 59.66 334 ASN A O 1
ATOM 2646 N N . GLY A 1 335 ? 9.118 17.968 17.074 1.00 57.16 335 GLY A N 1
ATOM 2647 C CA . GLY A 1 335 ? 9.537 16.774 16.335 1.00 57.16 335 GLY A CA 1
ATOM 2648 C C . GLY A 1 335 ? 9.523 15.473 17.148 1.00 57.16 335 GLY A C 1
ATOM 2649 O O . GLY A 1 335 ? 10.195 14.513 16.752 1.00 57.16 335 GLY A O 1
ATOM 2650 N N . LYS A 1 336 ? 8.801 15.435 18.278 1.00 63.75 336 LYS A N 1
ATOM 2651 C CA . LYS A 1 336 ? 8.555 14.237 19.094 1.00 63.75 336 LYS A CA 1
ATOM 2652 C C . LYS A 1 336 ? 7.051 13.949 19.213 1.00 63.75 336 LYS A C 1
ATOM 2654 O O . LYS A 1 336 ? 6.271 14.905 19.254 1.00 63.75 336 LYS A O 1
ATOM 2659 N N . PRO A 1 337 ? 6.638 12.669 19.290 1.00 71.75 337 PRO A N 1
ATOM 2660 C CA . PRO A 1 337 ? 5.258 12.313 19.607 1.00 71.75 337 PRO A CA 1
ATOM 2661 C C . PRO A 1 337 ? 4.783 12.989 20.898 1.00 71.75 337 PRO A C 1
ATOM 2663 O O . PRO A 1 337 ? 5.565 13.162 21.836 1.00 71.75 337 PRO A O 1
ATOM 2666 N N . LEU A 1 338 ? 3.512 13.388 20.929 1.00 78.12 338 LEU A N 1
ATOM 2667 C CA . LEU A 1 338 ? 2.888 13.969 22.117 1.00 78.12 338 LEU A CA 1
ATOM 2668 C C . LEU A 1 338 ? 2.749 12.913 23.224 1.00 78.12 338 LEU A C 1
ATOM 2670 O O . LEU A 1 338 ? 2.312 11.792 22.966 1.00 78.12 338 LEU A O 1
ATOM 2674 N N . ASP A 1 339 ? 3.080 13.284 24.462 1.00 83.81 339 ASP A N 1
ATOM 2675 C CA . ASP A 1 339 ? 2.856 12.432 25.632 1.00 83.81 339 ASP A CA 1
ATOM 2676 C C . ASP A 1 339 ? 1.424 12.612 26.157 1.00 83.81 339 ASP A C 1
ATOM 2678 O O . ASP A 1 339 ? 1.130 13.478 26.985 1.00 83.81 339 ASP A O 1
ATOM 2682 N N . CYS A 1 340 ? 0.513 11.793 25.638 1.00 87.75 340 CYS A N 1
ATOM 2683 C CA . CYS A 1 340 ? -0.899 11.798 26.015 1.00 87.75 340 CYS A CA 1
ATOM 2684 C C . CYS A 1 340 ? -1.236 10.696 27.034 1.00 87.75 340 CYS A C 1
ATOM 2686 O O . CYS A 1 340 ? -2.288 10.066 26.942 1.00 87.75 340 CYS A O 1
ATOM 2688 N N . SER A 1 341 ? -0.322 10.415 27.967 1.00 86.25 341 SER A N 1
ATOM 2689 C CA . SER A 1 341 ? -0.471 9.340 28.958 1.00 86.25 341 SER A CA 1
ATOM 2690 C C . SER A 1 341 ? -1.314 9.699 30.191 1.00 86.25 341 SER A C 1
ATOM 2692 O O . SER A 1 341 ? -1.558 8.825 31.026 1.00 86.25 341 SER A O 1
ATOM 2694 N N . ASP A 1 342 ? -1.796 10.940 30.312 1.00 88.44 342 ASP A N 1
ATOM 2695 C CA . ASP A 1 342 ? -2.591 11.421 31.448 1.00 88.44 342 ASP A CA 1
ATOM 2696 C C . ASP A 1 342 ? -4.001 11.872 31.017 1.00 88.44 342 ASP A C 1
ATOM 2698 O O . ASP A 1 342 ? -4.194 12.364 29.905 1.00 88.44 342 ASP A O 1
ATOM 2702 N N . CYS A 1 343 ? -4.994 11.742 31.907 1.00 86.69 343 CYS A N 1
ATOM 2703 C CA . CYS A 1 343 ? -6.370 12.210 31.688 1.00 86.69 343 CYS A CA 1
ATOM 2704 C C . CYS A 1 343 ? -6.438 13.682 31.263 1.00 86.69 343 CYS A C 1
ATOM 2706 O O . CYS A 1 343 ? -7.304 14.070 30.482 1.00 86.69 343 CYS A O 1
ATOM 2708 N N . GLU A 1 344 ? -5.561 14.509 31.832 1.00 89.50 344 GLU A N 1
ATOM 2709 C CA . GLU A 1 344 ? -5.563 15.958 31.643 1.00 89.50 344 GLU A CA 1
ATOM 2710 C C . GLU A 1 344 ? -4.655 16.394 30.486 1.00 89.50 344 GLU A C 1
ATOM 2712 O O . GLU A 1 344 ? -4.519 17.593 30.229 1.00 89.50 344 GLU A O 1
ATOM 2717 N N . SER A 1 345 ? -4.060 15.449 29.743 1.00 89.38 345 SER A N 1
ATOM 2718 C CA . SER A 1 345 ? -3.141 15.749 28.639 1.00 89.38 345 SER A CA 1
ATOM 2719 C C . SER A 1 345 ? -3.768 16.641 27.562 1.00 89.38 345 SER A C 1
ATOM 2721 O O . SER A 1 345 ? -3.055 17.449 26.973 1.00 89.38 345 SER A O 1
ATOM 2723 N N . ALA A 1 346 ? -5.088 16.577 27.350 1.00 86.12 346 ALA A N 1
ATOM 2724 C CA . ALA A 1 346 ? -5.799 17.475 26.432 1.00 86.12 346 ALA A CA 1
ATOM 2725 C C . ALA A 1 346 ? -5.625 18.966 26.790 1.00 86.12 346 ALA A C 1
ATOM 2727 O O . ALA A 1 346 ? -5.546 19.823 25.914 1.00 86.12 346 ALA A O 1
ATOM 2728 N N . THR A 1 347 ? -5.533 19.279 28.083 1.00 86.50 347 THR A N 1
ATOM 2729 C CA . THR A 1 347 ? -5.412 20.654 28.587 1.00 86.50 347 THR A CA 1
ATOM 2730 C C . THR A 1 347 ? -3.966 21.009 28.924 1.00 86.50 347 THR A C 1
ATOM 2732 O O . THR A 1 347 ? -3.535 22.132 28.683 1.00 86.50 347 THR A O 1
ATOM 2735 N N . LEU A 1 348 ? -3.216 20.063 29.500 1.00 86.12 348 LEU A N 1
ATOM 2736 C CA . LEU A 1 348 ? -1.870 20.302 30.030 1.00 86.12 348 LEU A CA 1
ATOM 2737 C C . LEU A 1 348 ? -0.754 20.094 29.004 1.00 86.12 348 LEU A C 1
ATOM 2739 O O . LEU A 1 348 ? 0.310 20.693 29.145 1.00 86.12 348 LEU A O 1
ATOM 2743 N N . VAL A 1 349 ? -0.972 19.230 28.009 1.00 85.56 349 VAL A N 1
ATOM 2744 C CA . VAL A 1 349 ? 0.039 18.872 27.005 1.00 85.56 349 VAL A CA 1
ATOM 2745 C C . VAL A 1 349 ? -0.343 19.446 25.650 1.00 85.56 349 VAL A C 1
ATOM 2747 O O . VAL A 1 349 ? 0.395 20.261 25.099 1.00 85.56 349 VAL A O 1
ATOM 2750 N N . HIS A 1 350 ? -1.481 19.022 25.099 1.00 85.06 350 HIS A N 1
ATOM 2751 C CA . HIS A 1 350 ? -1.948 19.470 23.793 1.00 85.06 350 HIS A CA 1
ATOM 2752 C C . HIS A 1 350 ? -3.432 19.122 23.583 1.00 85.06 350 HIS A C 1
ATOM 2754 O O . HIS A 1 350 ? -3.809 17.987 23.876 1.00 85.06 350 HIS A O 1
ATOM 2760 N N . PRO A 1 351 ? -4.253 19.992 22.957 1.00 82.75 351 PRO A N 1
ATOM 2761 C CA . PRO A 1 351 ? -5.678 19.728 22.686 1.00 82.75 351 PRO A CA 1
ATOM 2762 C C . PRO A 1 351 ? -5.955 18.517 21.783 1.00 82.75 351 PRO A C 1
ATOM 2764 O O . PRO A 1 351 ? -7.094 18.081 21.662 1.00 82.75 351 PRO A O 1
ATOM 2767 N N . GLU A 1 352 ? -4.919 17.960 21.158 1.00 84.00 352 GLU A N 1
ATOM 2768 C CA . GLU A 1 352 ? -5.019 16.768 20.306 1.00 84.00 352 GLU A CA 1
ATOM 2769 C C . GLU A 1 352 ? -4.802 15.466 21.085 1.00 84.00 352 GLU A C 1
ATOM 2771 O O . GLU A 1 352 ? -4.843 14.391 20.496 1.00 84.00 352 GLU A O 1
ATOM 2776 N N . CYS A 1 353 ? -4.559 15.529 22.393 1.00 86.31 353 CYS A N 1
ATOM 2777 C CA . CYS A 1 353 ? -4.527 14.343 23.238 1.00 86.31 353 CYS A CA 1
ATOM 2778 C C . CYS A 1 353 ? -5.950 13.843 23.517 1.00 86.31 353 CYS A C 1
ATOM 2780 O O . CYS A 1 353 ? -6.781 14.581 24.041 1.00 86.31 353 CYS A O 1
ATOM 2782 N N . LEU A 1 354 ? -6.208 12.568 23.216 1.00 88.94 354 LEU A N 1
ATOM 2783 C CA . LEU A 1 354 ? -7.508 11.906 23.374 1.00 88.94 354 LEU A CA 1
ATOM 2784 C C . LEU A 1 354 ? -7.386 10.612 24.204 1.00 88.94 354 LEU A C 1
ATOM 2786 O O . LEU A 1 354 ? -7.767 9.545 23.722 1.00 88.94 354 LEU A O 1
ATOM 2790 N N . PRO A 1 355 ? -6.835 10.671 25.430 1.00 91.38 355 PRO A N 1
ATOM 2791 C CA . PRO A 1 355 ? -6.524 9.482 26.221 1.00 91.38 355 PRO A CA 1
ATOM 2792 C C . PRO A 1 355 ? -7.764 8.612 26.468 1.00 91.38 355 PRO A C 1
ATOM 2794 O O . PRO A 1 355 ? -8.847 9.114 26.777 1.00 91.38 355 PRO A O 1
ATOM 2797 N N . ILE A 1 356 ? -7.599 7.290 26.368 1.00 92.44 356 ILE A N 1
ATOM 2798 C CA . ILE A 1 356 ? -8.670 6.326 26.662 1.00 92.44 356 ILE A CA 1
ATOM 2799 C C . ILE A 1 356 ? -8.414 5.698 28.028 1.00 92.44 356 ILE A C 1
ATOM 2801 O O . ILE A 1 356 ? -7.423 4.995 28.217 1.00 92.44 356 ILE A O 1
ATOM 2805 N N . THR A 1 357 ? -9.337 5.896 28.965 1.00 90.50 357 THR A N 1
ATOM 2806 C CA . THR A 1 357 ? -9.271 5.294 30.301 1.00 90.50 357 THR A CA 1
ATOM 2807 C C . THR A 1 357 ? -9.397 3.773 30.248 1.00 90.50 357 THR A C 1
ATOM 2809 O O . THR A 1 357 ? -10.308 3.242 29.603 1.00 90.50 357 THR A O 1
ATOM 2812 N N . VAL A 1 358 ? -8.527 3.077 30.985 1.00 93.00 358 VAL A N 1
ATOM 2813 C CA . VAL A 1 358 ? -8.633 1.633 31.234 1.00 93.00 358 VAL A CA 1
ATOM 2814 C C . VAL A 1 358 ? -9.821 1.354 32.176 1.00 93.00 358 VAL A C 1
ATOM 2816 O O . VAL A 1 358 ? -9.860 1.910 33.279 1.00 93.00 358 VAL A O 1
ATOM 2819 N N . PRO A 1 359 ? -10.800 0.517 31.779 1.00 92.06 359 PRO A N 1
ATOM 2820 C CA . PRO A 1 359 ? -11.931 0.146 32.630 1.00 92.06 359 PRO A CA 1
ATOM 2821 C C . PRO A 1 359 ? -11.513 -0.564 33.926 1.00 92.06 359 PRO A C 1
ATOM 2823 O O . PRO A 1 359 ? -10.472 -1.213 33.993 1.00 92.06 359 PRO A O 1
ATOM 2826 N N . ALA A 1 360 ? -12.345 -0.476 34.967 1.00 92.06 360 ALA A N 1
ATOM 2827 C CA . ALA A 1 360 ? -12.058 -1.104 36.262 1.00 92.06 360 ALA A CA 1
ATOM 2828 C C . ALA A 1 360 ? -12.039 -2.643 36.203 1.00 92.06 360 ALA A C 1
ATOM 2830 O O . ALA A 1 360 ? -11.336 -3.278 36.985 1.00 92.06 360 ALA A O 1
ATOM 2831 N N . ASP A 1 361 ? -12.812 -3.219 35.286 1.00 90.94 361 ASP A N 1
ATOM 2832 C CA . ASP A 1 361 ? -12.956 -4.647 35.009 1.00 90.94 361 ASP A CA 1
ATOM 2833 C C . ASP A 1 361 ? -12.117 -5.107 33.803 1.00 90.94 361 ASP A C 1
ATOM 2835 O O . ASP A 1 361 ? -12.371 -6.173 33.243 1.00 90.94 361 ASP A O 1
ATOM 2839 N N . ASP A 1 362 ? -11.120 -4.317 33.386 1.00 92.88 362 ASP A N 1
ATOM 2840 C CA . ASP A 1 362 ? -10.228 -4.703 32.296 1.00 92.88 362 ASP A CA 1
ATOM 2841 C C . ASP A 1 362 ? -9.482 -6.009 32.637 1.00 92.88 362 ASP A C 1
ATOM 2843 O O . ASP A 1 362 ? -8.858 -6.108 33.698 1.00 92.88 362 ASP A O 1
ATOM 2847 N N . PRO A 1 363 ? -9.520 -7.026 31.756 1.00 91.25 363 PRO A N 1
ATOM 2848 C CA . PRO A 1 363 ? -8.949 -8.336 32.055 1.00 91.25 363 PRO A CA 1
ATOM 2849 C C . PRO A 1 363 ? -7.415 -8.352 32.041 1.00 91.25 363 PRO A C 1
ATOM 2851 O O . PRO A 1 363 ? -6.819 -9.314 32.523 1.00 91.25 363 PRO A O 1
ATOM 2854 N N . TYR A 1 364 ? -6.770 -7.330 31.469 1.00 90.00 364 TYR A N 1
ATOM 2855 C CA . TYR A 1 364 ? -5.328 -7.329 31.224 1.00 90.00 364 TYR A CA 1
ATOM 2856 C C . TYR A 1 364 ? -4.615 -6.159 31.904 1.00 90.00 364 TYR A C 1
ATOM 2858 O O . TYR A 1 364 ? -3.598 -6.353 32.574 1.00 90.00 364 TYR A O 1
ATOM 2866 N N . TYR A 1 365 ? -5.123 -4.936 31.747 1.00 90.88 365 TYR A N 1
ATOM 2867 C CA . TYR A 1 365 ? -4.453 -3.741 32.254 1.00 90.88 365 TYR A CA 1
ATOM 2868 C C . TYR A 1 365 ? -5.024 -3.310 33.606 1.00 90.88 365 TYR A C 1
ATOM 2870 O O . TYR A 1 365 ? -6.237 -3.241 33.771 1.00 90.88 365 TYR A O 1
ATOM 2878 N N . PRO A 1 366 ? -4.177 -2.948 34.587 1.00 92.25 366 PRO A N 1
ATOM 2879 C CA . PRO A 1 366 ? -4.679 -2.392 35.832 1.00 92.25 366 PRO A CA 1
ATOM 2880 C C . PRO A 1 366 ? -5.271 -0.994 35.575 1.00 92.25 366 PRO A C 1
ATOM 2882 O O . PRO A 1 366 ? -4.624 -0.200 34.885 1.00 92.25 366 PRO A O 1
ATOM 2885 N N . PRO A 1 367 ? -6.423 -0.641 36.178 1.00 92.56 367 PRO A N 1
ATOM 2886 C CA . PRO A 1 367 ? -7.064 0.665 35.984 1.00 92.56 367 PRO A CA 1
ATOM 2887 C C . PRO A 1 367 ? -6.262 1.828 36.579 1.00 92.56 367 PRO A C 1
ATOM 2889 O O . PRO A 1 367 ? -6.485 2.983 36.231 1.00 92.56 367 PRO A O 1
ATOM 2892 N N . ILE A 1 368 ? -5.316 1.532 37.474 1.00 92.69 368 ILE A N 1
ATOM 2893 C CA . ILE A 1 368 ? -4.388 2.494 38.065 1.00 92.69 368 ILE A CA 1
ATOM 2894 C C . ILE A 1 368 ? -2.965 2.108 37.666 1.00 92.69 368 ILE A C 1
ATOM 2896 O O . ILE A 1 368 ? -2.539 0.960 37.835 1.00 92.69 368 ILE A O 1
ATOM 2900 N N . ASN A 1 369 ? -2.207 3.083 37.177 1.00 88.50 369 ASN A N 1
ATOM 2901 C CA . ASN A 1 369 ? -0.785 2.937 36.929 1.00 88.50 369 ASN A CA 1
ATOM 2902 C C . ASN A 1 369 ? -0.045 2.836 38.273 1.00 88.50 369 ASN A C 1
ATOM 2904 O O . ASN A 1 369 ? -0.066 3.758 39.090 1.00 88.50 369 ASN A O 1
ATOM 2908 N N . ARG A 1 370 ? 0.628 1.704 38.504 1.00 85.94 370 ARG A N 1
ATOM 2909 C CA . ARG A 1 370 ? 1.300 1.404 39.781 1.00 85.94 370 ARG A CA 1
ATOM 2910 C C . ARG A 1 370 ? 2.474 2.333 40.094 1.00 85.94 370 ARG A C 1
ATOM 2912 O O . ARG A 1 370 ? 2.814 2.485 41.260 1.00 85.94 370 ARG A O 1
ATOM 2919 N N . THR A 1 371 ? 3.086 2.931 39.076 1.00 86.62 371 THR A N 1
ATOM 2920 C CA . THR A 1 371 ? 4.246 3.816 39.229 1.00 86.62 371 THR A CA 1
ATOM 2921 C C . THR A 1 371 ? 3.820 5.229 39.608 1.00 86.62 371 THR A C 1
ATOM 2923 O O . THR A 1 371 ? 4.448 5.854 40.456 1.00 86.62 371 THR A O 1
ATOM 2926 N N . THR A 1 372 ? 2.755 5.741 38.988 1.00 87.31 372 THR A N 1
ATOM 2927 C CA . THR A 1 372 ? 2.312 7.133 39.176 1.00 87.31 372 THR A CA 1
ATOM 2928 C C . THR A 1 372 ? 1.175 7.276 40.186 1.00 87.31 372 THR A C 1
ATOM 2930 O O . THR A 1 372 ? 0.917 8.381 40.657 1.00 87.31 372 THR A O 1
ATOM 2933 N N . GLY A 1 373 ? 0.469 6.186 40.508 1.00 89.88 373 GLY A N 1
ATOM 2934 C CA . GLY A 1 373 ? -0.738 6.205 41.340 1.00 89.88 373 GLY A CA 1
ATOM 2935 C C . GLY A 1 373 ? -1.954 6.846 40.659 1.00 89.88 373 GLY A C 1
ATOM 2936 O O . GLY A 1 373 ? -2.977 7.045 41.310 1.00 89.88 373 GLY A O 1
ATOM 2937 N N . ARG A 1 374 ? -1.856 7.179 39.366 1.00 89.94 374 ARG A N 1
ATOM 2938 C CA . ARG A 1 374 ? -2.918 7.817 38.573 1.00 89.94 374 ARG A CA 1
ATOM 2939 C C . ARG A 1 374 ? -3.696 6.795 37.740 1.00 89.94 374 ARG A C 1
ATOM 2941 O O . ARG A 1 374 ? -3.183 5.695 37.514 1.00 89.94 374 ARG A O 1
ATOM 2948 N N . PRO A 1 375 ? -4.907 7.133 37.260 1.00 91.69 375 PRO A N 1
ATOM 2949 C CA . PRO A 1 375 ? -5.627 6.299 36.306 1.00 91.69 375 PRO A CA 1
ATOM 2950 C C . PRO A 1 375 ? -4.763 5.934 35.094 1.00 91.69 375 PRO A C 1
ATOM 2952 O O . PRO A 1 375 ? -4.037 6.767 34.558 1.00 91.69 375 PRO A O 1
ATOM 2955 N N . HIS A 1 376 ? -4.820 4.672 34.686 1.00 91.56 376 HIS A N 1
ATOM 2956 C CA . HIS A 1 376 ? -4.100 4.178 33.521 1.00 91.56 376 HIS A CA 1
ATOM 2957 C C . HIS A 1 376 ? -4.853 4.585 32.250 1.00 91.56 376 HIS A C 1
ATOM 2959 O O . HIS A 1 376 ? -6.044 4.297 32.110 1.00 91.56 376 HIS A O 1
ATOM 2965 N N . MET A 1 377 ? -4.148 5.249 31.335 1.00 90.00 377 MET A N 1
ATOM 2966 C CA . MET A 1 377 ? -4.652 5.663 30.027 1.00 90.00 377 MET A CA 1
ATOM 2967 C C . MET A 1 377 ? -3.921 4.947 28.894 1.00 90.00 377 MET A C 1
ATOM 2969 O O . MET A 1 377 ? -2.707 4.751 28.961 1.00 90.00 377 MET A O 1
ATOM 2973 N N . TYR A 1 378 ? -4.635 4.648 27.812 1.00 87.69 378 TYR A N 1
ATOM 2974 C CA . TYR A 1 378 ? -4.006 4.427 26.514 1.00 87.69 378 TYR A CA 1
ATOM 2975 C C . TYR A 1 378 ? -3.649 5.765 25.880 1.00 87.69 378 TYR A C 1
ATOM 2977 O O . TYR A 1 378 ? -4.484 6.671 25.813 1.00 87.69 378 TYR A O 1
ATOM 2985 N N . ILE A 1 379 ? -2.416 5.854 25.382 1.00 84.81 379 ILE A N 1
ATOM 2986 C CA . ILE A 1 379 ? -1.915 7.024 24.666 1.00 84.81 379 ILE A CA 1
ATOM 2987 C C . ILE A 1 379 ? -2.584 7.056 23.296 1.00 84.81 379 ILE A C 1
ATOM 2989 O O . ILE A 1 379 ? -2.314 6.215 22.440 1.00 84.81 379 ILE A O 1
ATOM 2993 N N . VAL A 1 380 ? -3.459 8.035 23.097 1.00 83.44 380 VAL A N 1
ATOM 2994 C CA . VAL A 1 380 ? -4.120 8.283 21.818 1.00 83.44 380 VAL A CA 1
ATOM 2995 C C . VAL A 1 380 ? -4.024 9.769 21.512 1.00 83.44 380 VAL A C 1
ATOM 2997 O O . VAL A 1 380 ? -4.311 10.615 22.361 1.00 83.44 380 VAL A O 1
ATOM 3000 N N . CYS A 1 381 ? -3.628 10.074 20.282 1.00 78.50 381 CYS A N 1
ATOM 3001 C CA . CYS A 1 381 ? -3.538 11.427 19.751 1.00 78.50 381 CYS A CA 1
ATOM 3002 C C . CYS A 1 381 ? -4.431 11.538 18.520 1.00 78.50 381 CYS A C 1
ATOM 3004 O O . CYS A 1 381 ? -4.489 10.612 17.706 1.00 78.50 381 CYS A O 1
ATOM 3006 N N . SER A 1 382 ? -5.064 12.690 18.322 1.00 73.06 382 SER A N 1
ATOM 3007 C CA . SER A 1 382 ? -5.668 13.011 17.040 1.00 73.06 382 SER A CA 1
ATOM 3008 C C . SER A 1 382 ? -4.601 13.031 15.953 1.00 73.06 382 SER A C 1
ATOM 3010 O O . SER A 1 382 ? -3.484 13.535 16.123 1.00 73.06 382 SER A O 1
ATOM 3012 N N . VAL A 1 383 ? -4.999 12.541 14.793 1.00 73.75 383 VAL A N 1
ATOM 3013 C CA . VAL A 1 383 ? -4.224 12.612 13.559 1.00 73.75 383 VAL A CA 1
ATOM 3014 C C . VAL A 1 383 ? -4.200 14.026 12.982 1.00 73.75 383 VAL A C 1
ATOM 3016 O O . VAL A 1 383 ? -5.129 14.805 13.201 1.00 73.75 383 VAL A O 1
ATOM 3019 N N . LEU A 1 384 ? -3.158 14.364 12.226 1.00 71.25 384 LEU A N 1
ATOM 3020 C CA . LEU A 1 384 ? -2.990 15.692 11.636 1.00 71.25 384 LEU A CA 1
ATOM 3021 C C . LEU A 1 384 ? -4.170 16.054 10.714 1.00 71.25 384 LEU A C 1
ATOM 3023 O O . LEU A 1 384 ? -4.609 15.249 9.887 1.00 71.25 384 LEU A O 1
ATOM 3027 N N . ALA A 1 385 ? -4.666 17.284 10.856 1.00 74.12 385 ALA A N 1
ATOM 3028 C CA . ALA A 1 385 ? -5.581 17.881 9.893 1.00 74.12 385 ALA A CA 1
ATOM 3029 C C . ALA A 1 385 ? -4.817 18.218 8.601 1.00 74.12 385 ALA A C 1
ATOM 3031 O O . ALA A 1 385 ? -3.742 18.810 8.654 1.00 74.12 385 ALA A O 1
ATOM 3032 N N . GLY A 1 386 ? -5.353 17.802 7.457 1.00 68.19 386 GLY A N 1
ATOM 3033 C CA . GLY A 1 386 ? -4.760 17.998 6.134 1.00 68.19 386 GLY A CA 1
ATOM 3034 C C . GLY A 1 386 ? -5.514 18.989 5.251 1.00 68.19 386 GLY A C 1
ATOM 3035 O O . GLY A 1 386 ? -5.055 19.257 4.142 1.00 68.19 386 GLY A O 1
ATOM 3036 N N . GLN A 1 387 ? -6.671 19.503 5.690 1.00 70.88 387 GLN A N 1
ATOM 3037 C CA . GLN A 1 387 ? -7.422 20.481 4.905 1.00 70.88 387 GLN A CA 1
ATOM 3038 C C . GLN A 1 387 ? -6.674 21.814 4.809 1.00 70.88 387 GLN A C 1
ATOM 3040 O O . GLN A 1 387 ? -6.146 22.319 5.797 1.00 70.88 387 GLN A O 1
ATOM 3045 N N . LEU A 1 388 ? -6.679 22.389 3.608 1.00 68.31 388 LEU A N 1
ATOM 3046 C CA . LEU A 1 388 ? -6.148 23.726 3.325 1.00 68.31 388 LEU A CA 1
ATOM 3047 C C . LEU A 1 388 ? -7.254 24.780 3.228 1.00 68.31 388 LEU A C 1
ATOM 3049 O O . LEU A 1 388 ? -6.987 25.938 2.937 1.00 68.31 388 LEU A O 1
ATOM 3053 N N . THR A 1 389 ? -8.497 24.380 3.477 1.00 67.25 389 THR A N 1
ATOM 3054 C CA . THR A 1 389 ? -9.679 25.233 3.410 1.00 67.25 389 THR A CA 1
ATOM 3055 C C . THR A 1 389 ? -10.429 25.199 4.736 1.00 67.25 389 THR A C 1
ATOM 3057 O O . THR A 1 389 ? -10.299 24.245 5.511 1.00 67.25 389 THR A O 1
ATOM 3060 N N . LEU A 1 390 ? -11.239 26.224 5.006 1.00 66.31 390 LEU A N 1
ATOM 3061 C CA . LEU A 1 390 ? -12.145 26.198 6.156 1.00 66.31 390 LEU A CA 1
ATOM 3062 C C . LEU A 1 390 ? -13.189 25.081 6.008 1.00 66.31 390 LEU A C 1
ATOM 3064 O O . LEU A 1 390 ? -13.526 24.654 4.909 1.00 66.31 390 LEU A O 1
ATOM 3068 N N . GLY A 1 391 ? -13.728 24.607 7.127 1.00 72.94 391 GLY A N 1
ATOM 3069 C CA . GLY A 1 391 ? -14.757 23.568 7.144 1.00 72.94 391 GLY A CA 1
ATOM 3070 C C . GLY A 1 391 ? -14.402 22.410 8.065 1.00 72.94 391 GLY A C 1
ATOM 3071 O O . GLY A 1 391 ? -13.580 22.544 8.975 1.00 72.94 391 GLY A O 1
ATOM 3072 N N . ARG A 1 392 ? -15.073 21.276 7.849 1.00 81.19 392 ARG A N 1
ATOM 3073 C CA . ARG A 1 392 ? -14.906 20.083 8.685 1.00 81.19 392 ARG A CA 1
ATOM 3074 C C . ARG A 1 392 ? -13.484 19.534 8.569 1.00 81.19 392 ARG A C 1
ATOM 3076 O O . ARG A 1 392 ? -12.854 19.618 7.519 1.00 81.19 392 ARG A O 1
ATOM 3083 N N . ARG A 1 393 ? -12.986 18.949 9.657 1.00 83.12 393 ARG A N 1
ATOM 3084 C CA . ARG A 1 393 ? -11.645 18.370 9.732 1.00 83.12 393 ARG A CA 1
ATOM 3085 C C . ARG A 1 393 ? -11.504 17.203 8.761 1.00 83.12 393 ARG A C 1
ATOM 3087 O O . ARG A 1 393 ? -12.248 16.223 8.852 1.00 83.12 393 ARG A O 1
ATOM 3094 N N . GLU A 1 394 ? -10.480 17.276 7.923 1.00 82.38 394 GLU A N 1
ATOM 3095 C CA . GLU A 1 394 ? -10.064 16.243 6.985 1.00 82.38 394 GLU A CA 1
ATOM 3096 C C . GLU A 1 394 ? -8.679 15.730 7.343 1.00 82.38 394 GLU A C 1
ATOM 3098 O O . GLU A 1 394 ? -7.788 16.487 7.719 1.00 82.38 394 GLU A O 1
ATOM 3103 N N . GLN A 1 395 ? -8.486 14.422 7.254 1.00 81.50 395 GLN A N 1
ATOM 3104 C CA . GLN A 1 395 ? -7.222 13.801 7.619 1.00 81.50 395 GLN A CA 1
ATOM 3105 C C . GLN A 1 395 ? -6.278 13.760 6.423 1.00 81.50 395 GLN A C 1
ATOM 3107 O O . GLN A 1 395 ? -6.697 13.476 5.299 1.00 81.50 395 GLN A O 1
ATOM 3112 N N . LEU A 1 396 ? -5.000 14.031 6.685 1.00 81.81 396 LEU A N 1
ATOM 3113 C CA . LEU A 1 396 ? -3.948 13.992 5.677 1.00 81.81 396 LEU A CA 1
ATOM 3114 C C . LEU A 1 396 ? -3.543 12.547 5.356 1.00 81.81 396 LEU A C 1
ATOM 3116 O O . LEU A 1 396 ? -3.309 11.753 6.268 1.00 81.81 396 LEU A O 1
ATOM 3120 N N . ASN A 1 397 ? -3.393 12.247 4.070 1.00 83.88 397 ASN A N 1
ATOM 3121 C CA . ASN A 1 397 ? -2.633 11.115 3.566 1.00 83.88 397 ASN A CA 1
ATOM 3122 C C . ASN A 1 397 ? -1.231 11.593 3.155 1.00 83.88 397 ASN A C 1
ATOM 3124 O O . ASN A 1 397 ? -1.103 12.454 2.282 1.00 83.88 397 ASN A O 1
ATOM 3128 N N . GLN A 1 398 ? -0.184 11.073 3.795 1.00 83.00 398 GLN A N 1
ATOM 3129 C CA . GLN A 1 398 ? 1.203 11.444 3.483 1.00 83.00 398 GLN A CA 1
ATOM 3130 C C . GLN A 1 398 ? 1.762 10.731 2.254 1.00 83.00 398 GLN A C 1
ATOM 3132 O O . GLN A 1 398 ? 2.678 11.261 1.636 1.00 83.00 398 GLN A O 1
ATOM 3137 N N . VAL A 1 399 ? 1.198 9.584 1.880 1.00 87.81 399 VAL A N 1
ATOM 3138 C CA . VAL A 1 399 ? 1.646 8.793 0.726 1.00 87.81 399 VAL A CA 1
ATOM 3139 C C . VAL A 1 399 ? 0.730 8.983 -0.480 1.00 87.81 399 VAL A C 1
ATOM 3141 O O . VAL A 1 399 ? -0.345 9.585 -0.370 1.00 87.81 399 VAL A O 1
ATOM 3144 N N . THR A 1 400 ? 1.167 8.509 -1.645 1.00 92.38 400 THR A N 1
ATOM 3145 C CA . THR A 1 400 ? 0.330 8.470 -2.851 1.00 92.38 400 THR A CA 1
ATOM 3146 C C . THR A 1 400 ? -0.888 7.564 -2.620 1.00 92.38 400 THR A C 1
ATOM 3148 O O . THR A 1 400 ? -0.886 6.680 -1.771 1.00 92.38 400 THR A O 1
ATOM 3151 N N . ALA A 1 401 ? -1.986 7.794 -3.343 1.00 92.25 401 ALA A N 1
ATOM 3152 C CA . ALA A 1 401 ? -3.178 6.946 -3.210 1.00 92.25 401 ALA A CA 1
ATOM 3153 C C . ALA A 1 401 ? -3.153 5.713 -4.133 1.00 92.25 401 ALA A C 1
ATOM 3155 O O . ALA A 1 401 ? -4.046 4.867 -4.063 1.00 92.25 401 ALA A O 1
ATOM 3156 N N . PHE A 1 402 ? -2.185 5.640 -5.044 1.00 94.25 402 PHE A N 1
ATOM 3157 C CA . PHE A 1 402 ? -2.111 4.614 -6.076 1.00 94.25 402 PHE A CA 1
ATOM 3158 C C . PHE A 1 402 ? -1.399 3.374 -5.554 1.00 94.25 402 PHE A C 1
ATOM 3160 O O . PHE A 1 402 ? -0.511 3.474 -4.725 1.00 94.25 402 PHE A O 1
ATOM 3167 N N . VAL A 1 403 ? -1.731 2.207 -6.109 1.00 95.38 403 VAL A N 1
ATOM 3168 C CA . VAL A 1 403 ? -0.898 1.014 -5.912 1.00 95.38 403 VAL A CA 1
ATOM 3169 C C . VAL A 1 403 ? 0.330 1.169 -6.808 1.00 95.38 403 VAL A C 1
ATOM 3171 O O . VAL A 1 403 ? 0.290 0.768 -7.972 1.00 95.38 403 VAL A O 1
ATOM 3174 N N . ASP A 1 404 ? 1.369 1.845 -6.334 1.00 94.88 404 ASP A N 1
ATOM 3175 C CA . ASP A 1 404 ? 2.560 2.197 -7.116 1.00 94.88 404 ASP A CA 1
ATOM 3176 C C . ASP A 1 404 ? 3.888 1.853 -6.423 1.00 94.88 404 ASP A C 1
ATOM 3178 O O . ASP A 1 404 ? 4.956 2.140 -6.970 1.00 94.88 404 ASP A O 1
ATOM 3182 N N . ALA A 1 405 ? 3.823 1.118 -5.308 1.00 95.56 405 ALA A N 1
ATOM 3183 C CA . ALA A 1 405 ? 4.959 0.732 -4.476 1.00 95.56 405 ALA A CA 1
ATOM 3184 C C . ALA A 1 405 ? 5.734 1.936 -3.902 1.00 95.56 405 ALA A C 1
ATOM 3186 O O . ALA A 1 405 ? 6.955 1.875 -3.725 1.00 95.56 405 ALA A O 1
ATOM 3187 N N . SER A 1 406 ? 5.036 3.025 -3.578 1.00 93.31 406 SER A N 1
ATOM 3188 C CA . SER A 1 406 ? 5.556 4.157 -2.811 1.00 93.31 406 SER A CA 1
ATOM 3189 C C . SER A 1 406 ? 6.153 3.711 -1.469 1.00 93.31 406 SER A C 1
ATOM 3191 O O . SER A 1 406 ? 7.194 4.217 -1.064 1.00 93.31 406 SER A O 1
ATOM 3193 N N . ASN A 1 407 ? 5.626 2.652 -0.850 1.00 91.81 407 ASN A N 1
ATOM 3194 C CA . ASN A 1 407 ? 6.210 2.028 0.344 1.00 91.81 407 ASN A CA 1
ATOM 3195 C C . ASN A 1 407 ? 7.626 1.433 0.124 1.00 91.81 407 ASN A C 1
ATOM 3197 O O . ASN A 1 407 ? 8.349 1.140 1.082 1.00 91.81 407 ASN A O 1
ATOM 3201 N N . VAL A 1 408 ? 8.046 1.245 -1.132 1.00 93.25 408 VAL A N 1
ATOM 3202 C CA . VAL A 1 408 ? 9.405 0.841 -1.535 1.00 93.25 408 VAL A CA 1
ATOM 3203 C C . VAL A 1 408 ? 10.203 2.036 -2.064 1.00 93.25 408 VAL A C 1
ATOM 3205 O O . VAL A 1 408 ? 11.399 2.139 -1.785 1.00 93.25 408 VAL A O 1
ATOM 3208 N N . TYR A 1 409 ? 9.563 2.924 -2.830 1.00 93.19 409 TYR A N 1
ATOM 3209 C CA . TYR A 1 409 ? 10.229 3.977 -3.605 1.00 93.19 409 TYR A CA 1
ATOM 3210 C C . TYR A 1 409 ? 10.198 5.378 -2.976 1.00 93.19 409 TYR A C 1
ATOM 3212 O O . TYR A 1 409 ? 10.963 6.235 -3.417 1.00 93.19 409 TYR A O 1
ATOM 3220 N N . GLY A 1 410 ? 9.393 5.598 -1.939 1.00 89.75 410 GLY A N 1
ATOM 3221 C CA . GLY A 1 410 ? 9.105 6.902 -1.339 1.00 89.75 410 GLY A CA 1
ATOM 3222 C C . GLY A 1 410 ? 7.901 7.597 -1.968 1.00 89.75 410 GLY A C 1
ATOM 3223 O O . GLY A 1 410 ? 7.473 7.248 -3.067 1.00 89.75 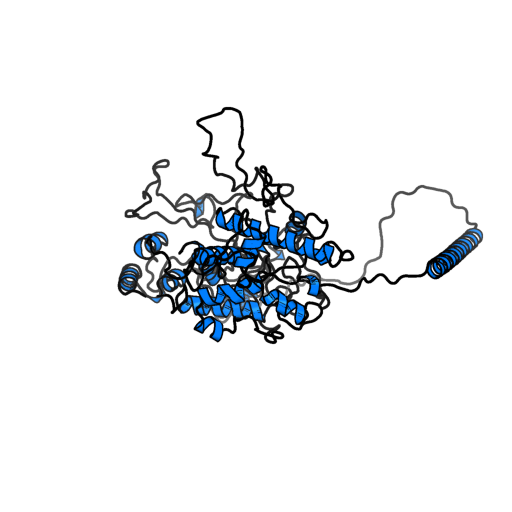410 GLY A O 1
ATOM 3224 N N . SER A 1 411 ? 7.374 8.597 -1.257 1.00 89.69 411 SER A N 1
ATOM 3225 C CA . SER A 1 411 ? 6.224 9.411 -1.695 1.00 89.69 411 SER A CA 1
ATOM 3226 C C . SER A 1 411 ? 6.581 10.870 -1.998 1.00 89.69 411 SER A C 1
ATOM 3228 O O . SER A 1 411 ? 5.721 11.655 -2.413 1.00 89.69 411 SER A O 1
ATOM 3230 N N . ASP A 1 412 ? 7.851 11.243 -1.827 1.00 85.75 412 ASP A N 1
ATOM 3231 C CA . ASP A 1 412 ? 8.408 12.515 -2.278 1.00 85.75 412 ASP A CA 1
ATOM 3232 C C . ASP A 1 412 ? 9.785 12.352 -2.938 1.00 85.75 412 ASP A C 1
ATOM 3234 O O . ASP A 1 412 ? 10.478 11.335 -2.808 1.00 85.75 412 ASP A O 1
ATOM 3238 N N . ARG A 1 413 ? 10.200 13.375 -3.692 1.00 86.94 413 ARG A N 1
ATOM 3239 C CA . ARG A 1 413 ? 11.420 13.299 -4.507 1.00 86.94 413 ARG A CA 1
ATOM 3240 C C . ARG A 1 413 ? 12.684 13.164 -3.667 1.00 86.94 413 ARG A C 1
ATOM 3242 O O . ARG A 1 413 ? 13.661 12.590 -4.144 1.00 86.94 413 ARG A O 1
ATOM 3249 N N . CYS A 1 414 ? 12.711 13.732 -2.471 1.00 84.56 414 CYS A N 1
ATOM 3250 C CA . CYS A 1 414 ? 13.874 13.697 -1.600 1.00 84.56 414 CYS A CA 1
ATOM 3251 C C . CYS A 1 414 ? 14.056 12.300 -1.001 1.00 84.56 414 CYS A C 1
ATOM 3253 O O . CYS A 1 414 ? 15.163 11.760 -1.087 1.00 84.56 414 CYS A O 1
ATOM 3255 N N . GLU A 1 415 ? 12.985 11.671 -0.512 1.00 80.50 415 GLU A N 1
ATOM 3256 C CA . GLU A 1 415 ? 13.000 10.267 -0.071 1.00 80.50 415 GLU A CA 1
ATOM 3257 C C . GLU A 1 415 ? 13.482 9.330 -1.179 1.00 80.50 415 GLU A C 1
ATOM 3259 O O . GLU A 1 415 ? 14.463 8.599 -1.000 1.00 80.50 415 GLU A O 1
ATOM 3264 N N . ALA A 1 416 ? 12.873 9.422 -2.364 1.00 88.56 416 ALA A N 1
ATOM 3265 C CA . ALA A 1 416 ? 13.244 8.587 -3.501 1.00 88.56 416 ALA A CA 1
ATOM 3266 C C . ALA A 1 416 ? 14.715 8.762 -3.905 1.00 88.56 416 ALA A C 1
ATOM 3268 O O . ALA A 1 416 ? 15.393 7.786 -4.234 1.00 88.56 416 ALA A O 1
ATOM 3269 N N . ARG A 1 417 ? 15.256 9.989 -3.847 1.00 88.00 417 ARG A N 1
ATOM 3270 C CA . ARG A 1 417 ? 16.685 10.239 -4.108 1.00 88.00 417 ARG A CA 1
ATOM 3271 C C . ARG A 1 417 ? 17.573 9.522 -3.086 1.00 88.00 417 ARG A C 1
ATOM 3273 O O . ARG A 1 417 ? 18.576 8.939 -3.477 1.00 88.00 417 ARG A O 1
ATOM 3280 N N . MET A 1 418 ? 17.220 9.531 -1.801 1.00 83.06 418 MET A N 1
ATOM 3281 C CA . MET A 1 418 ? 18.026 8.893 -0.748 1.00 83.06 418 MET A CA 1
ATOM 3282 C C . MET A 1 418 ? 17.988 7.362 -0.785 1.00 83.06 418 MET A C 1
ATOM 3284 O O . MET A 1 418 ? 18.951 6.702 -0.387 1.00 83.06 418 MET A O 1
ATOM 3288 N N . LEU A 1 419 ? 16.893 6.792 -1.284 1.00 87.81 419 LEU A N 1
ATOM 3289 C CA . LEU A 1 419 ? 16.734 5.349 -1.453 1.00 87.81 419 LEU A CA 1
ATOM 3290 C C . LEU A 1 419 ? 17.522 4.796 -2.642 1.00 87.81 419 LEU A C 1
ATOM 3292 O O . LEU A 1 419 ? 17.740 3.589 -2.722 1.00 87.81 419 LEU A O 1
ATOM 3296 N N . ARG A 1 420 ? 17.966 5.652 -3.564 1.00 91.50 420 ARG A N 1
ATOM 3297 C CA . ARG A 1 420 ? 18.666 5.253 -4.786 1.00 91.50 420 ARG A CA 1
ATOM 3298 C C . ARG A 1 420 ? 20.177 5.297 -4.620 1.00 91.50 420 ARG A C 1
ATOM 3300 O O . ARG A 1 420 ? 20.745 6.128 -3.921 1.00 91.50 420 ARG A O 1
ATOM 3307 N N . THR A 1 421 ? 20.846 4.418 -5.354 1.00 92.31 421 THR A N 1
ATOM 3308 C CA . THR A 1 421 ? 22.308 4.459 -5.519 1.00 92.31 421 THR A CA 1
ATOM 3309 C C . THR A 1 421 ? 22.752 5.413 -6.630 1.00 92.31 421 THR A C 1
ATOM 3311 O O . THR A 1 421 ? 23.932 5.750 -6.697 1.00 92.31 421 THR A O 1
ATOM 3314 N N . PHE A 1 422 ? 21.829 5.804 -7.522 1.00 91.62 422 PHE A N 1
ATOM 3315 C CA . PHE A 1 422 ? 22.107 6.469 -8.806 1.00 91.62 422 PHE A CA 1
ATOM 3316 C C . PHE A 1 422 ? 23.129 5.726 -9.684 1.00 91.62 422 PHE A C 1
ATOM 3318 O O . PHE A 1 422 ? 23.816 6.326 -10.515 1.00 91.62 422 PHE A O 1
ATOM 3325 N N . GLY A 1 423 ? 23.246 4.411 -9.481 1.00 91.81 423 GLY A N 1
ATOM 3326 C CA . GLY A 1 423 ? 24.053 3.521 -10.296 1.00 91.81 423 GLY A CA 1
ATOM 3327 C C . GLY A 1 423 ? 23.234 2.328 -10.776 1.00 91.81 423 GLY A C 1
ATOM 3328 O O . GLY A 1 423 ? 22.750 1.527 -9.975 1.00 91.81 423 GLY A O 1
ATOM 3329 N N . TRP A 1 424 ? 23.159 2.157 -12.098 1.00 90.81 424 TRP A N 1
ATOM 3330 C CA . TRP A 1 424 ? 22.532 0.996 -12.745 1.00 90.81 424 TRP A CA 1
ATOM 3331 C C . TRP A 1 424 ? 21.057 0.771 -12.374 1.00 90.81 424 TRP A C 1
ATOM 3333 O O . TRP A 1 424 ? 20.573 -0.358 -12.416 1.00 90.81 424 TRP A O 1
ATOM 3343 N N . GLY A 1 425 ? 20.355 1.839 -12.004 1.00 93.81 425 GLY A N 1
ATOM 3344 C CA . GLY A 1 425 ? 18.949 1.845 -11.623 1.00 93.81 425 GLY A CA 1
ATOM 3345 C C . GLY A 1 425 ? 18.662 1.230 -10.259 1.00 93.81 425 GLY A C 1
ATOM 3346 O O . GLY A 1 425 ? 17.512 0.912 -10.011 1.00 93.81 425 GLY A O 1
ATOM 3347 N N . LYS A 1 426 ? 19.667 1.016 -9.396 1.00 95.69 426 LYS A N 1
ATOM 3348 C CA . LYS A 1 426 ? 19.515 0.240 -8.153 1.00 95.69 426 LYS A CA 1
ATOM 3349 C C . LYS A 1 426 ? 19.089 1.063 -6.943 1.00 95.69 426 LYS A C 1
ATOM 3351 O O . LYS A 1 426 ? 19.558 2.191 -6.739 1.00 95.69 426 LYS A O 1
ATOM 3356 N N . LEU A 1 427 ? 18.323 0.415 -6.070 1.00 94.38 427 LEU A N 1
ATOM 3357 C CA . LEU A 1 427 ? 18.063 0.844 -4.699 1.00 94.38 427 LEU A CA 1
ATOM 3358 C C . LEU A 1 427 ? 19.256 0.551 -3.783 1.00 94.38 427 LEU A C 1
ATOM 3360 O O . LEU A 1 427 ? 20.018 -0.397 -3.994 1.00 94.38 427 LEU A O 1
ATOM 3364 N N . ASN A 1 428 ? 19.407 1.387 -2.762 1.00 91.81 428 ASN A N 1
ATOM 3365 C CA . ASN A 1 428 ? 20.452 1.307 -1.756 1.00 91.81 428 ASN A CA 1
ATOM 3366 C C . ASN A 1 428 ? 20.221 0.122 -0.806 1.00 91.81 428 ASN A C 1
ATOM 3368 O O . ASN A 1 428 ? 19.083 -0.234 -0.502 1.00 91.81 428 ASN A O 1
ATOM 3372 N N . VAL A 1 429 ? 21.309 -0.487 -0.331 1.00 91.81 429 VAL A N 1
ATOM 3373 C CA . VAL A 1 429 ? 21.274 -1.730 0.450 1.00 91.81 429 VAL A CA 1
ATOM 3374 C C . VAL A 1 429 ? 22.320 -1.753 1.557 1.00 91.81 429 VAL A C 1
ATOM 3376 O O . VAL A 1 429 ? 23.385 -1.147 1.442 1.00 91.81 429 VAL A O 1
ATOM 3379 N N . THR A 1 430 ? 22.064 -2.551 2.590 1.00 89.19 430 THR A N 1
ATOM 3380 C CA . THR A 1 430 ? 23.078 -2.966 3.566 1.00 89.19 430 THR A CA 1
ATOM 3381 C C . THR A 1 430 ? 23.536 -4.382 3.231 1.00 89.19 430 THR A C 1
ATOM 3383 O O . THR A 1 430 ? 22.719 -5.299 3.157 1.00 89.19 430 THR A O 1
ATOM 3386 N N . ARG A 1 431 ? 24.843 -4.608 3.060 1.00 89.00 431 ARG A N 1
ATOM 3387 C CA . ARG A 1 431 ? 25.372 -5.969 2.868 1.00 89.00 431 ARG A CA 1
ATOM 3388 C C . ARG A 1 431 ? 25.116 -6.820 4.109 1.00 89.00 431 ARG A C 1
ATOM 3390 O O . ARG A 1 431 ? 25.389 -6.384 5.228 1.00 89.00 431 ARG A O 1
ATOM 3397 N N . HIS A 1 432 ? 24.620 -8.039 3.913 1.00 85.44 432 HIS A N 1
ATOM 3398 C CA . HIS A 1 432 ? 24.370 -8.946 5.026 1.00 85.44 432 HIS A CA 1
ATOM 3399 C C . HIS A 1 432 ? 25.695 -9.363 5.695 1.00 85.44 432 HIS A C 1
ATOM 3401 O O . HIS A 1 432 ? 26.598 -9.824 4.992 1.00 85.44 432 HIS A O 1
ATOM 3407 N N . PRO A 1 433 ? 25.827 -9.285 7.035 1.00 81.44 433 PRO A N 1
ATOM 3408 C CA . PRO A 1 433 ? 27.086 -9.582 7.731 1.00 81.44 433 PRO A CA 1
ATOM 3409 C C . PRO A 1 433 ? 27.646 -10.986 7.459 1.00 81.44 433 PRO A C 1
ATOM 3411 O O . PRO A 1 433 ? 28.854 -11.163 7.348 1.00 81.44 433 PRO A O 1
ATOM 3414 N N . ASN A 1 434 ? 26.759 -11.972 7.306 1.00 85.62 434 ASN A N 1
ATOM 3415 C CA . ASN A 1 434 ? 27.121 -13.381 7.100 1.00 85.62 434 ASN A CA 1
ATOM 3416 C C . ASN A 1 434 ? 27.107 -13.819 5.620 1.00 85.62 434 ASN A C 1
ATOM 3418 O O . ASN A 1 434 ? 27.045 -15.011 5.343 1.00 85.62 434 ASN A O 1
ATOM 3422 N N . GLY A 1 435 ? 27.087 -12.880 4.666 1.00 81.81 435 GLY A N 1
ATOM 3423 C CA . GLY A 1 435 ? 27.117 -13.200 3.230 1.00 81.81 435 GLY A CA 1
ATOM 3424 C C . GLY A 1 435 ? 25.804 -13.717 2.619 1.00 81.81 435 GLY A C 1
ATOM 3425 O O . GLY A 1 435 ? 25.816 -14.150 1.471 1.00 81.81 435 GLY A O 1
ATOM 3426 N N . ALA A 1 436 ? 24.684 -13.664 3.351 1.00 88.94 436 ALA A N 1
ATOM 3427 C CA . ALA A 1 436 ? 23.344 -13.878 2.791 1.00 88.94 436 ALA A CA 1
ATOM 3428 C C . ALA A 1 436 ? 22.924 -12.709 1.870 1.00 88.94 436 ALA A C 1
ATOM 3430 O O . ALA A 1 436 ? 23.692 -11.763 1.661 1.00 88.94 436 ALA A O 1
ATOM 3431 N N . LYS A 1 437 ? 21.711 -12.757 1.303 1.00 91.88 437 LYS A N 1
ATOM 3432 C CA . LYS A 1 437 ? 21.220 -11.691 0.416 1.00 91.88 437 LYS A CA 1
ATOM 3433 C C . LYS A 1 437 ? 21.129 -10.342 1.145 1.00 91.88 437 LYS A C 1
ATOM 3435 O O . LYS A 1 437 ? 20.953 -10.268 2.361 1.00 91.88 437 LYS A O 1
ATOM 3440 N N . ASP A 1 438 ? 21.223 -9.263 0.373 1.00 93.00 438 ASP A N 1
ATOM 3441 C CA . ASP A 1 438 ? 21.267 -7.883 0.869 1.00 93.00 438 ASP A CA 1
ATOM 3442 C C . ASP A 1 438 ? 20.076 -7.518 1.772 1.00 93.00 438 ASP A C 1
ATOM 3444 O O . ASP A 1 438 ? 18.965 -8.006 1.591 1.00 93.00 438 ASP A O 1
ATOM 3448 N N . LEU A 1 439 ? 20.295 -6.651 2.754 1.00 89.94 439 LEU A N 1
ATOM 3449 C CA . LEU A 1 439 ? 19.268 -6.123 3.652 1.00 89.94 439 LEU A CA 1
ATOM 3450 C C . LEU A 1 439 ? 18.889 -4.692 3.257 1.00 89.94 439 LEU A C 1
ATOM 3452 O O . LEU A 1 439 ? 19.625 -4.021 2.528 1.00 89.94 439 LEU A O 1
ATOM 3456 N N . LEU A 1 440 ? 17.769 -4.195 3.782 1.00 87.06 440 LEU A N 1
ATOM 3457 C CA . LEU A 1 440 ? 17.428 -2.772 3.690 1.00 87.06 440 LEU A CA 1
ATOM 3458 C C . LEU A 1 440 ? 18.525 -1.887 4.321 1.00 87.06 440 LEU A C 1
ATOM 3460 O O . LEU A 1 440 ? 19.280 -2.354 5.187 1.00 87.06 440 LEU A O 1
ATOM 3464 N N . PRO A 1 441 ? 18.630 -0.606 3.923 1.00 84.19 441 PRO A N 1
ATOM 3465 C CA . PRO A 1 441 ? 19.454 0.380 4.621 1.00 84.19 441 PRO A CA 1
ATOM 3466 C C . PRO A 1 441 ? 19.181 0.376 6.134 1.00 84.19 441 PRO A C 1
ATOM 3468 O O . PRO A 1 441 ? 18.026 0.353 6.557 1.00 84.19 441 PRO A O 1
ATOM 3471 N N . GLN A 1 442 ? 20.237 0.347 6.951 1.00 74.56 442 GLN A N 1
ATOM 3472 C CA . GLN A 1 442 ? 20.145 0.300 8.415 1.00 74.56 442 GLN A CA 1
ATOM 3473 C C . GLN A 1 442 ? 20.620 1.604 9.057 1.00 74.56 442 GLN A C 1
ATOM 3475 O O . GLN A 1 442 ? 21.594 2.206 8.607 1.00 74.56 442 GLN A O 1
ATOM 3480 N N . THR A 1 443 ? 20.019 1.959 10.191 1.00 65.31 443 THR A N 1
ATOM 3481 C CA . THR A 1 443 ? 20.466 3.066 11.047 1.00 65.31 443 THR A CA 1
ATOM 3482 C C . THR A 1 443 ? 20.368 2.688 12.525 1.00 65.31 443 THR A C 1
ATOM 3484 O O . THR A 1 443 ? 19.538 1.869 12.926 1.00 65.31 443 THR A O 1
ATOM 3487 N N . SER A 1 444 ? 21.238 3.282 13.340 1.00 60.84 444 SER A N 1
ATOM 3488 C CA . SER A 1 444 ? 21.238 3.161 14.804 1.00 60.84 444 SER A CA 1
ATOM 3489 C C . SER A 1 444 ? 20.576 4.344 15.515 1.00 60.84 444 SER A C 1
ATOM 3491 O O . SER A 1 444 ? 20.418 4.300 16.729 1.00 60.84 444 SER A O 1
ATOM 3493 N N . ASN A 1 445 ? 20.226 5.409 14.786 1.00 57.78 445 ASN A N 1
ATOM 3494 C CA . ASN A 1 445 ? 19.796 6.686 15.373 1.00 57.78 445 ASN A CA 1
ATOM 3495 C C . ASN A 1 445 ? 18.292 6.951 15.233 1.00 57.78 445 ASN A C 1
ATOM 3497 O O . ASN A 1 445 ? 17.812 8.037 15.539 1.00 57.78 445 ASN A O 1
ATOM 3501 N N . HIS A 1 446 ? 17.529 5.983 14.736 1.00 61.44 446 HIS A N 1
ATOM 3502 C CA . HIS A 1 446 ? 16.117 6.204 14.477 1.00 61.44 446 HIS A CA 1
ATOM 3503 C C . HIS A 1 446 ? 15.304 6.218 15.776 1.00 61.44 446 HIS A C 1
ATOM 3505 O O . HIS A 1 446 ? 15.498 5.382 16.658 1.00 61.44 446 HIS A O 1
ATOM 3511 N N . LYS A 1 447 ? 14.380 7.181 15.878 1.00 59.84 447 LYS A N 1
ATOM 3512 C CA . LYS A 1 447 ? 13.624 7.498 17.102 1.00 59.84 447 LYS A CA 1
ATOM 3513 C C . LYS A 1 447 ? 12.818 6.313 17.638 1.00 59.84 447 LYS A C 1
ATOM 3515 O O . LYS A 1 447 ? 12.722 6.163 18.849 1.00 59.84 447 LYS A O 1
ATOM 3520 N N . ASP A 1 448 ? 12.328 5.455 16.746 1.00 60.25 448 ASP A N 1
ATOM 3521 C CA . ASP A 1 448 ? 11.539 4.269 17.105 1.00 60.25 448 ASP A CA 1
ATOM 3522 C C . ASP A 1 448 ? 12.390 2.999 17.313 1.00 60.25 448 ASP A C 1
ATOM 3524 O O . ASP A 1 448 ? 11.867 1.943 17.665 1.00 60.25 448 ASP A O 1
ATOM 3528 N N . CYS A 1 449 ? 13.722 3.082 17.182 1.00 64.56 449 CYS A N 1
ATOM 3529 C CA . CYS A 1 449 ? 14.647 1.982 17.498 1.00 64.56 449 CYS A CA 1
ATOM 3530 C C . CYS A 1 449 ? 14.923 1.865 18.994 1.00 64.56 449 CYS A C 1
ATOM 3532 O O . CYS A 1 449 ? 16.067 1.916 19.446 1.00 64.56 449 CYS A O 1
ATOM 3534 N N . VAL A 1 450 ? 13.858 1.718 19.775 1.00 61.06 450 VAL A N 1
ATOM 3535 C CA . VAL A 1 450 ? 13.919 1.752 21.240 1.00 61.06 450 VAL A CA 1
ATOM 3536 C C . VAL A 1 450 ? 14.059 0.375 21.880 1.00 61.06 450 VAL A C 1
ATOM 3538 O O . VAL A 1 450 ? 14.302 0.298 23.083 1.00 61.06 450 VAL A O 1
ATOM 3541 N N . ALA A 1 451 ? 13.928 -0.712 21.110 1.00 54.06 451 ALA A N 1
ATOM 3542 C CA . ALA A 1 451 ? 14.064 -2.067 21.635 1.00 54.06 451 ALA A CA 1
ATOM 3543 C C . ALA A 1 451 ? 15.485 -2.271 22.190 1.00 54.06 451 ALA A C 1
ATOM 3545 O O . ALA A 1 451 ? 16.441 -2.247 21.412 1.00 54.06 451 ALA A O 1
ATOM 3546 N N . PRO A 1 452 ? 15.676 -2.501 23.502 1.00 47.56 452 PRO A N 1
ATOM 3547 C CA . PRO A 1 452 ? 16.965 -2.934 24.018 1.00 47.56 452 PRO A CA 1
ATOM 3548 C C . PRO A 1 452 ? 17.265 -4.313 23.426 1.00 47.56 452 PRO A C 1
ATOM 3550 O O . PRO A 1 452 ? 16.395 -5.185 23.443 1.00 47.56 452 PRO A O 1
ATOM 3553 N N . SER A 1 453 ? 18.479 -4.547 22.932 1.00 44.12 453 SER A N 1
ATOM 3554 C CA . SER A 1 453 ? 18.948 -5.899 22.622 1.00 44.12 453 SER A CA 1
ATOM 3555 C C . SER A 1 453 ? 18.930 -6.739 23.912 1.00 44.12 453 SER A C 1
ATOM 3557 O O . SER A 1 453 ? 19.855 -6.732 24.718 1.00 44.12 453 SER A O 1
ATOM 3559 N N . LEU A 1 454 ? 17.819 -7.440 24.163 1.00 40.84 454 LEU A N 1
ATOM 3560 C CA . LEU A 1 454 ? 17.660 -8.360 25.298 1.00 40.84 454 LEU A CA 1
ATOM 3561 C C . LEU A 1 454 ? 18.512 -9.628 25.134 1.00 40.84 454 LEU A C 1
ATOM 3563 O O . LEU A 1 454 ? 18.728 -10.361 26.099 1.00 40.84 454 LEU A O 1
ATOM 3567 N N . ALA A 1 455 ? 19.064 -9.857 23.943 1.00 38.72 455 ALA A N 1
ATOM 3568 C CA . ALA A 1 455 ? 20.148 -10.800 23.751 1.00 38.72 455 ALA A CA 1
ATOM 3569 C C . ALA A 1 455 ? 21.469 -10.128 24.150 1.00 38.72 455 ALA A C 1
ATOM 3571 O O . ALA A 1 455 ? 21.903 -9.187 23.493 1.00 38.72 455 ALA A O 1
ATOM 3572 N N . LEU A 1 456 ? 22.111 -10.676 25.189 1.00 37.22 456 LEU A N 1
ATOM 3573 C CA . LEU A 1 456 ? 23.496 -10.413 25.613 1.00 37.22 456 LEU A CA 1
ATOM 3574 C C . LEU A 1 456 ? 23.734 -9.444 26.793 1.00 37.22 456 LEU A C 1
ATOM 3576 O O . LEU A 1 456 ? 24.760 -8.775 26.849 1.00 37.22 456 LEU A O 1
ATOM 3580 N N . LYS A 1 457 ? 22.877 -9.440 27.825 1.00 35.19 457 LYS A N 1
ATOM 3581 C CA . LYS A 1 457 ? 23.294 -8.947 29.162 1.00 35.19 457 LYS A CA 1
ATOM 3582 C C . LYS A 1 457 ? 23.972 -10.000 30.052 1.00 35.19 457 LYS A C 1
ATOM 3584 O O . LYS A 1 457 ? 24.490 -9.632 31.100 1.00 35.19 457 LYS A O 1
ATOM 3589 N N . LEU A 1 458 ? 23.996 -11.281 29.662 1.00 38.84 458 LEU A N 1
ATOM 3590 C CA . LEU A 1 458 ? 24.477 -12.365 30.538 1.00 38.84 458 LEU A CA 1
ATOM 3591 C C . LEU A 1 458 ? 25.770 -13.075 30.115 1.00 38.84 458 LEU A C 1
ATOM 3593 O O . LEU A 1 458 ? 26.325 -13.792 30.939 1.00 38.84 458 LEU A O 1
ATOM 3597 N N . VAL A 1 459 ? 26.318 -12.862 28.914 1.00 40.66 459 VAL A N 1
ATOM 3598 C CA . VAL A 1 459 ? 27.634 -13.422 28.557 1.00 40.66 459 VAL A CA 1
ATOM 3599 C C . VAL A 1 459 ? 28.330 -12.485 27.570 1.00 40.66 459 VAL A C 1
ATOM 3601 O O . VAL A 1 459 ? 27.777 -12.192 26.525 1.00 40.66 459 VAL A O 1
ATOM 3604 N N . ILE A 1 460 ? 29.568 -12.081 27.863 1.00 36.53 460 ILE A N 1
ATOM 3605 C CA . ILE A 1 460 ? 30.480 -11.278 27.019 1.00 36.53 460 ILE A CA 1
ATOM 3606 C C . ILE A 1 460 ? 30.291 -9.750 27.098 1.00 36.53 460 ILE A C 1
ATOM 3608 O O . ILE A 1 460 ? 29.697 -9.086 26.252 1.00 36.53 460 ILE A O 1
ATOM 3612 N N . SER A 1 461 ? 30.959 -9.177 28.097 1.00 37.00 461 SER A N 1
ATOM 3613 C CA . SER A 1 461 ? 31.398 -7.784 28.112 1.00 37.00 461 SER A CA 1
ATOM 3614 C C . SER A 1 461 ? 32.445 -7.563 27.001 1.00 37.00 461 SER A C 1
ATOM 3616 O O . SER A 1 461 ? 33.623 -7.764 27.266 1.00 37.00 461 SER A O 1
ATOM 3618 N N . PHE A 1 462 ? 32.031 -7.263 25.754 1.00 34.03 462 PHE A N 1
ATOM 3619 C CA . PHE A 1 462 ? 32.824 -6.487 24.762 1.00 34.03 462 PHE A CA 1
ATOM 3620 C C . PHE A 1 462 ? 32.119 -6.132 23.428 1.00 34.03 462 PHE A C 1
ATOM 3622 O O . PHE A 1 462 ? 32.739 -5.479 22.592 1.00 34.03 462 PHE A O 1
ATOM 3629 N N . VAL A 1 463 ? 30.851 -6.492 23.182 1.00 35.28 463 VAL A N 1
ATOM 3630 C CA . VAL A 1 463 ? 30.145 -6.055 21.956 1.00 35.28 463 VAL A CA 1
ATOM 3631 C C . VAL A 1 463 ? 28.973 -5.153 22.330 1.00 35.28 463 VAL A C 1
ATOM 3633 O O . VAL A 1 463 ? 27.923 -5.629 22.748 1.00 35.28 463 VAL A O 1
ATOM 3636 N N . MET A 1 464 ? 29.136 -3.836 22.168 1.00 32.47 464 MET A N 1
ATOM 3637 C CA . MET A 1 464 ? 27.994 -2.919 22.120 1.00 32.47 464 MET A CA 1
ATOM 3638 C C . MET A 1 464 ? 27.187 -3.219 20.847 1.00 32.47 464 MET A C 1
ATOM 3640 O O . MET A 1 464 ? 27.448 -2.654 19.786 1.00 32.47 464 MET A O 1
ATOM 3644 N N . MET A 1 465 ? 26.224 -4.140 20.917 1.00 40.69 465 MET A N 1
ATOM 3645 C CA . MET A 1 465 ? 25.217 -4.291 19.865 1.00 40.69 465 MET A CA 1
ATOM 3646 C C . MET A 1 465 ? 24.185 -3.176 20.042 1.00 40.69 465 MET A C 1
ATOM 3648 O O . MET A 1 465 ? 23.170 -3.359 20.715 1.00 40.69 465 MET A O 1
ATOM 3652 N N . ASN A 1 466 ? 24.475 -2.007 19.465 1.00 48.50 466 ASN A N 1
ATOM 3653 C CA . ASN A 1 466 ? 23.484 -0.948 19.286 1.00 48.50 466 ASN A CA 1
ATOM 3654 C C . ASN A 1 466 ? 22.307 -1.524 18.489 1.00 48.50 466 ASN A C 1
ATOM 3656 O O . ASN A 1 466 ? 22.520 -2.108 17.423 1.00 48.50 466 ASN A O 1
ATOM 3660 N N . SER A 1 467 ? 21.085 -1.382 19.000 1.00 55.44 467 SER A N 1
ATOM 3661 C CA . SER A 1 467 ? 19.871 -1.782 18.290 1.00 55.44 467 SER A CA 1
ATOM 3662 C C . SER A 1 467 ? 19.801 -1.054 16.946 1.00 55.44 467 SER A C 1
ATOM 3664 O O . SER A 1 467 ? 19.889 0.171 16.895 1.00 55.44 467 SER A O 1
ATOM 3666 N N . LYS A 1 468 ? 19.703 -1.809 15.847 1.00 62.31 468 LYS A N 1
ATOM 3667 C CA . LYS A 1 468 ? 19.572 -1.264 14.490 1.00 62.31 468 LYS A CA 1
ATOM 3668 C C . LYS A 1 468 ? 18.159 -1.518 13.989 1.00 62.31 468 LYS A C 1
ATOM 3670 O O . LYS A 1 468 ? 17.706 -2.657 14.073 1.00 62.31 468 LYS A O 1
ATOM 3675 N N . CYS A 1 469 ? 17.517 -0.508 13.411 1.00 63.31 469 CYS A N 1
ATOM 3676 C CA . CYS A 1 469 ? 16.341 -0.724 12.565 1.00 63.31 469 CYS A CA 1
ATOM 3677 C C . CYS A 1 469 ? 16.681 -0.447 11.109 1.00 63.31 469 CYS A C 1
ATOM 3679 O O . CYS A 1 469 ? 17.716 0.150 10.786 1.00 63.31 469 CYS A O 1
ATOM 3681 N N . PHE A 1 470 ? 15.786 -0.875 10.227 1.00 63.16 470 PHE A N 1
ATOM 3682 C CA . PHE A 1 470 ? 15.858 -0.514 8.827 1.00 63.16 470 PHE A CA 1
ATOM 3683 C C . PHE A 1 470 ? 15.341 0.916 8.671 1.00 63.16 470 PHE A C 1
ATOM 3685 O O . PHE A 1 470 ? 14.152 1.175 8.824 1.00 63.16 470 PHE A O 1
ATOM 3692 N N . SER A 1 471 ? 16.260 1.848 8.429 1.00 55.16 471 SER A N 1
ATOM 3693 C CA . SER A 1 471 ? 15.985 3.216 7.988 1.00 55.16 471 SER A CA 1
ATOM 3694 C C . SER A 1 471 ? 17.242 3.799 7.329 1.00 55.16 471 SER A C 1
ATOM 3696 O O . SER A 1 471 ? 18.365 3.397 7.646 1.00 55.16 471 SER A O 1
ATOM 3698 N N . ILE A 1 472 ? 17.064 4.759 6.419 1.00 47.22 472 ILE A N 1
ATOM 3699 C CA . ILE A 1 472 ? 18.152 5.593 5.888 1.00 47.22 472 ILE A CA 1
ATOM 3700 C C . ILE A 1 472 ? 18.655 6.5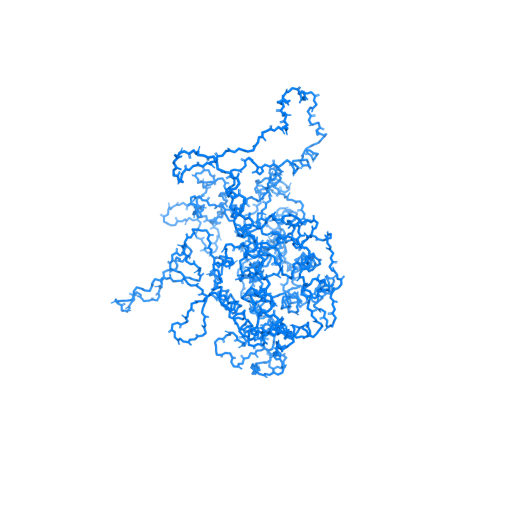68 6.972 1.00 47.22 472 ILE A C 1
ATOM 3702 O O . ILE A 1 472 ? 17.921 6.908 7.902 1.00 47.22 472 ILE A O 1
ATOM 3706 N N . GLN A 1 473 ? 19.938 6.939 6.916 1.00 41.53 473 GLN A N 1
ATOM 3707 C CA . GLN A 1 473 ? 20.626 7.708 7.960 1.00 41.53 473 GLN A CA 1
ATOM 3708 C C . GLN A 1 473 ? 20.419 9.234 7.845 1.00 41.53 473 GLN A C 1
ATOM 3710 O O . GLN A 1 473 ? 20.286 9.798 6.763 1.00 41.53 473 GLN A O 1
ATOM 3715 N N . GLU A 1 474 ? 20.456 9.874 9.015 1.00 43.06 474 GLU A N 1
ATOM 3716 C CA . GLU A 1 474 ? 20.213 11.277 9.361 1.00 43.06 474 GLU A CA 1
ATOM 3717 C C . GLU A 1 474 ? 21.163 12.310 8.719 1.00 43.06 474 GLU A C 1
ATOM 3719 O O . GLU A 1 474 ? 22.100 12.784 9.360 1.00 43.06 474 GLU A O 1
ATOM 3724 N N . PHE A 1 475 ? 20.911 12.744 7.485 1.00 39.16 475 PHE A N 1
ATOM 3725 C CA . PHE A 1 475 ? 21.356 14.094 7.082 1.00 39.16 475 PHE A CA 1
ATOM 3726 C C . PHE A 1 475 ? 20.234 15.135 7.154 1.00 39.16 475 PHE A C 1
ATOM 3728 O O . PHE A 1 475 ? 20.501 16.333 7.174 1.00 39.16 475 PHE A O 1
ATOM 3735 N N . PHE A 1 476 ? 18.988 14.680 7.297 1.00 38.94 476 PHE A N 1
ATOM 3736 C CA . PHE A 1 476 ? 17.815 15.521 7.487 1.00 38.94 476 PHE A CA 1
ATOM 3737 C C . PHE A 1 476 ? 16.836 14.810 8.442 1.00 38.94 476 PHE A C 1
ATOM 3739 O O . PHE A 1 476 ? 16.468 13.667 8.176 1.00 38.94 476 PHE A O 1
ATOM 3746 N N . PRO A 1 477 ? 16.403 15.441 9.549 1.00 37.88 477 PRO A N 1
ATOM 3747 C CA . PRO A 1 477 ? 15.649 14.802 10.642 1.00 37.88 477 PRO A CA 1
ATOM 3748 C C . PRO A 1 477 ? 14.204 14.373 10.299 1.00 37.88 477 PRO A C 1
ATOM 3750 O O . PRO A 1 477 ? 13.427 14.080 11.211 1.00 37.88 477 PRO A O 1
ATOM 3753 N N . HIS A 1 478 ? 13.842 14.339 9.013 1.00 42.31 478 HIS A N 1
ATOM 3754 C CA . HIS A 1 478 ? 12.476 14.134 8.525 1.00 42.31 478 HIS A CA 1
ATOM 3755 C C . HIS A 1 478 ? 12.309 12.994 7.517 1.00 42.31 478 HIS A C 1
ATOM 3757 O O . HIS A 1 478 ? 11.172 12.692 7.186 1.00 42.31 478 HIS A O 1
ATOM 3763 N N . PHE A 1 479 ? 13.386 12.356 7.049 1.00 41.59 479 PHE A N 1
ATOM 3764 C CA . PHE A 1 479 ? 13.291 11.416 5.932 1.00 41.59 479 PHE A CA 1
ATOM 3765 C C . PHE A 1 479 ? 13.792 10.033 6.320 1.00 41.59 479 PHE A C 1
ATOM 3767 O O . PHE A 1 479 ? 14.919 9.865 6.795 1.00 41.59 479 PHE A O 1
ATOM 3774 N N . GLN A 1 480 ? 12.919 9.051 6.149 1.00 49.09 480 GLN A N 1
ATOM 3775 C CA . GLN A 1 480 ? 13.144 7.648 6.475 1.00 49.09 480 GLN A CA 1
ATOM 3776 C C . GLN A 1 480 ? 12.816 6.823 5.222 1.00 49.09 480 GLN A C 1
ATOM 3778 O O . GLN A 1 480 ? 12.593 7.392 4.158 1.00 49.09 480 GLN A O 1
ATOM 3783 N N . ILE A 1 481 ? 12.930 5.493 5.284 1.00 51.88 481 ILE A N 1
ATOM 3784 C CA . ILE A 1 481 ? 12.668 4.622 4.120 1.00 51.88 481 ILE A CA 1
ATOM 3785 C C . ILE A 1 481 ? 11.290 4.936 3.519 1.00 51.88 481 ILE A C 1
ATOM 3787 O O . ILE A 1 481 ? 10.453 5.474 4.232 1.00 51.88 481 ILE A O 1
ATOM 3791 N N . GLY A 1 482 ? 11.065 4.585 2.244 1.00 54.69 482 GLY A N 1
ATOM 3792 C CA . GLY A 1 482 ? 9.873 4.958 1.469 1.00 54.69 482 GLY A CA 1
ATOM 3793 C C . GLY A 1 482 ? 8.513 4.742 2.149 1.00 54.69 482 GLY A C 1
ATOM 3794 O O . GLY A 1 482 ? 7.539 5.361 1.743 1.00 54.69 482 GLY A O 1
ATOM 3795 N N . ASP A 1 483 ? 8.469 3.942 3.219 1.00 69.12 483 ASP A N 1
ATOM 3796 C CA . ASP A 1 483 ? 7.524 4.100 4.324 1.00 69.12 483 ASP A CA 1
ATOM 3797 C C . ASP A 1 483 ? 8.245 3.991 5.694 1.00 69.12 483 ASP A C 1
ATOM 3799 O O . ASP A 1 483 ? 9.060 3.086 5.919 1.00 69.12 483 ASP A O 1
ATOM 3803 N N . ASN A 1 484 ? 7.948 4.891 6.640 1.00 71.06 484 ASN A N 1
ATOM 3804 C CA . ASN A 1 484 ? 8.624 4.943 7.947 1.00 71.06 484 ASN A CA 1
ATOM 3805 C C . ASN A 1 484 ? 8.182 3.846 8.932 1.00 71.06 484 ASN A C 1
ATOM 3807 O O . ASN A 1 484 ? 8.820 3.641 9.966 1.00 71.06 484 ASN A O 1
ATOM 3811 N N . ARG A 1 485 ? 7.119 3.105 8.608 1.00 79.50 485 ARG A N 1
ATOM 3812 C CA . ARG A 1 485 ? 6.599 2.001 9.420 1.00 79.50 485 ARG A CA 1
ATOM 3813 C C . ARG A 1 485 ? 7.178 0.652 8.985 1.00 79.50 485 ARG A C 1
ATOM 3815 O O . ARG A 1 485 ? 6.838 -0.366 9.574 1.00 79.50 485 ARG A O 1
ATOM 3822 N N . ALA A 1 486 ? 8.111 0.613 8.028 1.00 80.81 486 ALA A N 1
ATOM 3823 C CA . ALA A 1 486 ? 8.723 -0.626 7.530 1.00 80.81 486 ALA A CA 1
ATOM 3824 C C . ALA A 1 486 ? 9.346 -1.525 8.624 1.00 80.81 486 ALA A C 1
ATOM 3826 O O . ALA A 1 486 ? 9.495 -2.728 8.418 1.00 80.81 486 ALA A O 1
ATOM 3827 N N . SER A 1 487 ? 9.718 -0.958 9.781 1.00 80.06 487 SER A N 1
ATOM 3828 C CA . SER A 1 487 ? 10.265 -1.689 10.938 1.00 80.06 487 SER A CA 1
ATOM 3829 C C . SER A 1 487 ? 9.244 -1.953 12.062 1.00 80.06 487 SER A C 1
ATOM 3831 O O . SER A 1 487 ? 9.655 -2.354 13.147 1.00 80.06 487 SER A O 1
ATOM 3833 N N . GLU A 1 488 ? 7.941 -1.738 11.834 1.00 79.94 488 GLU A N 1
ATOM 3834 C CA . GLU A 1 488 ? 6.878 -1.938 12.839 1.00 79.94 488 GLU A CA 1
ATOM 3835 C C . GLU A 1 488 ? 6.863 -3.374 13.380 1.00 79.94 488 GLU A C 1
ATOM 3837 O O . GLU A 1 488 ? 6.771 -3.591 14.588 1.00 79.94 488 GLU A O 1
ATOM 3842 N N . GLN A 1 489 ? 7.011 -4.360 12.490 1.00 84.50 489 GLN A N 1
ATOM 3843 C CA . GLN A 1 489 ? 7.115 -5.768 12.855 1.00 84.50 489 GLN A CA 1
ATOM 3844 C C . GLN A 1 489 ? 8.028 -6.546 11.879 1.00 84.50 489 GLN A C 1
ATOM 3846 O O . GLN A 1 489 ? 8.209 -6.126 10.729 1.00 84.50 489 GLN A O 1
ATOM 3851 N N . PRO A 1 490 ? 8.648 -7.668 12.305 1.00 86.56 490 PRO A N 1
ATOM 3852 C CA . PRO A 1 490 ? 9.707 -8.332 11.534 1.00 86.56 490 PRO A CA 1
ATOM 3853 C C . PRO A 1 490 ? 9.306 -8.870 10.151 1.00 86.56 490 PRO A C 1
ATOM 3855 O O . PRO A 1 490 ? 10.110 -8.828 9.220 1.00 86.56 490 PRO A O 1
ATOM 3858 N N . ALA A 1 491 ? 8.092 -9.392 9.997 1.00 89.75 491 ALA A N 1
ATOM 3859 C CA . ALA A 1 491 ? 7.580 -9.909 8.733 1.00 89.75 491 ALA A CA 1
ATOM 3860 C C . ALA A 1 491 ? 7.253 -8.785 7.726 1.00 89.75 491 ALA A C 1
ATOM 3862 O O . ALA A 1 491 ? 7.499 -8.960 6.531 1.00 89.75 491 ALA A O 1
ATOM 3863 N N . LEU A 1 492 ? 6.838 -7.597 8.183 1.00 89.62 492 LEU A N 1
ATOM 3864 C CA . LEU A 1 492 ? 6.717 -6.406 7.331 1.00 89.62 492 LEU A CA 1
ATOM 3865 C C . LEU A 1 492 ? 8.097 -5.972 6.827 1.00 89.62 492 LEU A C 1
ATOM 3867 O O . LEU A 1 492 ? 8.295 -5.810 5.622 1.00 89.62 492 LEU A O 1
ATOM 3871 N N . ALA A 1 493 ? 9.086 -5.891 7.722 1.00 88.12 493 ALA A N 1
ATOM 3872 C CA . ALA A 1 493 ? 10.468 -5.592 7.345 1.00 88.12 493 ALA A CA 1
ATOM 3873 C C . ALA A 1 493 ? 11.029 -6.604 6.326 1.00 88.12 493 ALA A C 1
ATOM 3875 O O . ALA A 1 493 ? 11.773 -6.235 5.407 1.00 88.12 493 ALA A O 1
ATOM 3876 N N . ALA A 1 494 ? 10.648 -7.880 6.450 1.00 91.56 494 ALA A N 1
ATOM 3877 C CA . ALA A 1 494 ? 10.992 -8.911 5.478 1.00 91.56 494 ALA A CA 1
ATOM 3878 C C . ALA A 1 494 ? 10.354 -8.642 4.104 1.00 91.56 494 ALA A C 1
ATOM 3880 O O . ALA A 1 494 ? 11.058 -8.731 3.099 1.00 91.56 494 ALA A O 1
ATOM 3881 N N . MET A 1 495 ? 9.078 -8.243 4.041 1.00 93.94 495 MET A N 1
ATOM 3882 C CA . MET A 1 495 ? 8.413 -7.875 2.782 1.00 93.94 495 MET A CA 1
ATOM 3883 C C . MET A 1 495 ? 9.084 -6.690 2.084 1.00 93.94 495 MET A C 1
ATOM 3885 O O . MET A 1 495 ? 9.407 -6.790 0.900 1.00 93.94 495 MET A O 1
ATOM 3889 N N . HIS A 1 496 ? 9.386 -5.608 2.811 1.00 93.81 496 HIS A N 1
ATOM 3890 C CA . HIS A 1 496 ? 10.138 -4.480 2.245 1.00 93.81 496 HIS A CA 1
ATOM 3891 C C . HIS A 1 496 ? 11.515 -4.927 1.727 1.00 93.81 496 HIS A C 1
ATOM 3893 O O . HIS A 1 496 ? 11.935 -4.527 0.640 1.00 93.81 496 HIS A O 1
ATOM 3899 N N . THR A 1 497 ? 12.207 -5.805 2.463 1.00 93.31 497 THR A N 1
ATOM 3900 C CA . THR A 1 497 ? 13.498 -6.364 2.033 1.00 93.31 497 THR A CA 1
ATOM 3901 C C . THR A 1 497 ? 13.354 -7.181 0.747 1.00 93.31 497 THR A C 1
ATOM 3903 O O . THR A 1 497 ? 14.153 -7.018 -0.174 1.00 93.31 497 THR A O 1
ATOM 3906 N N . ILE A 1 498 ? 12.329 -8.031 0.653 1.00 95.44 498 ILE A N 1
ATOM 3907 C CA . ILE A 1 498 ? 12.030 -8.853 -0.526 1.00 95.44 498 ILE A CA 1
ATOM 3908 C C . ILE A 1 498 ? 11.763 -7.981 -1.756 1.00 95.44 498 ILE A C 1
ATOM 3910 O O . ILE A 1 498 ? 12.334 -8.245 -2.810 1.00 95.44 498 ILE A O 1
ATOM 3914 N N . PHE A 1 499 ? 10.957 -6.924 -1.632 1.00 95.94 499 PHE A N 1
ATOM 3915 C CA . PHE A 1 499 ? 10.619 -6.060 -2.768 1.00 95.94 499 PHE A CA 1
ATOM 3916 C C . PHE A 1 499 ? 11.775 -5.156 -3.205 1.00 95.94 499 PHE A C 1
ATOM 3918 O O . PHE A 1 499 ? 11.970 -4.949 -4.403 1.00 95.94 499 PHE A O 1
ATOM 3925 N N . MET A 1 500 ? 12.610 -4.696 -2.268 1.00 95.44 500 MET A N 1
ATOM 3926 C CA . MET A 1 500 ? 13.867 -4.026 -2.609 1.00 95.44 500 MET A CA 1
ATOM 3927 C C . MET A 1 500 ? 14.812 -4.968 -3.375 1.00 95.44 500 MET A C 1
ATOM 3929 O O . MET A 1 500 ? 15.386 -4.578 -4.399 1.00 95.44 500 MET A O 1
ATOM 3933 N N . ARG A 1 501 ? 14.960 -6.222 -2.914 1.00 96.00 501 ARG A N 1
ATOM 3934 C CA . ARG A 1 501 ? 15.770 -7.241 -3.604 1.00 96.00 501 ARG A CA 1
ATOM 3935 C C . ARG A 1 501 ? 15.217 -7.523 -5.001 1.00 96.00 501 ARG A C 1
ATOM 3937 O O . ARG A 1 501 ? 16.000 -7.576 -5.948 1.00 96.00 501 ARG A O 1
ATOM 3944 N N . GLU A 1 502 ? 13.895 -7.619 -5.136 1.00 96.69 502 GLU A N 1
ATOM 3945 C CA . GLU A 1 502 ? 13.240 -7.919 -6.409 1.00 96.69 502 GLU A CA 1
ATOM 3946 C C . GLU A 1 502 ? 13.459 -6.811 -7.434 1.00 96.69 502 GLU A C 1
ATOM 3948 O O . GLU A 1 502 ? 13.833 -7.089 -8.574 1.00 96.69 502 GLU A O 1
ATOM 3953 N N . HIS A 1 503 ? 13.329 -5.550 -7.017 1.00 96.94 503 HIS A N 1
ATOM 3954 C CA . HIS A 1 503 ? 13.687 -4.413 -7.856 1.00 96.94 503 HIS A CA 1
ATOM 3955 C C . HIS A 1 503 ? 15.141 -4.531 -8.342 1.00 96.94 503 HIS A C 1
ATOM 3957 O O . HIS A 1 503 ? 15.407 -4.535 -9.546 1.00 96.94 503 HIS A O 1
ATOM 3963 N N . ASN A 1 504 ? 16.089 -4.713 -7.416 1.00 97.12 504 ASN A N 1
ATOM 3964 C CA . ASN A 1 504 ? 17.511 -4.818 -7.745 1.00 97.12 504 ASN A CA 1
ATOM 3965 C C . ASN A 1 504 ? 17.834 -6.023 -8.654 1.00 97.12 504 ASN A C 1
ATOM 3967 O O . ASN A 1 504 ? 18.751 -5.937 -9.484 1.00 97.12 504 ASN A O 1
ATOM 3971 N N . ARG A 1 505 ? 17.086 -7.127 -8.537 1.00 96.31 505 ARG A N 1
ATOM 3972 C CA . ARG A 1 505 ? 17.174 -8.295 -9.424 1.00 96.31 505 ARG A CA 1
ATOM 3973 C C . ARG A 1 505 ? 16.694 -7.952 -10.836 1.00 96.31 505 ARG A C 1
ATOM 3975 O O . ARG A 1 505 ? 17.463 -8.122 -11.784 1.00 96.31 505 ARG A O 1
ATOM 3982 N N . ILE A 1 506 ? 15.482 -7.404 -10.966 1.00 96.50 506 ILE A N 1
ATOM 3983 C CA . ILE A 1 506 ? 14.874 -7.029 -12.252 1.00 96.50 506 ILE A CA 1
ATOM 3984 C C . ILE A 1 506 ? 15.763 -6.035 -13.005 1.00 96.50 506 ILE A C 1
ATOM 3986 O O . ILE A 1 506 ? 16.080 -6.265 -14.173 1.00 96.50 506 ILE A O 1
ATOM 3990 N N . VAL A 1 507 ? 16.224 -4.959 -12.356 1.00 96.50 507 VAL A N 1
ATOM 3991 C CA . VAL A 1 507 ? 17.058 -3.951 -13.034 1.00 96.50 507 VAL A CA 1
ATOM 3992 C C . VAL A 1 507 ? 18.417 -4.514 -13.452 1.00 96.50 507 VAL A C 1
ATOM 3994 O O . VAL A 1 507 ? 18.920 -4.158 -14.513 1.00 96.50 507 VAL A O 1
ATOM 3997 N N . THR A 1 508 ? 18.990 -5.453 -12.688 1.00 96.38 508 THR A N 1
ATOM 3998 C CA . THR A 1 508 ? 20.242 -6.134 -13.068 1.00 96.38 508 THR A CA 1
ATOM 3999 C C . THR A 1 508 ? 20.052 -6.993 -14.324 1.00 96.38 508 THR A C 1
ATOM 4001 O O . THR A 1 508 ? 20.905 -6.998 -15.217 1.00 96.38 508 THR A O 1
ATOM 4004 N N . ASP A 1 509 ? 18.932 -7.709 -14.424 1.00 96.50 509 ASP A N 1
ATOM 4005 C CA . ASP A 1 50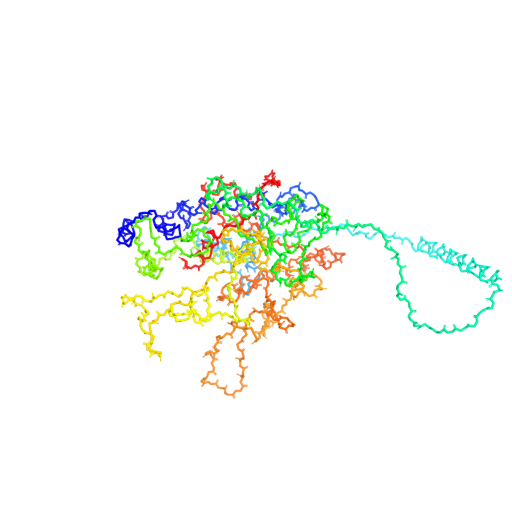9 ? 18.592 -8.500 -15.608 1.00 96.50 509 ASP A CA 1
ATOM 4006 C C . ASP A 1 509 ? 18.301 -7.603 -16.824 1.00 96.50 509 ASP A C 1
ATOM 4008 O O . ASP A 1 509 ? 18.839 -7.835 -17.911 1.00 96.50 509 ASP A O 1
ATOM 4012 N N . LEU A 1 510 ? 17.523 -6.532 -16.641 1.00 96.25 510 LEU A N 1
ATOM 4013 C CA . LEU A 1 510 ? 17.216 -5.557 -17.691 1.00 96.25 510 LEU A CA 1
ATOM 4014 C C . LEU A 1 510 ? 18.462 -4.824 -18.187 1.00 96.25 510 LEU A C 1
ATOM 4016 O O . LEU A 1 510 ? 18.601 -4.627 -19.391 1.00 96.25 510 LEU A O 1
ATOM 4020 N N . GLN A 1 511 ? 19.396 -4.475 -17.302 1.00 95.56 511 GLN A N 1
ATOM 4021 C CA . GLN A 1 511 ? 20.678 -3.866 -17.662 1.00 95.56 511 GLN A CA 1
ATOM 4022 C C . GLN A 1 511 ? 21.501 -4.792 -18.569 1.00 95.56 511 GLN A C 1
ATOM 4024 O O . GLN A 1 511 ? 22.122 -4.333 -19.528 1.00 95.56 511 GLN A O 1
ATOM 4029 N N . ARG A 1 512 ? 21.496 -6.105 -18.303 1.00 95.69 512 ARG A N 1
ATOM 4030 C CA . ARG A 1 512 ? 22.176 -7.098 -19.152 1.00 95.69 512 ARG A CA 1
ATOM 4031 C C . ARG A 1 512 ? 21.558 -7.164 -20.550 1.00 95.69 512 ARG A C 1
ATOM 4033 O O . ARG A 1 512 ? 22.278 -7.310 -21.534 1.00 95.69 512 ARG A O 1
ATOM 4040 N N . ILE A 1 513 ? 20.231 -7.069 -20.628 1.00 95.81 513 ILE A N 1
ATOM 4041 C CA . ILE A 1 513 ? 19.462 -7.132 -21.881 1.00 95.81 513 ILE A CA 1
ATOM 4042 C C . ILE A 1 513 ? 19.585 -5.825 -22.672 1.00 95.81 513 ILE A C 1
ATOM 4044 O O . ILE A 1 513 ? 19.717 -5.852 -23.898 1.00 95.81 513 ILE A O 1
ATOM 4048 N N . ASN A 1 514 ? 19.589 -4.694 -21.969 1.00 95.56 514 ASN A N 1
ATOM 4049 C CA . ASN A 1 514 ? 19.639 -3.344 -22.512 1.00 95.56 514 ASN A CA 1
ATOM 4050 C C . ASN A 1 514 ? 20.813 -2.535 -21.923 1.00 95.56 514 ASN A C 1
ATOM 4052 O O . ASN A 1 514 ? 20.589 -1.584 -21.170 1.00 95.56 514 ASN A O 1
ATOM 4056 N N . PRO A 1 515 ? 22.074 -2.827 -22.299 1.00 92.62 515 PRO A N 1
ATOM 4057 C CA . PRO A 1 515 ? 23.239 -2.116 -21.756 1.00 92.62 515 PRO A CA 1
ATOM 4058 C C . PRO A 1 515 ? 23.275 -0.615 -22.084 1.00 92.62 515 PRO A C 1
ATOM 4060 O O . PRO A 1 515 ? 24.094 0.121 -21.541 1.00 92.62 515 PRO A O 1
ATOM 4063 N N . HIS A 1 516 ? 22.440 -0.162 -23.025 1.00 90.44 516 HIS A N 1
ATOM 4064 C CA . HIS A 1 516 ? 22.311 1.235 -23.440 1.00 90.44 516 HIS A CA 1
ATOM 4065 C C . HIS A 1 516 ? 21.302 2.042 -22.620 1.00 90.44 516 HIS A C 1
ATOM 4067 O O . HIS A 1 516 ? 21.199 3.246 -22.847 1.00 90.44 516 HIS A O 1
ATOM 4073 N N . TRP A 1 517 ? 20.529 1.415 -21.732 1.00 93.69 517 TRP A N 1
ATOM 4074 C CA . TRP A 1 517 ? 19.586 2.142 -20.883 1.00 93.69 517 TRP A CA 1
ATOM 4075 C C . TRP A 1 517 ? 20.317 2.980 -19.833 1.00 93.69 517 TRP A C 1
ATOM 4077 O O . TRP A 1 517 ? 21.356 2.586 -19.305 1.00 93.69 517 TRP A O 1
ATOM 4087 N N . SER A 1 518 ? 19.766 4.160 -19.548 1.00 93.44 518 SER A N 1
ATOM 4088 C CA . SER A 1 518 ? 20.232 5.009 -18.454 1.00 93.44 518 SER A CA 1
ATOM 4089 C C . SER A 1 518 ? 19.831 4.429 -17.094 1.00 93.44 518 SER A C 1
ATOM 4091 O O . SER A 1 518 ? 18.935 3.589 -17.008 1.00 93.44 518 SER A O 1
ATOM 4093 N N . ASP A 1 519 ? 20.463 4.931 -16.028 1.00 94.44 519 ASP A N 1
ATOM 4094 C CA . ASP A 1 519 ? 20.075 4.653 -14.636 1.00 94.44 519 ASP A CA 1
ATOM 4095 C C . ASP A 1 519 ? 18.570 4.862 -14.409 1.00 94.44 519 ASP A C 1
ATOM 4097 O O . ASP A 1 519 ? 17.877 3.970 -13.930 1.00 94.44 519 ASP A O 1
ATOM 4101 N N . GLU A 1 520 ? 18.060 6.013 -14.853 1.00 92.62 520 GLU A N 1
ATOM 4102 C CA . GLU A 1 520 ? 16.654 6.383 -14.702 1.00 92.62 520 GLU A CA 1
ATOM 4103 C C . GLU A 1 520 ? 15.712 5.422 -15.429 1.00 92.62 520 GLU A C 1
ATOM 4105 O O . GLU A 1 520 ? 14.708 4.999 -14.871 1.00 92.62 520 GLU A O 1
ATOM 4110 N N . MET A 1 521 ? 16.047 5.024 -16.660 1.00 90.88 521 MET A N 1
ATOM 4111 C CA . MET A 1 521 ? 15.215 4.087 -17.418 1.00 90.88 521 MET A CA 1
ATOM 4112 C C . MET A 1 521 ? 15.144 2.715 -16.735 1.00 90.88 521 MET A C 1
ATOM 4114 O O . MET A 1 521 ? 14.106 2.063 -16.783 1.00 90.88 521 MET A O 1
ATOM 4118 N N . LEU A 1 522 ? 16.236 2.268 -16.109 1.00 92.19 522 LEU A N 1
ATOM 4119 C CA . LEU A 1 522 ? 16.269 1.001 -15.379 1.00 92.19 522 LEU A CA 1
ATOM 4120 C C . LEU A 1 522 ? 15.406 1.062 -14.112 1.00 92.19 522 LEU A C 1
ATOM 4122 O O . LEU A 1 522 ? 14.590 0.167 -13.912 1.00 92.19 522 LEU A O 1
ATOM 4126 N N . TYR A 1 523 ? 15.527 2.133 -13.322 1.00 92.56 523 TYR A N 1
ATOM 4127 C CA . TYR A 1 523 ? 14.839 2.312 -12.036 1.00 92.56 523 TYR A CA 1
ATOM 4128 C C . TYR A 1 523 ? 13.298 2.223 -12.118 1.00 92.56 523 TYR A C 1
ATOM 4130 O O . TYR A 1 523 ? 12.645 1.769 -11.188 1.00 92.56 523 TYR A O 1
ATOM 4138 N N . GLN A 1 524 ? 12.690 2.593 -13.242 1.00 88.44 524 GLN A N 1
ATOM 4139 C CA . GLN A 1 524 ? 11.240 2.805 -13.351 1.00 88.44 524 GLN A CA 1
ATOM 4140 C C . GLN A 1 524 ? 10.370 1.528 -13.517 1.00 88.44 524 GLN A C 1
ATOM 4142 O O . GLN A 1 524 ? 9.286 1.586 -14.097 1.00 88.44 524 GLN A O 1
ATOM 4147 N N . HIS A 1 525 ? 10.822 0.353 -13.057 1.00 83.25 525 HIS A N 1
ATOM 4148 C CA . HIS A 1 525 ? 10.118 -0.932 -13.238 1.00 83.25 525 HIS A CA 1
ATOM 4149 C C . HIS A 1 525 ? 9.605 -1.516 -11.904 1.00 83.25 525 HIS A C 1
ATOM 4151 O O . HIS A 1 525 ? 10.359 -1.622 -10.939 1.00 83.25 525 HIS A O 1
ATOM 4157 N N . GLY A 1 526 ? 8.339 -1.962 -11.859 1.00 79.31 526 GLY A N 1
ATOM 4158 C CA . GLY A 1 526 ? 7.695 -2.546 -10.669 1.00 79.31 526 GLY A CA 1
ATOM 4159 C C . GLY A 1 526 ? 6.530 -3.496 -11.001 1.00 79.31 526 GLY A C 1
ATOM 4160 O O . GLY A 1 526 ? 6.044 -3.505 -12.129 1.00 79.31 526 GLY A O 1
ATOM 4161 N N . ILE A 1 527 ? 6.106 -4.322 -10.028 1.00 87.38 527 ILE A N 1
ATOM 4162 C CA . ILE A 1 527 ? 5.181 -5.467 -10.242 1.00 87.38 527 ILE A CA 1
ATOM 4163 C C . ILE A 1 527 ? 4.002 -5.567 -9.243 1.00 87.38 527 ILE A C 1
ATOM 4165 O O . ILE A 1 527 ? 3.176 -6.474 -9.349 1.00 87.38 527 ILE A O 1
ATOM 4169 N N . MET A 1 528 ? 3.893 -4.654 -8.269 1.00 94.62 528 MET A N 1
ATOM 4170 C CA . MET A 1 528 ? 2.974 -4.777 -7.119 1.00 94.62 528 MET A CA 1
ATOM 4171 C C . MET A 1 528 ? 1.479 -4.728 -7.487 1.00 94.62 528 MET A C 1
ATOM 4173 O O . MET A 1 528 ? 0.668 -5.434 -6.876 1.00 94.62 528 MET A O 1
ATOM 4177 N N . GLN A 1 529 ? 1.109 -3.954 -8.517 1.00 94.44 529 GLN A N 1
ATOM 4178 C CA . GLN A 1 529 ? -0.271 -3.875 -9.015 1.00 94.44 529 GLN A CA 1
ATOM 4179 C C . GLN A 1 529 ? -0.806 -5.245 -9.432 1.00 94.44 529 GLN A C 1
ATOM 4181 O O . GLN A 1 529 ? -1.916 -5.616 -9.053 1.00 94.44 529 GLN A O 1
ATOM 4186 N N . HIS A 1 530 ? -0.010 -6.015 -10.181 1.00 95.56 530 HIS A N 1
ATOM 4187 C CA . HIS A 1 530 ? -0.463 -7.296 -10.705 1.00 95.56 530 HIS A CA 1
ATOM 4188 C C . HIS A 1 530 ? -0.801 -8.269 -9.571 1.00 95.56 530 HIS A C 1
ATOM 4190 O O . HIS A 1 530 ? -1.935 -8.729 -9.511 1.00 95.56 530 HIS A O 1
ATOM 4196 N N . ILE A 1 531 ? 0.121 -8.493 -8.627 1.00 96.06 531 ILE A N 1
ATOM 4197 C CA . ILE A 1 531 ? -0.080 -9.400 -7.479 1.00 96.06 531 ILE A CA 1
ATOM 4198 C C . ILE A 1 531 ? -1.304 -8.985 -6.648 1.00 96.06 531 ILE A C 1
ATOM 4200 O O . ILE A 1 531 ? -2.103 -9.828 -6.235 1.00 96.06 531 ILE A O 1
ATOM 4204 N N . THR A 1 532 ? -1.497 -7.680 -6.438 1.00 96.06 532 THR A N 1
ATOM 4205 C CA . THR A 1 532 ? -2.639 -7.169 -5.670 1.00 96.06 532 THR A CA 1
ATOM 4206 C C . THR A 1 532 ? -3.976 -7.550 -6.314 1.00 96.06 532 THR A C 1
ATOM 4208 O O . THR A 1 532 ? -4.864 -8.069 -5.639 1.00 96.06 532 THR A O 1
ATOM 4211 N N . TYR A 1 533 ? -4.136 -7.337 -7.620 1.00 95.69 533 TYR A N 1
ATOM 4212 C CA . TYR A 1 533 ? -5.419 -7.569 -8.294 1.00 95.69 533 TYR A CA 1
ATOM 4213 C C . TYR A 1 533 ? -5.611 -9.019 -8.768 1.00 95.69 533 TYR A C 1
ATOM 4215 O O . TYR A 1 533 ? -6.747 -9.492 -8.831 1.00 95.69 533 TYR A O 1
ATOM 4223 N N . SER A 1 534 ? -4.533 -9.753 -9.061 1.00 94.44 534 SER A N 1
ATOM 4224 C CA . SER A 1 534 ? -4.604 -11.152 -9.502 1.00 94.44 534 SER A CA 1
ATOM 4225 C C . SER A 1 534 ? -4.728 -12.134 -8.332 1.00 94.44 534 SER A C 1
ATOM 4227 O O . SER A 1 534 ? -5.487 -13.108 -8.412 1.00 94.44 534 SER A O 1
ATOM 4229 N N . GLU A 1 535 ? -4.050 -11.863 -7.212 1.00 94.25 535 GLU A N 1
ATOM 4230 C CA . GLU A 1 535 ? -4.070 -12.723 -6.032 1.00 94.25 535 GLU A CA 1
ATOM 4231 C C . GLU A 1 535 ? -4.942 -12.130 -4.921 1.00 94.25 535 GLU A C 1
ATOM 4233 O O . GLU A 1 535 ? -5.984 -12.711 -4.606 1.00 94.25 535 GLU A O 1
ATOM 4238 N N . PHE A 1 536 ? -4.574 -10.976 -4.360 1.00 95.06 536 PHE A N 1
ATOM 4239 C CA . PHE A 1 536 ? -5.089 -10.485 -3.072 1.00 95.06 536 PHE A CA 1
ATOM 4240 C C . PHE A 1 536 ? -6.584 -10.123 -3.056 1.00 95.06 536 PHE A C 1
ATOM 4242 O O . PHE A 1 536 ? -7.334 -10.655 -2.228 1.00 95.06 536 PHE A O 1
ATOM 4249 N N . THR A 1 537 ? -7.053 -9.267 -3.973 1.00 94.19 537 THR A N 1
ATOM 4250 C CA . THR A 1 537 ? -8.426 -8.704 -3.945 1.00 94.19 537 THR A CA 1
ATOM 4251 C C . THR A 1 537 ? -9.508 -9.782 -3.857 1.00 94.19 537 THR A C 1
ATOM 4253 O O . THR A 1 537 ? -10.463 -9.662 -3.092 1.00 94.19 537 THR A O 1
ATOM 4256 N N . SER A 1 538 ? -9.342 -10.886 -4.588 1.00 92.00 538 SER A N 1
ATOM 4257 C CA . SER A 1 538 ? -10.311 -11.986 -4.617 1.00 92.00 538 SER A CA 1
ATOM 4258 C C . SER A 1 538 ? -10.345 -12.816 -3.331 1.00 92.00 538 SER A C 1
ATOM 4260 O O . SER A 1 538 ? -11.379 -13.423 -3.048 1.00 92.00 538 SER A O 1
ATOM 4262 N N . ARG A 1 539 ? -9.245 -12.872 -2.565 1.00 92.44 539 ARG A N 1
ATOM 4263 C CA . ARG A 1 539 ? -9.199 -13.576 -1.269 1.00 92.44 539 ARG A CA 1
ATOM 4264 C C . ARG A 1 539 ? -9.816 -12.725 -0.175 1.00 92.44 539 ARG A C 1
ATOM 4266 O O . ARG A 1 539 ? -10.528 -13.258 0.670 1.00 92.44 539 ARG A O 1
ATOM 4273 N N . VAL A 1 540 ? -9.599 -11.413 -0.239 1.00 92.50 540 VAL A N 1
ATOM 4274 C CA . VAL A 1 540 ? -10.168 -10.487 0.736 1.00 92.50 540 VAL A CA 1
ATOM 4275 C C . VAL A 1 540 ? -11.664 -10.310 0.515 1.00 92.50 540 VA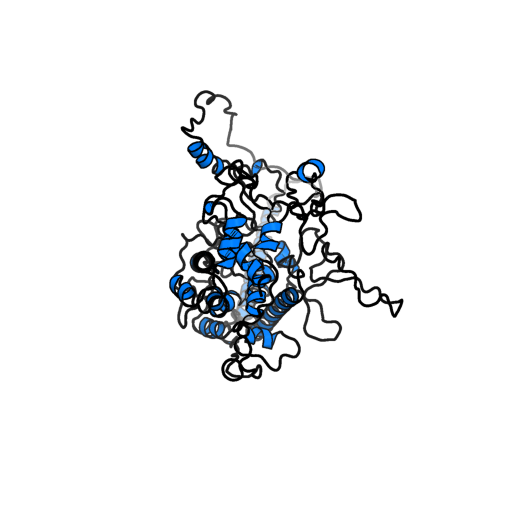L A C 1
ATOM 4277 O O . VAL A 1 540 ? -12.444 -10.595 1.413 1.00 92.50 540 VAL A O 1
ATOM 4280 N N . LEU A 1 541 ? -12.077 -9.908 -0.689 1.00 92.62 541 LEU A N 1
ATOM 4281 C CA . LEU A 1 541 ? -13.464 -9.535 -1.001 1.00 92.62 541 LEU A CA 1
ATOM 4282 C C . LEU A 1 541 ? -14.366 -10.742 -1.303 1.00 92.62 541 LEU A C 1
ATOM 4284 O O . LEU A 1 541 ? -15.593 -10.640 -1.272 1.00 92.62 541 LEU A O 1
ATOM 4288 N N . GLY A 1 542 ? -13.761 -11.876 -1.655 1.00 92.12 542 GLY A N 1
ATOM 4289 C CA . GLY A 1 542 ? -14.449 -13.001 -2.275 1.00 92.12 542 GLY A CA 1
ATOM 4290 C C . GLY A 1 542 ? -14.736 -12.763 -3.764 1.00 92.12 542 GLY A C 1
ATOM 4291 O O . GLY A 1 542 ? -14.899 -11.637 -4.242 1.00 92.12 542 GLY A O 1
ATOM 4292 N N . LYS A 1 543 ? -14.849 -13.861 -4.523 1.00 91.69 543 LYS A N 1
ATOM 4293 C CA . LYS A 1 543 ? -15.020 -13.828 -5.990 1.00 91.69 543 LYS A CA 1
ATOM 4294 C C . LYS A 1 543 ? -16.240 -13.021 -6.447 1.00 91.69 543 LYS A C 1
ATOM 4296 O O . LYS A 1 543 ? -16.176 -12.345 -7.464 1.00 91.69 543 LYS A O 1
ATOM 4301 N N . SER A 1 544 ? -17.350 -13.068 -5.706 1.00 92.31 544 SER A N 1
ATOM 4302 C CA . SER A 1 544 ? -18.574 -12.348 -6.090 1.00 92.31 544 SER A CA 1
ATOM 4303 C C . SER A 1 544 ? -18.378 -10.832 -6.108 1.00 92.31 544 SER A C 1
ATOM 4305 O O . SER A 1 544 ? -18.884 -10.170 -7.010 1.00 92.31 544 SER A O 1
ATOM 4307 N N . PHE A 1 545 ? -17.669 -10.277 -5.122 1.00 93.81 545 PHE A N 1
ATOM 4308 C CA . PHE A 1 545 ? -17.423 -8.838 -5.040 1.00 93.81 545 PHE A CA 1
ATOM 4309 C C . PHE A 1 545 ? -16.293 -8.410 -5.977 1.00 93.81 545 PHE A C 1
ATOM 4311 O O . PHE A 1 545 ? -16.423 -7.374 -6.624 1.00 93.81 545 PHE A O 1
ATOM 4318 N N . ALA A 1 546 ? -15.248 -9.231 -6.127 1.00 93.81 546 ALA A N 1
ATOM 4319 C CA . ALA A 1 546 ? -14.201 -8.995 -7.121 1.00 93.81 546 ALA A CA 1
ATOM 4320 C C . ALA A 1 546 ? -14.769 -8.926 -8.554 1.00 93.81 546 ALA A C 1
ATOM 4322 O O . ALA A 1 546 ? -14.447 -7.997 -9.291 1.00 93.81 546 ALA A O 1
ATOM 4323 N N . ASN A 1 547 ? -15.698 -9.826 -8.904 1.00 93.88 547 ASN A N 1
ATOM 4324 C CA . ASN A 1 547 ? -16.430 -9.784 -10.174 1.00 93.88 547 ASN A CA 1
ATOM 4325 C C . ASN A 1 547 ? -17.327 -8.545 -10.285 1.00 93.88 547 ASN A C 1
ATOM 4327 O O . ASN A 1 547 ? -17.314 -7.861 -11.303 1.00 93.88 547 ASN A O 1
ATOM 4331 N N . LYS A 1 548 ? -18.111 -8.243 -9.239 1.00 95.12 548 LYS A N 1
ATOM 4332 C CA . LYS A 1 548 ? -19.044 -7.104 -9.230 1.00 95.12 548 LYS A CA 1
ATOM 4333 C C . LYS A 1 548 ? -18.344 -5.772 -9.512 1.00 95.12 548 LYS A C 1
ATOM 4335 O O . LYS A 1 548 ? -18.933 -4.906 -10.150 1.00 95.12 548 LYS A O 1
ATOM 4340 N N . TYR A 1 549 ? -17.127 -5.611 -9.003 1.00 94.81 549 TYR A N 1
ATOM 4341 C CA . TYR A 1 549 ? -16.349 -4.382 -9.117 1.00 94.81 549 TYR A CA 1
ATOM 4342 C C . TYR A 1 549 ? -15.274 -4.430 -10.209 1.00 94.81 549 TYR A C 1
ATOM 4344 O O . TYR A 1 549 ? -14.473 -3.502 -10.287 1.00 94.81 549 TYR A O 1
ATOM 4352 N N . ASP A 1 550 ? -15.269 -5.465 -11.056 1.00 94.19 550 ASP A N 1
ATOM 4353 C CA . ASP A 1 550 ? -14.293 -5.640 -12.138 1.00 94.19 550 ASP A CA 1
ATOM 4354 C C . ASP A 1 550 ? -12.842 -5.475 -11.645 1.00 94.19 550 ASP A C 1
ATOM 4356 O O . ASP A 1 550 ? -12.087 -4.607 -12.081 1.00 94.19 550 ASP A O 1
ATOM 4360 N N . LEU A 1 551 ? -12.467 -6.283 -10.649 1.00 93.75 551 LEU A N 1
ATOM 4361 C CA . LEU A 1 551 ? -11.147 -6.230 -10.004 1.00 93.75 551 LEU A CA 1
ATOM 4362 C C . LEU A 1 551 ? -10.191 -7.317 -10.498 1.00 93.75 551 LEU A C 1
ATOM 4364 O O . LEU A 1 551 ? -9.111 -7.484 -9.938 1.00 93.75 551 LEU A O 1
ATOM 4368 N N . HIS A 1 552 ? -10.582 -8.068 -11.524 1.00 89.44 552 HIS A N 1
ATOM 4369 C CA . HIS A 1 552 ? -9.738 -9.098 -12.109 1.00 89.44 552 HIS A CA 1
ATOM 4370 C C . HIS A 1 552 ? -8.783 -8.491 -13.138 1.00 89.44 552 HIS A C 1
ATOM 4372 O O . HIS A 1 552 ? -9.184 -7.713 -14.011 1.00 89.44 552 HIS A O 1
ATOM 4378 N N . SER A 1 553 ? -7.511 -8.881 -13.052 1.00 87.81 553 SER A N 1
ATOM 4379 C CA . SER A 1 553 ? -6.559 -8.675 -14.142 1.00 87.81 553 SER A CA 1
ATOM 4380 C C . SER A 1 553 ? -7.088 -9.316 -15.423 1.00 87.81 553 SER A C 1
ATOM 4382 O O . SER A 1 553 ? -7.711 -10.382 -15.383 1.00 87.81 553 SER A O 1
ATOM 4384 N N . GLN A 1 554 ? -6.829 -8.676 -16.560 1.00 90.06 554 GLN A N 1
ATOM 4385 C CA . GLN A 1 554 ? -7.204 -9.233 -17.853 1.00 90.06 554 GLN A CA 1
ATOM 4386 C C . GLN A 1 554 ? -6.407 -10.515 -18.113 1.00 90.06 554 GLN A C 1
ATOM 4388 O O . GLN A 1 554 ? -5.246 -10.630 -17.715 1.00 90.06 554 GLN A O 1
ATOM 4393 N N . VAL A 1 555 ? -7.020 -11.483 -18.795 1.00 89.38 555 VAL A N 1
ATOM 4394 C CA . VAL A 1 555 ? -6.331 -12.717 -19.214 1.00 89.38 555 VAL A CA 1
ATOM 4395 C C . VAL A 1 555 ? -5.457 -12.443 -20.442 1.00 89.38 555 VAL A C 1
ATOM 4397 O O . VAL A 1 555 ? -4.329 -12.922 -20.536 1.00 89.38 555 VAL A O 1
ATOM 4400 N N . GLU A 1 556 ? -5.952 -11.610 -21.356 1.00 92.38 556 GLU A N 1
ATOM 4401 C CA . GLU A 1 556 ? -5.282 -11.203 -22.588 1.00 92.38 556 GLU A CA 1
ATOM 4402 C C . GLU A 1 556 ? -5.624 -9.739 -22.905 1.00 92.38 556 GLU A C 1
ATOM 4404 O O . GLU A 1 556 ? -6.604 -9.198 -22.401 1.00 92.38 556 GLU A O 1
ATOM 4409 N N . GLY A 1 557 ? -4.816 -9.088 -23.744 1.00 93.81 557 GLY A N 1
ATOM 4410 C CA . GLY A 1 557 ? -5.118 -7.750 -24.246 1.00 93.81 557 GLY A CA 1
ATOM 4411 C C . GLY A 1 557 ? -4.915 -6.643 -23.214 1.00 93.81 557 GLY A C 1
ATOM 4412 O O . GLY A 1 557 ? -4.149 -6.809 -22.260 1.00 93.81 557 GLY A O 1
ATOM 4413 N N . TYR A 1 558 ? -5.572 -5.513 -23.461 1.00 96.31 558 TYR A N 1
ATOM 4414 C CA . TYR A 1 558 ? -5.472 -4.285 -22.679 1.00 96.31 558 TYR A CA 1
ATOM 4415 C C . TYR A 1 558 ? -6.729 -4.060 -21.838 1.00 96.31 558 TYR A C 1
ATOM 4417 O O . TYR A 1 558 ? -7.804 -4.569 -22.149 1.00 96.31 558 TYR A O 1
ATOM 4425 N N . PHE A 1 559 ? -6.589 -3.285 -20.768 1.00 95.56 559 PHE A N 1
ATOM 4426 C CA . PHE A 1 559 ? -7.711 -2.763 -20.003 1.00 95.56 559 PHE A CA 1
ATOM 4427 C C . PHE A 1 559 ? -8.187 -1.443 -20.618 1.00 95.56 559 PHE A C 1
ATOM 4429 O O . PHE A 1 559 ? -7.398 -0.523 -20.815 1.00 95.56 559 PHE A O 1
ATOM 4436 N N . GLU A 1 560 ? -9.489 -1.343 -20.883 1.00 93.38 560 GLU A N 1
ATOM 4437 C CA . GLU A 1 560 ? -10.120 -0.170 -21.515 1.00 93.38 560 GLU A CA 1
ATOM 4438 C C . GLU A 1 560 ? -10.972 0.647 -20.524 1.00 93.38 560 GLU A C 1
ATOM 4440 O O . GLU A 1 560 ? -11.770 1.495 -20.913 1.00 93.38 560 GLU A O 1
ATOM 4445 N N . GLY A 1 561 ? -10.847 0.378 -19.221 1.00 93.88 561 GLY A N 1
ATOM 4446 C CA . GLY A 1 561 ? -11.690 0.989 -18.192 1.00 93.88 561 GLY A CA 1
ATOM 4447 C C . GLY A 1 561 ? -11.138 2.268 -17.558 1.00 93.88 561 GLY A C 1
ATOM 4448 O O . GLY A 1 561 ? -11.736 2.738 -16.592 1.00 93.88 561 GLY A O 1
ATOM 4449 N N . TYR A 1 562 ? -10.022 2.819 -18.038 1.00 95.62 562 TYR A N 1
ATOM 4450 C CA . TYR A 1 562 ? -9.510 4.095 -17.528 1.00 95.62 562 TYR A CA 1
ATOM 4451 C C . TYR A 1 562 ? -10.515 5.234 -17.772 1.00 95.62 562 TYR A C 1
ATOM 4453 O O . TYR A 1 562 ? -11.068 5.357 -18.864 1.00 95.62 562 TYR A O 1
ATOM 4461 N N . ASP A 1 563 ? -10.742 6.073 -16.762 1.00 95.75 563 ASP A N 1
ATOM 4462 C CA . ASP A 1 563 ? -11.632 7.233 -16.842 1.00 95.75 563 ASP A CA 1
ATOM 4463 C C . ASP A 1 563 ? -11.007 8.440 -16.114 1.00 95.75 563 ASP A C 1
ATOM 4465 O O . ASP A 1 563 ? -10.874 8.412 -14.887 1.00 95.75 563 ASP A O 1
ATOM 4469 N N . PRO A 1 564 ? -10.656 9.531 -16.827 1.00 93.88 564 PRO A N 1
ATOM 4470 C CA . PRO A 1 564 ? -10.050 10.718 -16.224 1.00 93.88 564 PRO A CA 1
ATOM 4471 C C . PRO A 1 564 ? -11.012 11.517 -15.326 1.00 93.88 564 PRO A C 1
ATOM 4473 O O . PRO A 1 564 ? -10.586 12.490 -14.706 1.00 93.88 564 PRO A O 1
ATOM 4476 N N . ASN A 1 565 ? -12.293 11.150 -15.244 1.00 95.00 565 ASN A N 1
ATOM 4477 C CA . ASN A 1 565 ? -13.257 11.758 -14.323 1.00 95.00 565 ASN A CA 1
ATOM 4478 C C . ASN A 1 565 ? -13.402 10.971 -13.011 1.00 95.00 565 ASN A C 1
ATOM 4480 O O . ASN A 1 565 ? -14.094 11.423 -12.098 1.00 95.00 565 ASN A O 1
ATOM 4484 N N . VAL A 1 566 ? -12.761 9.804 -12.897 1.00 92.19 566 VAL A N 1
ATOM 4485 C CA . VAL A 1 566 ? -12.735 9.015 -11.662 1.00 92.19 566 VAL A CA 1
ATOM 4486 C C . VAL A 1 566 ? -11.614 9.519 -10.761 1.00 92.19 566 VAL A C 1
ATOM 4488 O O . VAL A 1 566 ? -10.476 9.680 -11.192 1.00 92.19 566 VAL A O 1
ATOM 4491 N N . ILE A 1 567 ? -11.940 9.742 -9.488 1.00 88.81 567 ILE A N 1
ATOM 4492 C CA . ILE A 1 567 ? -10.994 10.208 -8.473 1.00 88.81 567 ILE A CA 1
ATOM 4493 C C . ILE A 1 567 ? -10.321 8.987 -7.813 1.00 88.81 567 ILE A C 1
ATOM 4495 O O . ILE A 1 567 ? -10.999 8.250 -7.090 1.00 88.81 567 ILE A O 1
ATOM 4499 N N . PRO A 1 568 ? -9.005 8.766 -7.997 1.00 83.62 568 PRO A N 1
ATOM 4500 C CA . PRO A 1 568 ? -8.266 7.654 -7.403 1.00 83.62 568 PRO A CA 1
ATOM 4501 C C . PRO A 1 568 ? -7.838 7.985 -5.964 1.00 83.62 568 PRO A C 1
ATOM 4503 O O . PRO A 1 568 ? -6.654 8.034 -5.657 1.00 83.62 568 PRO A O 1
ATOM 4506 N N . LEU A 1 569 ? -8.790 8.267 -5.071 1.00 74.62 569 LEU A N 1
ATOM 4507 C CA . LEU A 1 569 ? -8.495 8.558 -3.664 1.00 74.62 569 LEU A CA 1
ATOM 4508 C C . LEU A 1 569 ? -9.015 7.455 -2.743 1.00 74.62 569 LEU A C 1
ATOM 4510 O O . LEU A 1 569 ? -10.175 7.037 -2.824 1.00 74.62 569 LEU A O 1
ATOM 4514 N N . PHE A 1 570 ? -8.160 7.025 -1.814 1.00 80.50 570 PHE A N 1
ATOM 4515 C CA . PHE A 1 570 ? -8.544 6.078 -0.777 1.00 80.50 570 PHE A CA 1
ATOM 4516 C C . PHE A 1 570 ? -9.285 6.777 0.375 1.00 80.50 570 PHE A C 1
ATOM 4518 O O . PHE A 1 570 ? -9.093 7.971 0.609 1.00 80.50 570 PHE A O 1
ATOM 4525 N N . SER A 1 571 ? -10.158 6.059 1.087 1.00 78.12 571 SER A N 1
ATOM 4526 C CA . SER A 1 571 ? -10.911 6.620 2.214 1.00 78.12 571 SER A CA 1
ATOM 4527 C C . SER A 1 571 ? -10.281 6.222 3.542 1.00 78.12 571 SER A C 1
ATOM 4529 O O . SER A 1 571 ? -9.809 5.094 3.697 1.00 78.12 571 SER A O 1
ATOM 4531 N N . MET A 1 572 ? -10.335 7.113 4.534 1.00 67.69 572 MET A N 1
ATOM 4532 C CA . MET A 1 572 ? -9.794 6.836 5.870 1.00 67.69 572 MET A CA 1
ATOM 4533 C C . MET A 1 572 ? -10.474 5.626 6.539 1.00 67.69 572 MET A C 1
ATOM 4535 O O . MET A 1 572 ? -9.819 4.842 7.219 1.00 67.69 572 MET A O 1
ATOM 4539 N N . SER A 1 573 ? -11.774 5.421 6.305 1.00 58.19 573 SER A N 1
ATOM 4540 C CA . SER A 1 573 ? -12.493 4.232 6.788 1.00 58.19 573 SER A CA 1
ATOM 4541 C C . SER A 1 573 ? -11.968 2.925 6.188 1.00 58.19 573 SER A C 1
ATOM 4543 O O . SER A 1 573 ? -12.020 1.885 6.835 1.00 58.19 573 SER A O 1
ATOM 4545 N N . SER A 1 574 ? -11.462 2.967 4.953 1.00 60.28 574 SER A N 1
ATOM 4546 C CA . SER A 1 574 ? -10.896 1.799 4.274 1.00 60.28 574 SER A CA 1
ATOM 4547 C C . SER A 1 574 ? -9.453 1.518 4.696 1.00 60.28 574 SER A C 1
ATOM 4549 O O . SER A 1 574 ? -9.061 0.357 4.700 1.00 60.28 574 SER A O 1
ATOM 4551 N N . ARG A 1 575 ? -8.687 2.547 5.097 1.00 65.81 575 ARG A N 1
ATOM 4552 C CA . ARG A 1 575 ? -7.358 2.389 5.721 1.00 65.81 575 ARG A CA 1
ATOM 4553 C C . ARG A 1 575 ? -7.424 1.473 6.937 1.00 65.81 575 ARG A C 1
ATOM 4555 O O . ARG A 1 575 ? -6.703 0.488 7.002 1.00 65.81 575 ARG A O 1
ATOM 4562 N N . GLN A 1 576 ? -8.308 1.800 7.886 1.00 59.84 576 GLN A N 1
ATOM 4563 C CA . GLN A 1 576 ? -8.463 1.020 9.121 1.00 59.84 576 GLN A CA 1
ATOM 4564 C C . GLN A 1 576 ? -8.674 -0.461 8.778 1.00 59.84 576 GLN A C 1
ATOM 4566 O O . GLN A 1 576 ? -7.923 -1.308 9.223 1.00 59.84 576 GLN A O 1
ATOM 4571 N N . GLN A 1 577 ? -9.539 -0.766 7.809 1.00 62.22 577 GLN A N 1
ATOM 4572 C CA . GLN A 1 577 ? -9.796 -2.146 7.376 1.00 62.22 577 GLN A CA 1
ATOM 4573 C C . GLN A 1 577 ? -8.563 -2.891 6.834 1.00 62.22 577 GLN A C 1
ATOM 4575 O O . GLN A 1 577 ? -8.403 -4.068 7.146 1.00 62.22 577 GLN A O 1
ATOM 4580 N N . LEU A 1 578 ? -7.710 -2.260 6.014 1.00 63.28 578 LEU A N 1
ATOM 4581 C CA . LEU A 1 578 ? -6.490 -2.913 5.512 1.00 63.28 578 LEU A CA 1
ATOM 4582 C C . LEU A 1 578 ? -5.436 -3.068 6.614 1.00 63.28 578 LEU A C 1
ATOM 4584 O O . LEU A 1 578 ? -4.809 -4.122 6.709 1.00 63.28 578 LEU A O 1
ATOM 4588 N N . SER A 1 579 ? -5.302 -2.061 7.479 1.00 59.28 579 SER A N 1
ATOM 4589 C CA . SER A 1 579 ? -4.473 -2.131 8.684 1.00 59.28 579 SER A CA 1
ATOM 4590 C C . SER A 1 579 ? -4.963 -3.198 9.666 1.00 59.28 579 SER A C 1
ATOM 4592 O O . SER A 1 579 ? -4.153 -3.737 10.405 1.00 59.28 579 SER A O 1
ATOM 4594 N N . ASP A 1 580 ? -6.252 -3.539 9.677 1.00 58.75 580 ASP A N 1
ATOM 4595 C CA . ASP A 1 580 ? -6.805 -4.563 10.568 1.00 58.75 580 ASP A CA 1
ATOM 4596 C C . ASP A 1 580 ? -6.814 -5.965 9.968 1.00 58.75 580 ASP A C 1
ATOM 4598 O O . ASP A 1 580 ? -6.775 -6.951 10.703 1.00 58.75 580 ASP A O 1
ATOM 4602 N N . LEU A 1 581 ? -6.716 -6.098 8.638 1.00 55.00 581 LEU A N 1
ATOM 4603 C CA . LEU A 1 581 ? -6.237 -7.365 8.082 1.00 55.00 581 LEU A CA 1
ATOM 4604 C C . LEU A 1 581 ? -4.895 -7.746 8.721 1.00 55.00 581 LEU A C 1
ATOM 4606 O O . LEU A 1 581 ? -4.703 -8.939 8.917 1.00 55.00 581 LEU A O 1
ATOM 4610 N N . ALA A 1 582 ? -4.051 -6.761 9.093 1.00 48.44 582 ALA A N 1
ATOM 4611 C CA . ALA A 1 582 ? -2.774 -6.920 9.805 1.00 48.44 582 ALA A CA 1
ATOM 4612 C C . ALA A 1 582 ? -2.886 -7.470 11.242 1.00 48.44 582 ALA A C 1
ATOM 4614 O O . ALA A 1 582 ? -1.908 -8.003 11.760 1.00 48.44 582 ALA A O 1
ATOM 4615 N N . THR A 1 583 ? -4.048 -7.335 11.894 1.00 45.22 583 THR A N 1
ATOM 4616 C CA . THR A 1 583 ? -4.239 -7.634 13.328 1.00 45.22 583 THR A CA 1
ATOM 4617 C C . THR A 1 583 ? -5.212 -8.783 13.603 1.00 45.22 583 THR A C 1
ATOM 4619 O O . THR A 1 583 ? -5.183 -9.342 14.696 1.00 45.22 583 THR A O 1
ATOM 4622 N N . VAL A 1 584 ? -6.064 -9.152 12.639 1.00 40.91 584 VAL A N 1
ATOM 4623 C CA . VAL A 1 584 ? -7.154 -10.139 12.808 1.00 40.91 584 VAL A CA 1
ATOM 4624 C C . VAL A 1 584 ? -6.745 -11.582 12.434 1.00 40.91 584 VAL A C 1
ATOM 4626 O O . VAL A 1 584 ? -7.550 -12.501 12.581 1.00 40.91 584 VAL A O 1
ATOM 4629 N N . PHE A 1 585 ? -5.510 -11.812 11.973 1.00 36.28 585 PHE A N 1
ATOM 4630 C CA . PHE A 1 585 ? -5.030 -13.114 11.475 1.00 36.28 585 PHE A CA 1
ATOM 4631 C C . PHE A 1 585 ? -3.881 -13.727 12.265 1.00 36.28 585 PHE A C 1
ATOM 4633 O O . PHE A 1 585 ? -2.898 -13.000 12.532 1.00 36.28 585 PHE A O 1
#

pLDDT: mean 79.25, std 20.02, range [22.61, 97.12]

Foldseek 3Di:
DDPLLVVLCVVQDVDPVLQDPVLVFQLADADDLAPTHPVLLQQVLQLLLLLQQQFLLNAQAPQPPQYDDQLQVLLLLLAAPQLLCCLFPFPPQWAFLHQFWDDDVPRTHIDGSPDPSNDHGDCLSVFDDFPDDPDDPVNVVVVVVVVVVVVVVVVVVVVVVVVVDPDDDDDDDDDDDDDDDDDDDDDDDDPPDDDPDDDPPQVDPVSVQVCQLVAFCLVVPPDPPPVPWDDDDPQQDSNDNFADLQNACSQRVCRPFQGFLAFFDDPDQDDAPVQAEHHDQADPVRHGRGFPLSSCVRNVDDDPDDDPITDCVLLLLLQLQLLQAFDWAFDDDPLHHWDLFAPCCCPVTHVQWDWTQDDCPRPPDHQADPVPRHGGTDTDGDTDFRRRTGHHGTTHGRAGRHSQPLLQQANIRVQNVLQDPQPLLAGDFDQDPVRTDTAAAKDLPDPPLPDDPPPDPPDDDDDPPRRIDRWGDDPDSPHTGSGPCCRVDDSSSVVSRSQSSVLRVQSVVSCVSCVSDGSVRSNRDDSRLSNCLDRNSCSNSNPVSSVVSVSHDDPGHGDPSHDSVRRSGHHPSSSVVSVCSNPVD

Radius of gyration: 29.81 Å; chains: 1; bounding box: 71×87×83 Å

Organism: Caerostris extrusa (NCBI:txid172846)